Protein AF-0000000081998652 (afdb_homodimer)

Sequence (710 aa):
MAEDSSRSHPPPFAASKESPGQVLAAAGEMLLTERSGGCGKADVPHRFSQFCSDSCAACSGSCSFPAAADSAFVLSGVSPSLLPSLCRTKLEQCCNASFFLILTKENTPLGSYIVNECDGKKLLVNSELLDMLPKRLSLSYSRTRRCAVVGSGGILLNSRCGQEIDQADLIIRLNLPPMNFSEDVGTKTSLVTINPSIIELRYKGLQARRKPFVDSLRPYKDALFLIPSFTFEKLNAYGYLTLYTMEDFGLFQQTFFLNPKYLASLGNYWKQEGLEVSRLSTGFMFASIALEFCEHLTLYGFWPFPYDLSNQPLSHHYYDNKRPHLSVHDMPREFSHFLRLYAQGVLRLQLGKCQMAEDSSRSHPPPFAASKESPGQVLAAAGEMLLTERSGGCGKADVPHRFSQFCSDSCAACSGSCSFPAAADSAFVLSGVSPSLLPSLCRTKLEQCCNASFFLILTKENTPLGSYIVNECDGKKLLVNSELLDMLPKRLSLSYSRTRRCAVVGSGGILLNSRCGQEIDQADLIIRLNLPPMNFSEDVGTKTSLVTINPSIIELRYKGLQARRKPFVDSLRPYKDALFLIPSFTFEKLNAYGYLTLYTMEDFGLFQQTFFLNPKYLASLGNYWKQEGLEVSRLSTGFMFASIALEFCEHLTLYGFWPFPYDLSNQPLSHHYYDNKRPHLSVHDMPREFSHFLRLYAQGVLRLQLGKCQ

Nearest PDB structures (foldseek):
  5bo7-assembly1_A  TM=8.964E-01  e=2.806E-25  Homo sapiens
  5bo9-assembly1_A  TM=9.040E-01  e=6.933E-25  Homo sapiens
  5bo8-assembly1_B  TM=8.969E-01  e=1.346E-24  Homo sapiens
  5bo6-assembly1_A  TM=8.945E-01  e=1.430E-24  Homo sapiens
  5bo9-assembly1_B  TM=8.942E-01  e=3.327E-24  Homo sapiens

Structure (mmCIF, N/CA/C/O backbone):
data_AF-0000000081998652-model_v1
#
loop_
_entity.id
_entity.type
_entity.pdbx_description
1 polymer 'Uncharacterized protein'
#
loop_
_atom_site.group_PDB
_atom_site.id
_atom_site.type_symbol
_atom_site.label_atom_id
_atom_site.label_alt_id
_atom_site.label_comp_id
_atom_site.label_asym_id
_atom_site.label_entity_id
_atom_site.label_seq_id
_atom_site.pdbx_PDB_ins_code
_atom_site.Cartn_x
_atom_site.Cartn_y
_atom_site.Cartn_z
_atom_site.occupancy
_atom_site.B_iso_or_equiv
_atom_site.auth_seq_id
_atom_site.auth_comp_id
_atom_site.auth_asym_id
_atom_site.auth_atom_id
_atom_site.pdbx_PDB_model_num
ATOM 1 N N . MET A 1 1 ? -31.688 17.234 52.438 1 20.86 1 MET A N 1
ATOM 2 C CA . MET A 1 1 ? -30.516 18.094 52.656 1 20.86 1 MET A CA 1
ATOM 3 C C . MET A 1 1 ? -29.656 18.156 51.406 1 20.86 1 MET A C 1
ATOM 5 O O . MET A 1 1 ? -29.047 17.156 51 1 20.86 1 MET A O 1
ATOM 9 N N . ALA A 1 2 ? -30.156 18.938 50.344 1 25.03 2 ALA A N 1
ATOM 10 C CA . ALA A 1 2 ? -29.781 19.281 48.969 1 25.03 2 ALA A CA 1
ATOM 11 C C . ALA A 1 2 ? -28.375 19.891 48.938 1 25.03 2 ALA A C 1
ATOM 13 O O . ALA A 1 2 ? -28.141 20.938 49.531 1 25.03 2 ALA A O 1
ATOM 14 N N . GLU A 1 3 ? -27.328 18.969 49.031 1 25.02 3 GLU A N 1
ATOM 15 C CA . GLU A 1 3 ? -25.922 19.344 49.094 1 25.02 3 GLU A CA 1
ATOM 16 C C . GLU A 1 3 ? -25.562 20.297 47.938 1 25.02 3 GLU A C 1
ATOM 18 O O . GLU A 1 3 ? -25.891 20.047 46.781 1 25.02 3 GLU A O 1
ATOM 23 N N . ASP A 1 4 ? -25.594 21.578 48.219 1 27.59 4 ASP A N 1
ATOM 24 C CA . ASP A 1 4 ? -25.234 22.719 47.406 1 27.59 4 ASP A CA 1
ATOM 25 C C . ASP A 1 4 ? -23.859 22.531 46.781 1 27.59 4 ASP A C 1
ATOM 27 O O . ASP A 1 4 ? -22.844 22.422 47.5 1 27.59 4 ASP A O 1
ATOM 31 N N . SER A 1 5 ? -23.781 21.672 45.719 1 28.22 5 SER A N 1
ATOM 32 C CA . SER A 1 5 ? -22.578 21.406 44.938 1 28.22 5 SER A CA 1
ATOM 33 C C . SER A 1 5 ? -21.906 22.688 44.469 1 28.22 5 SER A C 1
ATOM 35 O O . SER A 1 5 ? -22.453 23.406 43.625 1 28.22 5 SER A O 1
ATOM 37 N N . SER A 1 6 ? -21.328 23.484 45.375 1 25.33 6 SER A N 1
ATOM 38 C CA . SER A 1 6 ? -20.516 24.656 45.062 1 25.33 6 SER A CA 1
ATOM 39 C C . SER A 1 6 ? -19.531 24.359 43.938 1 25.33 6 SER A C 1
ATOM 41 O O . SER A 1 6 ? -18.625 23.547 44.125 1 25.33 6 SER A O 1
ATOM 43 N N . ARG A 1 7 ? -20 24.375 42.688 1 29.53 7 ARG A N 1
ATOM 44 C CA . ARG A 1 7 ? -19.203 24.312 41.469 1 29.53 7 ARG A CA 1
ATOM 45 C C . ARG A 1 7 ? -18 25.25 41.562 1 29.53 7 ARG A C 1
ATOM 47 O O . ARG A 1 7 ? -18.156 26.453 41.719 1 29.53 7 ARG A O 1
ATOM 54 N N . SER A 1 8 ? -16.828 24.797 42.188 1 25.47 8 SER A N 1
ATOM 55 C CA . SER A 1 8 ? -15.523 25.453 42.281 1 25.47 8 SER A CA 1
ATOM 56 C C . SER A 1 8 ? -15.109 26.047 40.938 1 25.47 8 SER A C 1
ATOM 58 O O . SER A 1 8 ? -15.172 25.375 39.906 1 25.47 8 SER A O 1
ATOM 60 N N . HIS A 1 9 ? -15.266 27.344 40.688 1 29.27 9 HIS A N 1
ATOM 61 C CA . HIS A 1 9 ? -14.797 28.109 39.531 1 29.27 9 HIS A CA 1
ATOM 62 C C . HIS A 1 9 ? -13.336 27.797 39.219 1 29.27 9 HIS A C 1
ATOM 64 O O . HIS A 1 9 ? -12.516 27.672 40.156 1 29.27 9 HIS A O 1
ATOM 70 N N . PRO A 1 10 ? -13.047 27.094 38.156 1 30.91 10 PRO A N 1
ATOM 71 C CA . PRO A 1 10 ? -11.656 26.75 37.844 1 30.91 10 PRO A CA 1
ATOM 72 C C . PRO A 1 10 ? -10.719 27.953 38 1 30.91 10 PRO A C 1
ATOM 74 O O . PRO A 1 10 ? -11.164 29.094 37.875 1 30.91 10 PRO A O 1
ATOM 77 N N . PRO A 1 11 ? -9.625 27.906 38.812 1 30.25 11 PRO A N 1
ATOM 78 C CA . PRO A 1 11 ? -8.664 28.984 39.062 1 30.25 11 PRO A CA 1
ATOM 79 C C . PRO A 1 11 ? -8.297 29.766 37.812 1 30.25 11 PRO A C 1
ATOM 81 O O . PRO A 1 11 ? -8.406 29.234 36.688 1 30.25 11 PRO A O 1
ATOM 84 N N . PRO A 1 12 ? -8.312 31.125 37.781 1 27.62 12 PRO A N 1
ATOM 85 C CA . PRO A 1 12 ? -7.953 32.031 36.688 1 27.62 12 PRO A CA 1
ATOM 86 C C . PRO A 1 12 ? -6.664 31.609 35.969 1 27.62 12 PRO A C 1
ATOM 88 O O . PRO A 1 12 ? -5.832 30.906 36.562 1 27.62 12 PRO A O 1
ATOM 91 N N . PHE A 1 13 ? -6.574 31.562 34.719 1 30.39 13 PHE A N 1
ATOM 92 C CA . PHE A 1 13 ? -5.492 31.328 33.781 1 30.39 13 PHE A CA 1
ATOM 93 C C . PHE A 1 13 ? -4.215 32.031 34.219 1 30.39 13 PHE A C 1
ATOM 95 O O . PHE A 1 13 ? -4.211 33.219 34.469 1 30.39 13 PHE A O 1
ATOM 102 N N . ALA A 1 14 ? -3.328 31.359 34.938 1 30.89 14 ALA A N 1
ATOM 103 C CA . ALA A 1 14 ? -2.031 31.891 35.344 1 30.89 14 ALA A CA 1
ATOM 104 C C . ALA A 1 14 ? -1.352 32.625 34.188 1 30.89 14 ALA A C 1
ATOM 106 O O . ALA A 1 14 ? -1.19 32.094 33.094 1 30.89 14 ALA A O 1
ATOM 107 N N . ALA A 1 15 ? -1.216 33.969 34.156 1 33.25 15 ALA A N 1
ATOM 108 C CA . ALA A 1 15 ? -0.526 34.906 33.281 1 33.25 15 ALA A CA 1
ATOM 109 C C . ALA A 1 15 ? 0.903 34.438 33 1 33.25 15 ALA A C 1
ATOM 111 O O . ALA A 1 15 ? 1.618 34.031 33.906 1 33.25 15 ALA A O 1
ATOM 112 N N . SER A 1 16 ? 1.225 34.031 31.859 1 37.91 16 SER A N 1
ATOM 113 C CA . SER A 1 16 ? 2.607 33.812 31.438 1 37.91 16 SER A CA 1
ATOM 114 C C . SER A 1 16 ? 3.527 34.875 32 1 37.91 16 SER A C 1
ATOM 116 O O . SER A 1 16 ? 3.15 36.062 32.094 1 37.91 16 SER A O 1
ATOM 118 N N . LYS A 1 17 ? 4.461 34.5 32.844 1 44.47 17 LYS A N 1
ATOM 119 C CA . LYS A 1 17 ? 5.348 35.406 33.594 1 44.47 17 LYS A CA 1
ATOM 120 C C . LYS A 1 17 ? 5.984 36.438 32.688 1 44.47 17 LYS A C 1
ATOM 122 O O . LYS A 1 17 ? 6.586 37.406 33.156 1 44.47 17 LYS A O 1
ATOM 127 N N . GLU A 1 18 ? 6.332 35.969 31.562 1 43.72 18 GLU A N 1
ATOM 128 C CA . GLU A 1 18 ? 6.973 37.031 30.797 1 43.72 18 GLU A CA 1
ATOM 129 C C . GLU A 1 18 ? 5.938 38.031 30.25 1 43.72 18 GLU A C 1
ATOM 131 O O . GLU A 1 18 ? 4.941 37.594 29.641 1 43.72 18 GLU A O 1
ATOM 136 N N . SER A 1 19 ? 5.977 39.156 30.703 1 46.06 19 SER A N 1
ATOM 137 C CA . SER A 1 19 ? 5.051 40.188 30.312 1 46.06 19 SER A CA 1
ATOM 138 C C . SER A 1 19 ? 5.031 40.375 28.797 1 46.06 19 SER A C 1
ATOM 140 O O . SER A 1 19 ? 6.027 40.094 28.125 1 46.06 19 SER A O 1
ATOM 142 N N . PRO A 1 20 ? 3.83 40.375 28.172 1 51.12 20 PRO A N 1
ATOM 143 C CA . PRO A 1 20 ? 3.709 40.688 26.75 1 51.12 20 PRO A CA 1
ATOM 144 C C . PRO A 1 20 ? 4.777 41.656 26.266 1 51.12 20 PRO A C 1
ATOM 146 O O . PRO A 1 20 ? 5.289 41.5 25.156 1 51.12 20 PRO A O 1
ATOM 149 N N . GLY A 1 21 ? 5.176 42.5 27.141 1 50.25 21 GLY A N 1
ATOM 150 C CA . GLY A 1 21 ? 6.148 43.531 26.766 1 50.25 21 GLY A CA 1
ATOM 151 C C . GLY A 1 21 ? 7.539 42.969 26.547 1 50.25 21 GLY A C 1
ATOM 152 O O . GLY A 1 21 ? 8.234 43.375 25.609 1 50.25 21 GLY A O 1
ATOM 153 N N . GLN A 1 22 ? 7.902 42.031 27.312 1 54.12 22 GLN A N 1
ATOM 154 C CA . GLN A 1 22 ? 9.234 41.438 27.172 1 54.12 22 GLN A CA 1
ATOM 155 C C . GLN A 1 22 ? 9.344 40.594 25.906 1 54.12 22 GLN A C 1
ATOM 157 O O . GLN A 1 22 ? 10.367 40.656 25.219 1 54.12 22 GLN A O 1
ATOM 162 N N . VAL A 1 23 ? 8.32 39.906 25.578 1 57.12 23 VAL A N 1
ATOM 163 C CA . VAL A 1 23 ? 8.297 39.094 24.375 1 57.12 23 VAL A CA 1
ATOM 164 C C . VAL A 1 23 ? 8.383 39.969 23.141 1 57.12 23 VAL A C 1
ATOM 166 O O . VAL A 1 23 ? 9.141 39.688 22.219 1 57.12 23 VAL A O 1
ATOM 169 N N . LEU A 1 24 ? 7.652 41 23.25 1 58.25 24 LEU A N 1
ATOM 170 C CA . LEU A 1 24 ? 7.613 41.938 22.125 1 58.25 24 LEU A CA 1
ATOM 171 C C . LEU A 1 24 ? 8.969 42.594 21.922 1 58.25 24 LEU A C 1
ATOM 173 O O . LEU A 1 24 ? 9.422 42.75 20.781 1 58.25 24 LEU A O 1
ATOM 177 N N . ALA A 1 25 ? 9.562 42.844 23.094 1 55.47 25 ALA A N 1
ATOM 178 C CA . ALA A 1 25 ? 10.867 43.5 23.031 1 55.47 25 ALA A CA 1
ATOM 179 C C . ALA A 1 25 ? 11.922 42.562 22.469 1 55.47 25 ALA A C 1
ATOM 181 O O . ALA A 1 25 ? 12.711 42.969 21.594 1 55.47 25 ALA A O 1
ATOM 182 N N . ALA A 1 26 ? 11.875 41.406 22.922 1 57.34 26 ALA A N 1
ATOM 183 C CA . ALA A 1 26 ? 12.875 40.469 22.469 1 57.34 26 ALA A CA 1
ATOM 184 C C . ALA A 1 26 ? 12.68 40.125 20.984 1 57.34 26 ALA A C 1
ATOM 186 O O . ALA A 1 26 ? 13.648 40.094 20.219 1 57.34 26 ALA A O 1
ATOM 187 N N . ALA A 1 27 ? 11.461 39.875 20.688 1 61.75 27 ALA A N 1
ATOM 188 C CA . ALA A 1 27 ? 11.141 39.562 19.312 1 61.75 27 ALA A CA 1
ATOM 189 C C . ALA A 1 27 ? 11.484 40.719 18.375 1 61.75 27 ALA A C 1
ATOM 191 O O . ALA A 1 27 ? 11.992 40.531 17.281 1 61.75 27 ALA A O 1
ATOM 192 N N . GLY A 1 28 ? 11.141 41.875 18.875 1 57.25 28 GLY A N 1
ATOM 193 C CA . GLY A 1 28 ? 11.453 43.062 18.094 1 57.25 28 GLY A CA 1
ATOM 194 C C . GLY A 1 28 ? 12.93 43.188 17.781 1 57.25 28 GLY A C 1
ATOM 195 O O . GLY A 1 28 ? 13.305 43.5 16.641 1 57.25 28 GLY A O 1
ATOM 196 N N . GLU A 1 29 ? 13.711 42.969 18.828 1 57.66 29 GLU A N 1
ATOM 197 C CA . GLU A 1 29 ? 15.156 43.062 18.641 1 57.66 29 GLU A CA 1
ATOM 198 C C . GLU A 1 29 ? 15.648 42.031 17.641 1 57.66 29 GLU A C 1
ATOM 200 O O . GLU A 1 29 ? 16.516 42.312 16.812 1 57.66 29 GLU A O 1
ATOM 205 N N . MET A 1 30 ? 15.016 40.969 17.703 1 58.25 30 MET A N 1
ATOM 206 C CA . MET A 1 30 ? 15.453 39.875 16.844 1 58.25 30 MET A CA 1
ATOM 207 C C . MET A 1 30 ? 14.984 40.094 15.414 1 58.25 30 MET A C 1
ATOM 209 O O . MET A 1 30 ? 15.688 39.719 14.461 1 58.25 30 MET A O 1
ATOM 213 N N . LEU A 1 31 ? 13.867 40.562 15.297 1 58.47 31 LEU A N 1
ATOM 214 C CA . LEU A 1 31 ? 13.32 40.844 13.977 1 58.47 31 LEU A CA 1
ATOM 215 C C . LEU A 1 31 ? 14.133 41.938 13.281 1 58.47 31 LEU A C 1
ATOM 217 O O . LEU A 1 31 ? 14.328 41.875 12.07 1 58.47 31 LEU A O 1
ATOM 221 N N . LEU A 1 32 ? 14.734 42.875 14.062 1 49.38 32 LEU A N 1
ATOM 222 C CA . LEU A 1 32 ? 15.57 43.969 13.547 1 49.38 32 LEU A CA 1
ATOM 223 C C . LEU A 1 32 ? 16.938 43.438 13.125 1 49.38 32 LEU A C 1
ATOM 225 O O . LEU A 1 32 ? 17.5 43.875 12.117 1 49.38 32 LEU A O 1
ATOM 229 N N . THR A 1 33 ? 17.469 42.5 13.797 1 46.09 33 THR A N 1
ATOM 230 C CA . THR A 1 33 ? 18.797 41.969 13.5 1 46.09 33 THR A CA 1
ATOM 231 C C . THR A 1 33 ? 18.766 41.062 12.273 1 46.09 33 THR A C 1
ATOM 233 O O . THR A 1 33 ? 19.719 41.031 11.5 1 46.09 33 THR A O 1
ATOM 236 N N . GLU A 1 34 ? 17.859 40.281 12.164 1 48.81 34 GLU A N 1
ATOM 237 C CA . GLU A 1 34 ? 17.781 39.406 11.016 1 48.81 34 GLU A CA 1
ATOM 238 C C . GLU A 1 34 ? 17.625 40.188 9.711 1 48.81 34 GLU A C 1
ATOM 240 O O . GLU A 1 34 ? 18.156 39.781 8.672 1 48.81 34 GLU A O 1
ATOM 245 N N . ARG A 1 35 ? 17.016 41.312 9.688 1 41.12 35 ARG A N 1
ATOM 246 C CA . ARG A 1 35 ? 16.922 42.188 8.508 1 41.12 35 ARG A CA 1
ATOM 247 C C . ARG A 1 35 ? 18.281 42.75 8.141 1 41.12 35 ARG A C 1
ATOM 249 O O . ARG A 1 35 ? 18.562 43 6.969 1 41.12 35 ARG A O 1
ATOM 256 N N . SER A 1 36 ? 19.219 42.938 9.023 1 37.44 36 SER A N 1
ATOM 257 C CA . SER A 1 36 ? 20.484 43.562 8.695 1 37.44 36 SER A CA 1
ATOM 258 C C . SER A 1 36 ? 21.391 42.625 7.922 1 37.44 36 SER A C 1
ATOM 260 O O . SER A 1 36 ? 22.344 43.062 7.27 1 37.44 36 SER A O 1
ATOM 262 N N . GLY A 1 37 ? 21.281 41.375 7.914 1 32.53 37 GLY A N 1
ATOM 263 C CA . GLY A 1 37 ? 22.281 40.562 7.254 1 32.53 37 GLY A CA 1
ATOM 264 C C . GLY A 1 37 ? 22.094 40.469 5.75 1 32.53 37 GLY A C 1
ATOM 265 O O . GLY A 1 37 ? 23.016 40.062 5.027 1 32.53 37 GLY A O 1
ATOM 266 N N . GLY A 1 38 ? 20.984 40.281 5.164 1 30.53 38 GLY A N 1
ATOM 267 C CA . GLY A 1 38 ? 20.969 39.938 3.75 1 30.53 38 GLY A CA 1
ATOM 268 C C . GLY A 1 38 ? 21.141 41.156 2.838 1 30.53 38 GLY A C 1
ATOM 269 O O . GLY A 1 38 ? 21.25 41 1.62 1 30.53 38 GLY A O 1
ATOM 270 N N . CYS A 1 39 ? 20.406 42.281 2.877 1 28.52 39 CYS A N 1
ATOM 271 C CA . CYS A 1 39 ? 20.297 43.156 1.703 1 28.52 39 CYS A CA 1
ATOM 272 C C . CYS A 1 39 ? 21.641 43.812 1.379 1 28.52 39 CYS A C 1
ATOM 274 O O . CYS A 1 39 ? 22.297 44.344 2.264 1 28.52 39 CYS A O 1
ATOM 276 N N . GLY A 1 40 ? 22.359 43.5 0.281 1 26.06 40 GLY A N 1
ATOM 277 C CA . GLY A 1 40 ? 23.031 44.5 -0.55 1 26.06 40 GLY A CA 1
ATOM 278 C C . GLY A 1 40 ? 22.312 45.844 -0.586 1 26.06 40 GLY A C 1
ATOM 279 O O . GLY A 1 40 ? 21.156 45.938 -0.174 1 26.06 40 GLY A O 1
ATOM 280 N N . LYS A 1 41 ? 22.812 46.969 -1.38 1 28.86 41 LYS A N 1
ATOM 281 C CA . LYS A 1 41 ? 22.547 48.375 -1.49 1 28.86 41 LYS A CA 1
ATOM 282 C C . LYS A 1 41 ? 21.094 48.656 -1.897 1 28.86 41 LYS A C 1
ATOM 284 O O . LYS A 1 41 ? 20.75 49.75 -2.316 1 28.86 41 LYS A O 1
ATOM 289 N N . ALA A 1 42 ? 20.391 47.719 -2.385 1 26.44 42 ALA A N 1
ATOM 290 C CA . ALA A 1 42 ? 19.188 48.344 -2.939 1 26.44 42 ALA A CA 1
ATOM 291 C C . ALA A 1 42 ? 18.375 49.031 -1.85 1 26.44 42 ALA A C 1
ATOM 293 O O . ALA A 1 42 ? 18.5 48.719 -0.667 1 26.44 42 ALA A O 1
ATOM 294 N N . ASP A 1 43 ? 17.562 50.156 -2.236 1 25.62 43 ASP A N 1
ATOM 295 C CA . ASP A 1 43 ? 16.766 51.219 -1.625 1 25.62 43 ASP A CA 1
ATOM 296 C C . ASP A 1 43 ? 15.766 50.656 -0.624 1 25.62 43 ASP A C 1
ATOM 298 O O . ASP A 1 43 ? 14.844 49.938 -1.006 1 25.62 43 ASP A O 1
ATOM 302 N N . VAL A 1 44 ? 16.25 50.156 0.393 1 27.56 44 VAL A N 1
ATOM 303 C CA . VAL A 1 44 ? 15.305 49.906 1.474 1 27.56 44 VAL A CA 1
ATOM 304 C C . VAL A 1 44 ? 14.422 51.125 1.687 1 27.56 44 VAL A C 1
ATOM 306 O O . VAL A 1 44 ? 14.93 52.25 1.831 1 27.56 44 VAL A O 1
ATOM 309 N N . PRO A 1 45 ? 13.203 51.188 1.153 1 26.95 45 PRO A N 1
ATOM 310 C CA . PRO A 1 45 ? 12.469 52.438 1.371 1 26.95 45 PRO A CA 1
ATOM 311 C C . PRO A 1 45 ? 12.586 52.938 2.809 1 26.95 45 PRO A C 1
ATOM 313 O O . PRO A 1 45 ? 12.719 52.125 3.738 1 26.95 45 PRO A O 1
ATOM 316 N N . HIS A 1 46 ? 13.164 54.125 3.074 1 27.39 46 HIS A N 1
ATOM 317 C CA . HIS A 1 46 ? 13.383 55.094 4.152 1 27.39 46 HIS A CA 1
ATOM 318 C C . HIS A 1 46 ? 12.242 55.062 5.168 1 27.39 46 HIS A C 1
ATOM 320 O O . HIS A 1 46 ? 12.305 55.719 6.199 1 27.39 46 HIS A O 1
ATOM 326 N N . ARG A 1 47 ? 11.133 54.438 4.805 1 28.16 47 ARG A N 1
ATOM 327 C CA . ARG A 1 47 ? 9.977 54.844 5.602 1 28.16 47 ARG A CA 1
ATOM 328 C C . ARG A 1 47 ? 10.031 54.219 6.988 1 28.16 47 ARG A C 1
ATOM 330 O O . ARG A 1 47 ? 9.523 54.781 7.957 1 28.16 47 ARG A O 1
ATOM 337 N N . PHE A 1 48 ? 10.617 53 7.117 1 25.95 48 PHE A N 1
ATOM 338 C CA . PHE A 1 48 ? 10.492 52.469 8.469 1 25.95 48 PHE A CA 1
ATOM 339 C C . PHE A 1 48 ? 11.562 53.062 9.383 1 25.95 48 PHE A C 1
ATOM 341 O O . PHE A 1 48 ? 11.5 52.906 10.609 1 25.95 48 PHE A O 1
ATOM 348 N N . SER A 1 49 ? 12.719 53.594 8.875 1 27.14 49 SER A N 1
ATOM 349 C CA . SER A 1 49 ? 13.734 54.219 9.711 1 27.14 49 SER A CA 1
ATOM 350 C C . SER A 1 49 ? 13.211 55.531 10.32 1 27.14 49 SER A C 1
ATOM 352 O O . SER A 1 49 ? 13.672 55.938 11.383 1 27.14 49 SER A O 1
ATOM 354 N N . GLN A 1 50 ? 12.477 56.312 9.523 1 26.28 50 GLN A N 1
ATOM 355 C CA . GLN A 1 50 ? 12.023 57.625 9.953 1 26.28 50 GLN A CA 1
ATOM 356 C C . GLN A 1 50 ? 11.094 57.5 11.156 1 26.28 50 GLN A C 1
ATOM 358 O O . GLN A 1 50 ? 10.906 58.469 11.898 1 26.28 50 GLN A O 1
ATOM 363 N N . PHE A 1 51 ? 10.438 56.344 11.336 1 25.55 51 PHE A N 1
ATOM 364 C CA . PHE A 1 51 ? 9.539 56.312 12.484 1 25.55 51 PHE A CA 1
ATOM 365 C C . PHE A 1 51 ? 10.32 56.219 13.789 1 25.55 51 PHE A C 1
ATOM 367 O O . PHE A 1 51 ? 9.984 56.875 14.773 1 25.55 51 PHE A O 1
ATOM 374 N N . CYS A 1 52 ? 11.43 55.438 13.828 1 26.95 52 CYS A N 1
ATOM 375 C CA . CYS A 1 52 ? 12.148 55.375 15.094 1 26.95 52 CYS A CA 1
ATOM 376 C C . CYS A 1 52 ? 13.094 56.562 15.234 1 26.95 52 CYS A C 1
ATOM 378 O O . CYS A 1 52 ? 13.484 56.938 16.344 1 26.95 52 CYS A O 1
ATOM 380 N N . SER A 1 53 ? 13.711 57 14.203 1 27.98 53 SER A N 1
ATOM 381 C CA . SER A 1 53 ? 14.75 58 14.406 1 27.98 53 SER A CA 1
ATOM 382 C C . SER A 1 53 ? 14.156 59.344 14.828 1 27.98 53 SER A C 1
ATOM 384 O O . SER A 1 53 ? 14.812 60.125 15.508 1 27.98 53 SER A O 1
ATOM 386 N N . ASP A 1 54 ? 13.109 59.781 14.227 1 27.59 54 ASP A N 1
ATOM 387 C CA . ASP A 1 54 ? 12.688 61.156 14.57 1 27.59 54 ASP A CA 1
ATOM 388 C C . ASP A 1 54 ? 12.32 61.25 16.047 1 27.59 54 ASP A C 1
ATOM 390 O O . ASP A 1 54 ? 12.281 62.344 16.609 1 27.59 54 ASP A O 1
ATOM 394 N N . SER A 1 55 ? 11.859 60.156 16.703 1 24.48 55 SER A N 1
ATOM 395 C CA . SER A 1 55 ? 11.492 60.375 18.094 1 24.48 55 SER A CA 1
ATOM 396 C C . SER A 1 55 ? 12.719 60.312 19 1 24.48 55 SER A C 1
ATOM 398 O O . SER A 1 55 ? 12.609 60.5 20.203 1 24.48 55 SER A O 1
ATOM 400 N N . CYS A 1 56 ? 13.828 59.781 18.547 1 25.69 56 CYS A N 1
ATOM 401 C CA . CYS A 1 56 ? 14.898 59.625 19.531 1 25.69 56 CYS A CA 1
ATOM 402 C C . CYS A 1 56 ? 15.594 60.969 19.75 1 25.69 56 CYS A C 1
ATOM 404 O O . CYS A 1 56 ? 16.516 61.062 20.562 1 25.69 56 CYS A O 1
ATOM 406 N N . ALA A 1 57 ? 15.664 61.812 18.828 1 27.12 57 ALA A N 1
ATOM 407 C CA . ALA A 1 57 ? 16.594 62.938 19.109 1 27.12 57 ALA A CA 1
ATOM 408 C C . ALA A 1 57 ? 16.172 63.688 20.375 1 27.12 57 ALA A C 1
ATOM 410 O O . ALA A 1 57 ? 17.016 64.312 21.016 1 27.12 57 ALA A O 1
ATOM 411 N N . ALA A 1 58 ? 14.883 63.938 20.531 1 24.48 58 ALA A N 1
ATOM 412 C CA . ALA A 1 58 ? 14.609 64.875 21.609 1 24.48 58 ALA A CA 1
ATOM 413 C C . ALA A 1 58 ? 14.906 64.25 22.984 1 24.48 58 ALA A C 1
ATOM 415 O O . ALA A 1 58 ? 15.023 65 23.984 1 24.48 58 ALA A O 1
ATOM 416 N N . CYS A 1 59 ? 14.531 62.844 23.234 1 22.66 59 CYS A N 1
ATOM 417 C CA . CYS A 1 59 ? 14.422 62.5 24.641 1 22.66 59 CYS A CA 1
ATOM 418 C C . CYS A 1 59 ? 15.789 62.188 25.25 1 22.66 59 CYS A C 1
ATOM 420 O O . CYS A 1 59 ? 16.438 61.219 24.875 1 22.66 59 CYS A O 1
ATOM 422 N N . SER A 1 60 ? 16.734 63 25.406 1 25.31 60 SER A N 1
ATOM 423 C CA . SER A 1 60 ? 17.891 62.844 26.281 1 25.31 60 SER A CA 1
ATOM 424 C C . SER A 1 60 ? 17.562 62 27.5 1 25.31 60 SER A C 1
ATOM 426 O O . SER A 1 60 ? 18.453 61.562 28.219 1 25.31 60 SER A O 1
ATOM 428 N N . GLY A 1 61 ? 16.578 62.406 28.312 1 22.98 61 GLY A N 1
ATOM 429 C CA . GLY A 1 61 ? 16.328 61.906 29.672 1 22.98 61 GLY A CA 1
ATOM 430 C C . GLY A 1 61 ? 16.109 60.438 29.75 1 22.98 61 GLY A C 1
ATOM 431 O O . GLY A 1 61 ? 15.945 59.75 28.719 1 22.98 61 GLY A O 1
ATOM 432 N N . SER A 1 62 ? 15.922 59.781 31.062 1 23.72 62 SER A N 1
ATOM 433 C CA . SER A 1 62 ? 15.68 58.344 31.328 1 23.72 62 SER A CA 1
ATOM 434 C C . SER A 1 62 ? 14.742 57.75 30.297 1 23.72 62 SER A C 1
ATOM 436 O O . SER A 1 62 ? 13.711 58.344 29.969 1 23.72 62 SER A O 1
ATOM 438 N N . CYS A 1 63 ? 15.289 57.125 29.375 1 23.3 63 CYS A N 1
ATOM 439 C CA . CYS A 1 63 ? 14.609 56.531 28.219 1 23.3 63 CYS A CA 1
ATOM 440 C C . CYS A 1 63 ? 13.336 55.812 28.641 1 23.3 63 CYS A C 1
ATOM 442 O O . CYS A 1 63 ? 13.383 54.656 29.062 1 23.3 63 CYS A O 1
ATOM 444 N N . SER A 1 64 ? 12.539 56.406 29.562 1 23.06 64 SER A N 1
ATOM 445 C CA . SER A 1 64 ? 11.234 55.844 29.891 1 23.06 64 SER A CA 1
ATOM 446 C C . SER A 1 64 ? 10.484 55.438 28.625 1 23.06 64 SER A C 1
ATOM 448 O O . SER A 1 64 ? 10.477 56.156 27.641 1 23.06 64 SER A O 1
ATOM 450 N N . PHE A 1 65 ? 10.617 54.156 28.422 1 23.62 65 PHE A N 1
ATOM 451 C CA . PHE A 1 65 ? 9.789 53.531 27.375 1 23.62 65 PHE A CA 1
ATOM 452 C C . PHE A 1 65 ? 8.547 54.375 27.109 1 23.62 65 PHE A C 1
ATOM 454 O O . PHE A 1 65 ? 7.84 54.75 28.047 1 23.62 65 PHE A O 1
ATOM 461 N N . PRO A 1 66 ? 8.75 55.281 26.203 1 24.23 66 PRO A N 1
ATOM 462 C CA . PRO A 1 66 ? 7.504 56.031 26.125 1 24.23 66 PRO A CA 1
ATOM 463 C C . PRO A 1 66 ? 6.266 55.156 26.297 1 24.23 66 PRO A C 1
ATOM 465 O O . PRO A 1 66 ? 6.293 53.969 25.953 1 24.23 66 PRO A O 1
ATOM 468 N N . ALA A 1 67 ? 5.531 55.312 27.359 1 24.16 67 ALA A N 1
ATOM 469 C CA . ALA A 1 67 ? 4.164 54.812 27.516 1 24.16 67 ALA A CA 1
ATOM 470 C C . ALA A 1 67 ? 3.496 54.594 26.172 1 24.16 67 ALA A C 1
ATOM 472 O O . ALA A 1 67 ? 3.965 55.125 25.141 1 24.16 67 ALA A O 1
ATOM 473 N N . ALA A 1 68 ? 2.389 53.969 26.266 1 25.38 68 ALA A N 1
ATOM 474 C CA . ALA A 1 68 ? 1.25 53.781 25.375 1 25.38 68 ALA A CA 1
ATOM 475 C C . ALA A 1 68 ? 1.098 54.938 24.422 1 25.38 68 ALA A C 1
ATOM 477 O O . ALA A 1 68 ? 0.545 56 24.781 1 25.38 68 ALA A O 1
ATOM 478 N N . ALA A 1 69 ? 2.172 55.219 23.859 1 26.39 69 ALA A N 1
ATOM 479 C CA . ALA A 1 69 ? 1.738 56.312 22.984 1 26.39 69 ALA A CA 1
ATOM 480 C C . ALA A 1 69 ? 0.428 55.969 22.281 1 26.39 69 ALA A C 1
ATOM 482 O O . ALA A 1 69 ? 0.178 54.812 21.953 1 26.39 69 ALA A O 1
ATOM 483 N N . ASP A 1 70 ? -0.495 56.781 22.344 1 24.06 70 ASP A N 1
ATOM 484 C CA . ASP A 1 70 ? -1.896 56.938 21.953 1 24.06 70 ASP A CA 1
ATOM 485 C C . ASP A 1 70 ? -2.09 56.688 20.469 1 24.06 70 ASP A C 1
ATOM 487 O O . ASP A 1 70 ? -3.121 57.031 19.891 1 24.06 70 ASP A O 1
ATOM 491 N N . SER A 1 71 ? -1.015 56.594 19.781 1 23.42 71 SER A N 1
ATOM 492 C CA . SER A 1 71 ? -1.62 56.469 18.469 1 23.42 71 SER A CA 1
ATOM 493 C C . SER A 1 71 ? -2.424 55.188 18.328 1 23.42 71 SER A C 1
ATOM 495 O O . SER A 1 71 ? -1.854 54.094 18.141 1 23.42 71 SER A O 1
ATOM 497 N N . ALA A 1 72 ? -3.387 54.969 19.141 1 26.25 72 ALA A N 1
ATOM 498 C CA . ALA A 1 72 ? -4.652 54.25 19.094 1 26.25 72 ALA A CA 1
ATOM 499 C C . ALA A 1 72 ? -5.148 54.094 17.656 1 26.25 72 ALA A C 1
ATOM 501 O O . ALA A 1 72 ? -5.703 55.031 17.094 1 26.25 72 ALA A O 1
ATOM 502 N N . PHE A 1 73 ? -4.398 53.625 16.797 1 26.06 73 PHE A N 1
ATOM 503 C CA . PHE A 1 73 ? -5.406 53.156 15.859 1 26.06 73 PHE A CA 1
ATOM 504 C C . PHE A 1 73 ? -6.578 52.531 16.609 1 26.06 73 PHE A C 1
ATOM 506 O O . PHE A 1 73 ? -6.523 51.344 17 1 26.06 73 PHE A O 1
ATOM 513 N N . VAL A 1 74 ? -6.984 53.062 17.672 1 26.81 74 VAL A N 1
ATOM 514 C CA . VAL A 1 74 ? -8.32 52.969 18.25 1 26.81 74 VAL A CA 1
ATOM 515 C C . VAL A 1 74 ? -9.352 52.75 17.141 1 26.81 74 VAL A C 1
ATOM 517 O O . VAL A 1 74 ? -9.594 53.656 16.344 1 26.81 74 VAL A O 1
ATOM 520 N N . LEU A 1 75 ? -9.336 51.688 16.391 1 31.12 75 LEU A N 1
ATOM 521 C CA . LEU A 1 75 ? -10.758 51.625 16.078 1 31.12 75 LEU A CA 1
ATOM 522 C C . LEU A 1 75 ? -11.586 52.219 17.219 1 31.12 75 LEU A C 1
ATOM 524 O O . LEU A 1 75 ? -11.594 51.656 18.328 1 31.12 75 LEU A O 1
ATOM 528 N N . SER A 1 76 ? -11.453 53.5 17.453 1 34.5 76 SER A N 1
ATOM 529 C CA . SER A 1 76 ? -11.992 54.406 18.469 1 34.5 76 SER A CA 1
ATOM 530 C C . SER A 1 76 ? -13.133 53.75 19.234 1 34.5 76 SER A C 1
ATOM 532 O O . SER A 1 76 ? -13.289 53.938 20.438 1 34.5 76 SER A O 1
ATOM 534 N N . GLY A 1 77 ? -14.023 53.031 18.578 1 35.94 77 GLY A N 1
ATOM 535 C CA . GLY A 1 77 ? -15.266 52.625 19.219 1 35.94 77 GLY A CA 1
ATOM 536 C C . GLY A 1 77 ? -15.227 51.25 19.812 1 35.94 77 GLY A C 1
ATOM 537 O O . GLY A 1 77 ? -16.203 50.781 20.406 1 35.94 77 GLY A O 1
ATOM 538 N N . VAL A 1 78 ? -14.328 50.25 19.25 1 42.91 78 VAL A N 1
ATOM 539 C CA . VAL A 1 78 ? -14.609 48.906 19.797 1 42.91 78 VAL A CA 1
ATOM 540 C C . VAL A 1 78 ? -13.703 48.625 21 1 42.91 78 VAL A C 1
ATOM 542 O O . VAL A 1 78 ? -12.5 48.906 20.953 1 42.91 78 VAL A O 1
ATOM 545 N N . SER A 1 79 ? -14.109 48.5 22.156 1 49.09 79 SER A N 1
ATOM 546 C CA . SER A 1 79 ? -13.477 48.094 23.406 1 49.09 79 SER A CA 1
ATOM 547 C C . SER A 1 79 ? -12.562 46.906 23.203 1 49.09 79 SER A C 1
ATOM 549 O O . SER A 1 79 ? -12.875 46 22.422 1 49.09 79 SER A O 1
ATOM 551 N N . PRO A 1 80 ? -11.195 46.969 23.531 1 52.31 80 PRO A N 1
ATOM 552 C CA . PRO A 1 80 ? -10.227 45.875 23.469 1 52.31 80 PRO A CA 1
ATOM 553 C C . PRO A 1 80 ? -10.852 44.5 23.781 1 52.31 80 PRO A C 1
ATOM 555 O O . PRO A 1 80 ? -10.406 43.5 23.25 1 52.31 80 PRO A O 1
ATOM 558 N N . SER A 1 81 ? -11.898 44.531 24.531 1 56.16 81 SER A N 1
ATOM 559 C CA . SER A 1 81 ? -12.539 43.281 24.922 1 56.16 81 SER A CA 1
ATOM 560 C C . SER A 1 81 ? -13.266 42.656 23.75 1 56.16 81 SER A C 1
ATOM 562 O O . SER A 1 81 ? -13.578 41.469 23.781 1 56.16 81 SER A O 1
ATOM 564 N N . LEU A 1 82 ? -13.336 43.438 22.609 1 62.81 82 LEU A N 1
ATOM 565 C CA . LEU A 1 82 ? -14.164 42.938 21.516 1 62.81 82 LEU A CA 1
ATOM 566 C C . LEU A 1 82 ? -13.305 42.469 20.344 1 62.81 82 LEU A C 1
ATOM 568 O O . LEU A 1 82 ? -13.805 41.844 19.406 1 62.81 82 LEU A O 1
ATOM 572 N N . LEU A 1 83 ? -11.969 42.531 20.422 1 72.06 83 LEU A N 1
ATOM 573 C CA . LEU A 1 83 ? -11.086 42.281 19.297 1 72.06 83 LEU A CA 1
ATOM 574 C C . LEU A 1 83 ? -11.031 40.781 18.969 1 72.06 83 LEU A C 1
ATOM 576 O O . LEU A 1 83 ? -11.094 40.406 17.797 1 72.06 83 LEU A O 1
ATOM 580 N N . PRO A 1 84 ? -10.984 40.031 20 1 75 84 PRO A N 1
ATOM 581 C CA . PRO A 1 84 ? -10.977 38.594 19.672 1 75 84 PRO A CA 1
ATOM 582 C C . PRO A 1 84 ? -12.234 38.156 18.938 1 75 84 PRO A C 1
ATOM 584 O O . PRO A 1 84 ? -12.148 37.375 17.984 1 75 84 PRO A O 1
ATOM 587 N N . SER A 1 85 ? -13.219 38.75 19.328 1 77.88 85 SER A N 1
ATOM 588 C CA . SER A 1 85 ? -14.484 38.375 18.703 1 77.88 85 SER A CA 1
ATOM 589 C C . SER A 1 85 ? -14.562 38.906 17.266 1 77.88 85 SER A C 1
ATOM 591 O O . SER A 1 85 ? -15.102 38.219 16.391 1 77.88 85 SER A O 1
ATOM 593 N N . LEU A 1 86 ? -13.945 40 17.062 1 82.81 86 LEU A N 1
ATOM 594 C CA . LEU A 1 86 ? -13.984 40.594 15.727 1 82.81 86 LEU A CA 1
ATOM 595 C C . LEU A 1 86 ? -13.141 39.75 14.75 1 82.81 86 LEU A C 1
ATOM 597 O O . LEU A 1 86 ? -13.562 39.531 13.609 1 82.81 86 LEU A O 1
ATOM 601 N N . CYS A 1 87 ? -12.016 39.406 15.18 1 87.88 87 CYS A N 1
ATOM 602 C CA . CYS A 1 87 ? -11.156 38.594 14.328 1 87.88 87 CYS A CA 1
ATOM 603 C C . CYS A 1 87 ? -11.828 37.281 13.953 1 87.88 87 CYS A C 1
ATOM 605 O O . CYS A 1 87 ? -11.805 36.875 12.789 1 87.88 87 CYS A O 1
ATOM 607 N N . ARG A 1 88 ? -12.445 36.75 14.883 1 87 88 ARG A N 1
ATOM 608 C CA . ARG A 1 88 ? -13.156 35.5 14.656 1 87 88 ARG A CA 1
ATOM 609 C C . ARG A 1 88 ? -14.266 35.656 13.633 1 87 88 ARG A C 1
ATOM 611 O O . ARG A 1 88 ? -14.43 34.844 12.727 1 87 88 ARG A O 1
ATOM 618 N N . THR A 1 89 ? -14.961 36.656 13.844 1 89.88 89 THR A N 1
ATOM 619 C CA . THR A 1 89 ? -16.094 36.938 12.961 1 89.88 89 THR A CA 1
ATOM 620 C C . THR A 1 89 ? -15.602 37.188 11.531 1 89.88 89 THR A C 1
ATOM 622 O O . THR A 1 89 ? -16.203 36.688 10.578 1 89.88 89 THR A O 1
ATOM 625 N N . LYS A 1 90 ? -14.547 37.875 11.391 1 93.38 90 LYS A N 1
ATOM 626 C CA . LYS A 1 90 ? -14 38.156 10.07 1 93.38 90 LYS A CA 1
ATOM 627 C C . LYS A 1 90 ? -13.523 36.875 9.383 1 93.38 90 LYS A C 1
ATOM 629 O O . LYS A 1 90 ? -13.734 36.688 8.188 1 93.38 90 LYS A O 1
ATOM 634 N N . LEU A 1 91 ? -12.922 36.031 10.133 1 93.75 91 LEU A N 1
ATOM 635 C CA . LEU A 1 91 ? -12.438 34.781 9.594 1 93.75 91 LEU A CA 1
ATOM 636 C C . LEU A 1 91 ? -13.609 33.875 9.203 1 93.75 91 LEU A C 1
ATOM 638 O O . LEU A 1 91 ? -13.57 33.219 8.156 1 93.75 91 LEU A O 1
ATOM 642 N N . GLU A 1 92 ? -14.578 33.812 10.047 1 90.06 92 GLU A N 1
ATOM 643 C CA . GLU A 1 92 ? -15.766 33.031 9.758 1 90.06 92 GLU A CA 1
ATOM 644 C C . GLU A 1 92 ? -16.453 33.5 8.484 1 90.06 92 GLU A C 1
ATOM 646 O O . GLU A 1 92 ? -16.953 32.688 7.695 1 90.06 92 GLU A O 1
ATOM 651 N N . GLN A 1 93 ? -16.484 34.781 8.344 1 92.31 93 GLN A N 1
ATOM 652 C CA . GLN A 1 93 ? -17.141 35.344 7.184 1 92.31 93 GLN A CA 1
ATOM 653 C C . GLN A 1 93 ? -16.312 35.125 5.918 1 92.31 93 GLN A C 1
ATOM 655 O O . GLN A 1 93 ? -16.875 34.844 4.852 1 92.31 93 GLN A O 1
ATOM 660 N N . CYS A 1 94 ? -15.109 35.188 6.059 1 93.56 94 CYS A N 1
ATOM 661 C CA . CYS A 1 94 ? -14.227 35.094 4.902 1 93.56 94 CYS A CA 1
ATOM 662 C C . CYS A 1 94 ? -14.109 33.656 4.426 1 93.56 94 CYS A C 1
ATOM 664 O O . CYS A 1 94 ? -14.133 33.406 3.223 1 93.56 94 CYS A O 1
ATOM 666 N N . CYS A 1 95 ? -13.93 32.812 5.336 1 93.81 95 CYS A N 1
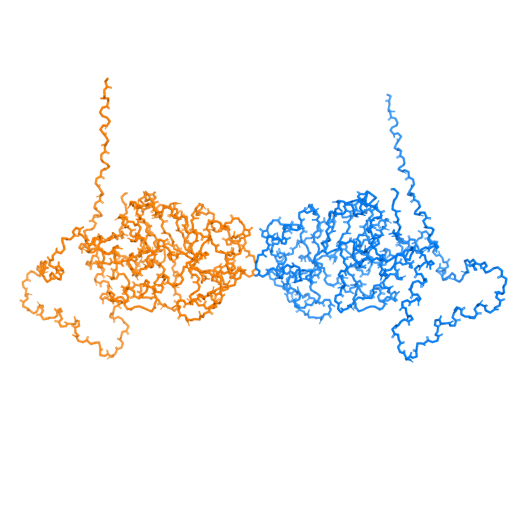ATOM 667 C CA . CYS A 1 95 ? -13.43 31.484 4.93 1 93.81 95 CYS A CA 1
ATOM 668 C C . CYS A 1 95 ? -14.398 30.391 5.34 1 93.81 95 CYS A C 1
ATOM 670 O O . CYS A 1 95 ? -14.516 29.375 4.652 1 93.81 95 CYS A O 1
ATOM 672 N N . ASN A 1 96 ? -15.117 30.531 6.469 1 90.81 96 ASN A N 1
ATOM 673 C CA . ASN A 1 96 ? -16.141 29.594 6.918 1 90.81 96 ASN A CA 1
ATOM 674 C C . ASN A 1 96 ? -15.586 28.188 7.055 1 90.81 96 ASN A C 1
ATOM 676 O O . ASN A 1 96 ? -16.031 27.266 6.367 1 90.81 96 ASN A O 1
ATOM 680 N N . ALA A 1 97 ? -14.789 27.984 8.016 1 91.88 97 ALA A N 1
ATOM 681 C CA . ALA A 1 97 ? -14.148 26.688 8.25 1 91.88 97 ALA A CA 1
ATOM 682 C C . ALA A 1 97 ? -15.188 25.594 8.508 1 91.88 97 ALA A C 1
ATOM 684 O O . ALA A 1 97 ? -14.992 24.438 8.141 1 91.88 97 ALA A O 1
ATOM 685 N N . SER A 1 98 ? -16.297 25.891 9.094 1 87.88 98 SER A N 1
ATOM 686 C CA . SER A 1 98 ? -17.328 24.922 9.453 1 87.88 98 SER A CA 1
ATOM 687 C C . SER A 1 98 ? -17.828 24.172 8.219 1 87.88 98 SER A C 1
ATOM 689 O O . SER A 1 98 ? -18.141 22.984 8.305 1 87.88 98 SER A O 1
ATOM 691 N N . PHE A 1 99 ? -17.766 24.828 7.098 1 89.88 99 PHE A N 1
ATOM 692 C CA . PHE A 1 99 ? -18.297 24.203 5.891 1 89.88 99 PHE A CA 1
ATOM 693 C C . PHE A 1 99 ? -17.172 23.875 4.914 1 89.88 99 PHE A C 1
ATOM 695 O O . PHE A 1 99 ? -17.219 22.875 4.199 1 89.88 99 PHE A O 1
ATOM 702 N N . PHE A 1 100 ? -16.141 24.688 4.918 1 93.75 100 PHE A N 1
ATOM 703 C CA . PHE A 1 100 ? -15.203 24.641 3.799 1 93.75 100 PHE A CA 1
ATOM 704 C C . PHE A 1 100 ? -13.852 24.109 4.25 1 93.75 100 PHE A C 1
ATOM 706 O O . PHE A 1 100 ? -12.93 23.984 3.445 1 93.75 100 PHE A O 1
ATOM 713 N N . LEU A 1 101 ? -13.695 23.75 5.465 1 95.19 101 LEU A N 1
ATOM 714 C CA . LEU A 1 101 ? -12.375 23.359 5.941 1 95.19 101 LEU A CA 1
ATOM 715 C C . LEU A 1 101 ? -11.859 22.141 5.184 1 95.19 101 LEU A C 1
ATOM 717 O O . LEU A 1 101 ? -10.719 22.125 4.727 1 95.19 101 LEU A O 1
ATOM 721 N N . ILE A 1 102 ? -12.758 21.141 5.055 1 96.44 102 ILE A N 1
ATOM 722 C CA . ILE A 1 102 ? -12.352 19.906 4.395 1 96.44 102 ILE A CA 1
ATOM 723 C C . ILE A 1 102 ? -13.188 19.688 3.133 1 96.44 102 ILE A C 1
ATOM 725 O O . ILE A 1 102 ? -14.289 20.234 3.014 1 96.44 102 ILE A O 1
ATOM 729 N N . LEU A 1 103 ? -12.633 18.953 2.221 1 97.25 103 LEU A N 1
ATOM 730 C CA . LEU A 1 103 ? -13.414 18.531 1.061 1 97.25 103 LEU A CA 1
ATOM 731 C C . LEU A 1 103 ? -14.461 17.484 1.452 1 97.25 103 LEU A C 1
ATOM 733 O O . LEU A 1 103 ? -14.141 16.516 2.143 1 97.25 103 LEU A O 1
ATOM 737 N N . THR A 1 104 ? -15.68 17.688 1.108 1 96.44 104 THR A N 1
ATOM 738 C CA . THR A 1 104 ? -16.797 16.766 1.324 1 96.44 104 THR A CA 1
ATOM 739 C C . THR A 1 104 ? -17.594 16.578 0.04 1 96.44 104 THR A C 1
ATOM 741 O O . THR A 1 104 ? -17.422 17.328 -0.923 1 96.44 104 THR A O 1
ATOM 744 N N . LYS A 1 105 ? -18.438 15.609 0.022 1 96.25 105 LYS A N 1
ATOM 745 C CA . LYS A 1 105 ? -19.312 15.406 -1.127 1 96.25 105 LYS A CA 1
ATOM 746 C C . LYS A 1 105 ? -20.281 16.562 -1.291 1 96.25 105 LYS A C 1
ATOM 748 O O . LYS A 1 105 ? -20.719 16.875 -2.404 1 96.25 105 LYS A O 1
ATOM 753 N N . GLU A 1 106 ? -20.547 17.234 -0.227 1 94.31 106 GLU A N 1
ATOM 754 C CA . GLU A 1 106 ? -21.484 18.359 -0.248 1 94.31 106 GLU A CA 1
ATOM 755 C C . GLU A 1 106 ? -20.859 19.594 -0.904 1 94.31 106 GLU A C 1
ATOM 757 O O . GLU A 1 106 ? -21.531 20.281 -1.682 1 94.31 106 GLU A O 1
ATOM 762 N N . ASN A 1 107 ? -19.625 19.828 -0.619 1 95.25 107 ASN A N 1
ATOM 763 C CA . ASN A 1 107 ? -19.047 21.062 -1.123 1 95.25 107 ASN A CA 1
ATOM 764 C C . ASN A 1 107 ? -18.219 20.828 -2.381 1 95.25 107 ASN A C 1
ATOM 766 O O . ASN A 1 107 ? -17.625 21.75 -2.924 1 95.25 107 ASN A O 1
ATOM 770 N N . THR A 1 108 ? -18.109 19.609 -2.82 1 95.88 108 THR A N 1
ATOM 771 C CA . THR A 1 108 ? -17.422 19.234 -4.043 1 95.88 108 THR A CA 1
ATOM 772 C C . THR A 1 108 ? -18.25 18.234 -4.855 1 95.88 108 THR A C 1
ATOM 774 O O . THR A 1 108 ? -17.859 17.078 -5.02 1 95.88 108 THR A O 1
ATOM 777 N N . PRO A 1 109 ? -19.344 18.672 -5.395 1 95.5 109 PRO A N 1
ATOM 778 C CA . PRO A 1 109 ? -20.234 17.734 -6.078 1 95.5 109 PRO A CA 1
ATOM 779 C C . PRO A 1 109 ? -19.625 17.156 -7.355 1 95.5 109 PRO A C 1
ATOM 781 O O . PRO A 1 109 ? -18.719 17.766 -7.941 1 95.5 109 PRO A O 1
ATOM 784 N N . LEU A 1 110 ? -20.25 16.062 -7.805 1 96.88 110 LEU A N 1
ATOM 785 C CA . LEU A 1 110 ? -19.812 15.383 -9.016 1 96.88 110 LEU A CA 1
ATOM 786 C C . LEU A 1 110 ? -19.859 16.312 -10.219 1 96.88 110 LEU A C 1
ATOM 788 O O . LEU A 1 110 ? -20.828 17.062 -10.391 1 96.88 110 LEU A O 1
ATOM 792 N N . GLY A 1 111 ? -18.766 16.344 -11.055 1 97.38 111 GLY A N 1
ATOM 793 C CA . GLY A 1 111 ? -18.703 17.172 -12.258 1 97.38 111 GLY A CA 1
ATOM 794 C C . GLY A 1 111 ? -18.156 18.562 -12.008 1 97.38 111 GLY A C 1
ATOM 795 O O . GLY A 1 111 ? -17.859 19.297 -12.953 1 97.38 111 GLY A O 1
ATOM 796 N N . SER A 1 112 ? -18.031 18.906 -10.727 1 97.06 112 SER A N 1
ATOM 797 C CA . SER A 1 112 ? -17.422 20.188 -10.414 1 97.06 112 SER A CA 1
ATOM 798 C C . SER A 1 112 ? -15.898 20.125 -10.531 1 97.06 112 SER A C 1
ATOM 800 O O . SER A 1 112 ? -15.352 19.109 -10.984 1 97.06 112 SER A O 1
ATOM 802 N N . TYR A 1 113 ? -15.242 21.219 -10.195 1 97.5 113 TYR A N 1
ATOM 803 C CA . TYR A 1 113 ? -13.789 21.281 -10.289 1 97.5 113 TYR A CA 1
ATOM 804 C C . TYR A 1 113 ? -13.172 21.688 -8.961 1 97.5 113 TYR A C 1
ATOM 806 O O . TYR A 1 113 ? -13.703 22.547 -8.258 1 97.5 113 TYR A O 1
ATOM 814 N N . ILE A 1 114 ? -12.141 21.031 -8.633 1 97.19 114 ILE A N 1
ATOM 815 C CA . ILE A 1 114 ? -11.242 21.484 -7.578 1 97.19 114 ILE A CA 1
ATOM 816 C C . ILE A 1 114 ? -10.078 22.266 -8.188 1 97.19 114 ILE A C 1
ATOM 818 O O . ILE A 1 114 ? -9.445 21.797 -9.141 1 97.19 114 ILE A O 1
ATOM 822 N N . VAL A 1 115 ? -9.867 23.438 -7.695 1 96.62 115 VAL A N 1
ATOM 823 C CA . VAL A 1 115 ? -8.766 24.266 -8.188 1 96.62 115 VAL A CA 1
ATOM 824 C C . VAL A 1 115 ? -7.602 24.234 -7.199 1 96.62 115 VAL A C 1
ATOM 826 O O . VAL A 1 115 ? -7.77 24.562 -6.023 1 96.62 115 VAL A O 1
ATOM 829 N N . ASN A 1 116 ? -6.418 23.812 -7.711 1 95.44 116 ASN A N 1
ATOM 830 C CA . ASN A 1 116 ? -5.23 23.797 -6.867 1 95.44 116 ASN A CA 1
ATOM 831 C C . ASN A 1 116 ? -4.926 25.188 -6.309 1 95.44 116 ASN A C 1
ATOM 833 O O . ASN A 1 116 ? -5.02 26.188 -7.023 1 95.44 116 ASN A O 1
ATOM 837 N N . GLU A 1 117 ? -4.539 25.188 -5.055 1 92.38 117 GLU A N 1
ATOM 838 C CA . GLU A 1 117 ? -4.34 26.438 -4.324 1 92.38 117 GLU A CA 1
ATOM 839 C C . GLU A 1 117 ? -3.205 27.266 -4.934 1 92.38 117 GLU A C 1
ATOM 841 O O . GLU A 1 117 ? -3.316 28.484 -5.066 1 92.38 117 GLU A O 1
ATOM 846 N N . CYS A 1 118 ? -2.131 26.609 -5.383 1 88.44 118 CYS A N 1
ATOM 847 C CA . CYS A 1 118 ? -0.917 27.344 -5.707 1 88.44 118 CYS A CA 1
ATOM 848 C C . CYS A 1 118 ? -0.715 27.422 -7.215 1 88.44 118 CYS A C 1
ATOM 850 O O . CYS A 1 118 ? -0.293 28.469 -7.734 1 88.44 118 CYS A O 1
ATOM 852 N N . ASP A 1 119 ? -1.084 26.391 -7.969 1 91.06 119 ASP A N 1
ATOM 853 C CA . ASP A 1 119 ? -0.777 26.422 -9.391 1 91.06 119 ASP A CA 1
ATOM 854 C C . ASP A 1 119 ? -2.037 26.656 -10.219 1 91.06 119 ASP A C 1
ATOM 856 O O . ASP A 1 119 ? -1.963 26.812 -11.445 1 91.06 119 ASP A O 1
ATOM 860 N N . GLY A 1 120 ? -3.184 26.656 -9.617 1 92.5 120 GLY A N 1
ATOM 861 C CA . GLY A 1 120 ? -4.434 27.031 -10.258 1 92.5 120 GLY A CA 1
ATOM 862 C C . GLY A 1 120 ? -4.973 25.969 -11.188 1 92.5 120 GLY A C 1
ATOM 863 O O . GLY A 1 120 ? -5.992 26.172 -11.852 1 92.5 120 GLY A O 1
ATOM 864 N N . LYS A 1 121 ? -4.348 24.891 -11.203 1 95.19 121 LYS A N 1
ATOM 865 C CA . LYS A 1 121 ? -4.805 23.812 -12.07 1 95.19 121 LYS A CA 1
ATOM 866 C C . LYS A 1 121 ? -6.137 23.25 -11.586 1 95.19 121 LYS A C 1
ATOM 868 O O . LYS A 1 121 ? -6.344 23.078 -10.383 1 95.19 121 LYS A O 1
ATOM 873 N N . LYS A 1 122 ? -6.965 22.953 -12.555 1 96.44 122 LYS A N 1
ATOM 874 C CA . LYS A 1 122 ? -8.297 22.438 -12.242 1 96.44 122 LYS A CA 1
ATOM 875 C C . LYS A 1 122 ? -8.328 20.922 -12.32 1 96.44 122 LYS A C 1
ATOM 877 O O . LYS A 1 122 ? -7.762 20.328 -13.242 1 96.44 122 LYS A O 1
ATOM 882 N N . LEU A 1 123 ? -8.969 20.359 -11.391 1 96.5 123 LEU A N 1
ATOM 883 C CA . LEU A 1 123 ? -9.18 18.906 -11.344 1 96.5 123 LEU A CA 1
ATOM 884 C C . LEU A 1 123 ? -10.672 18.578 -11.367 1 96.5 123 LEU A C 1
ATOM 886 O O . LEU A 1 123 ? -11.43 19.062 -10.531 1 96.5 123 LEU A O 1
ATOM 890 N N . LEU A 1 124 ? -11.047 17.812 -12.352 1 96.88 124 LEU A N 1
ATOM 891 C CA . LEU A 1 124 ? -12.438 17.391 -12.453 1 96.88 124 LEU A CA 1
ATOM 892 C C . LEU A 1 124 ? -12.789 16.406 -11.336 1 96.88 124 LEU A C 1
ATOM 894 O O . LEU A 1 124 ? -12.039 15.461 -11.078 1 96.88 124 LEU A O 1
ATOM 898 N N . VAL A 1 125 ? -13.914 16.703 -10.672 1 97.5 125 VAL A N 1
ATOM 899 C CA . VAL A 1 125 ? -14.391 15.797 -9.633 1 97.5 125 VAL A CA 1
ATOM 900 C C . VAL A 1 125 ? -15.18 14.648 -10.258 1 97.5 125 VAL A C 1
ATOM 902 O O . VAL A 1 125 ? -16.344 14.82 -10.625 1 97.5 125 VAL A O 1
ATOM 905 N N . ASN A 1 126 ? -14.523 13.516 -10.328 1 96.5 126 ASN A N 1
ATOM 906 C CA . ASN A 1 126 ? -15.18 12.305 -10.82 1 96.5 126 ASN A CA 1
ATOM 907 C C . ASN A 1 126 ? -15.609 11.398 -9.672 1 96.5 126 ASN A C 1
ATOM 909 O O . ASN A 1 126 ? -15.438 11.75 -8.5 1 96.5 126 ASN A O 1
ATOM 913 N N . SER A 1 127 ? -16.188 10.289 -10.031 1 95.94 127 SER A N 1
ATOM 914 C CA . SER A 1 127 ? -16.719 9.383 -9.031 1 95.94 127 SER A CA 1
ATOM 915 C C . SER A 1 127 ? -15.609 8.836 -8.133 1 95.94 127 SER A C 1
ATOM 917 O O . SER A 1 127 ? -15.82 8.641 -6.934 1 95.94 127 SER A O 1
ATOM 919 N N . GLU A 1 128 ? -14.461 8.633 -8.664 1 92.12 128 GLU A N 1
ATOM 920 C CA . GLU A 1 128 ? -13.336 8.094 -7.902 1 92.12 128 GLU A CA 1
ATOM 921 C C . GLU A 1 128 ? -12.891 9.062 -6.816 1 92.12 128 GLU A C 1
ATOM 923 O O . GLU A 1 128 ? -12.656 8.664 -5.676 1 92.12 128 GLU A O 1
ATOM 928 N N . LEU A 1 129 ? -12.773 10.305 -7.215 1 94.12 129 LEU A N 1
ATOM 929 C CA . LEU A 1 129 ? -12.383 11.32 -6.246 1 94.12 129 LEU A CA 1
ATOM 930 C C . LEU A 1 129 ? -13.469 11.508 -5.188 1 94.12 129 LEU A C 1
ATOM 932 O O . LEU A 1 129 ? -13.172 11.625 -3.998 1 94.12 129 LEU A O 1
ATOM 936 N N . LEU A 1 130 ? -14.703 11.539 -5.602 1 95.38 130 LEU A N 1
ATOM 937 C CA . LEU A 1 130 ? -15.82 11.734 -4.691 1 95.38 130 LEU A CA 1
ATOM 938 C C . LEU A 1 130 ? -15.883 10.617 -3.656 1 95.38 130 LEU A C 1
ATOM 940 O O . LEU A 1 130 ? -16.25 10.844 -2.504 1 95.38 130 LEU A O 1
ATOM 944 N N . ASP A 1 131 ? -15.516 9.422 -4.035 1 93 131 ASP A N 1
ATOM 945 C CA . ASP A 1 131 ? -15.555 8.266 -3.146 1 93 131 ASP A CA 1
ATOM 946 C C . ASP A 1 131 ? -14.539 8.398 -2.018 1 93 131 ASP A C 1
ATOM 948 O O . ASP A 1 131 ? -14.664 7.742 -0.982 1 93 131 ASP A O 1
ATOM 952 N N . MET A 1 132 ? -13.578 9.242 -2.205 1 93.38 132 MET A N 1
ATOM 953 C CA . MET A 1 132 ? -12.539 9.453 -1.202 1 93.38 132 MET A CA 1
ATOM 954 C C . MET A 1 132 ? -12.977 10.484 -0.168 1 93.38 132 MET A C 1
ATOM 956 O O . MET A 1 132 ? -12.312 10.672 0.852 1 93.38 132 MET A O 1
ATOM 960 N N . LEU A 1 133 ? -14.078 11.117 -0.361 1 95.94 133 LEU A N 1
ATOM 961 C CA . LEU A 1 133 ? -14.477 12.25 0.47 1 95.94 133 LEU A CA 1
ATOM 962 C C . LEU A 1 133 ? -15.602 11.852 1.421 1 95.94 133 LEU A C 1
ATOM 964 O O . LEU A 1 133 ? -16.484 11.07 1.058 1 95.94 133 LEU A O 1
ATOM 968 N N . PRO A 1 134 ? -15.516 12.414 2.652 1 93.94 134 PRO A N 1
ATOM 969 C CA . PRO A 1 134 ? -16.656 12.211 3.543 1 93.94 134 PRO A CA 1
ATOM 970 C C . PRO A 1 134 ? -17.922 12.93 3.057 1 93.94 134 PRO A C 1
ATOM 972 O O . PRO A 1 134 ? -17.828 13.844 2.232 1 93.94 134 PRO A O 1
ATOM 975 N N . LYS A 1 135 ? -19.047 12.461 3.514 1 90.5 135 LYS A N 1
ATOM 976 C CA . LYS A 1 135 ? -20.297 13.094 3.115 1 90.5 135 LYS A CA 1
ATOM 977 C C . LYS A 1 135 ? -20.375 14.531 3.631 1 90.5 135 LYS A C 1
ATOM 979 O O . LYS A 1 135 ? -20.703 15.453 2.877 1 90.5 135 LYS A O 1
ATOM 984 N N . ARG A 1 136 ? -20.094 14.625 4.98 1 84.81 136 ARG A N 1
ATOM 985 C CA . ARG A 1 136 ? -20.125 15.93 5.633 1 84.81 136 ARG A CA 1
ATOM 986 C C . ARG A 1 136 ? -19.094 16 6.758 1 84.81 136 ARG A C 1
ATOM 988 O O . ARG A 1 136 ? -18.547 14.977 7.172 1 84.81 136 ARG A O 1
ATOM 995 N N . LEU A 1 137 ? -18.75 17.297 6.953 1 74.62 137 LEU A N 1
ATOM 996 C CA . LEU A 1 137 ? -17.906 17.484 8.125 1 74.62 137 LEU A CA 1
ATOM 997 C C . LEU A 1 137 ? -18.703 17.312 9.406 1 74.62 137 LEU A C 1
ATOM 999 O O . LEU A 1 137 ? -19.734 17.953 9.594 1 74.62 137 LEU A O 1
ATOM 1003 N N . SER A 1 138 ? -18.609 16.172 10.07 1 66.25 138 SER A N 1
ATOM 1004 C CA . SER A 1 138 ? -19.359 15.992 11.305 1 66.25 138 SER A CA 1
ATOM 1005 C C . SER A 1 138 ? -18.625 16.625 12.484 1 66.25 138 SER A C 1
ATOM 1007 O O . SER A 1 138 ? -18.453 15.992 13.531 1 66.25 138 SER A O 1
ATOM 1009 N N . LEU A 1 139 ? -17.859 17.531 12.219 1 58.81 139 LEU A N 1
ATOM 1010 C CA . LEU A 1 139 ? -17.188 18.078 13.391 1 58.81 139 LEU A CA 1
ATOM 1011 C C . LEU A 1 139 ? -18.125 18.922 14.227 1 58.81 139 LEU A C 1
ATOM 1013 O O . LEU A 1 139 ? -18.75 19.859 13.711 1 58.81 139 LEU A O 1
ATOM 1017 N N . SER A 1 140 ? -18.984 18.266 15.125 1 53.25 140 SER A N 1
ATOM 1018 C CA . SER A 1 140 ? -19.734 19.094 16.062 1 53.25 140 SER A CA 1
ATOM 1019 C C . SER A 1 140 ? -18.781 20.016 16.859 1 53.25 140 SER A C 1
ATOM 1021 O O . SER A 1 140 ? -18.312 19.641 17.938 1 53.25 140 SER A O 1
ATOM 1023 N N . TYR A 1 141 ? -17.984 20.75 16.172 1 51.69 141 TYR A N 1
ATOM 1024 C CA . TYR A 1 141 ? -17.094 21.562 17 1 51.69 141 TYR A CA 1
ATOM 1025 C C . TYR A 1 141 ? -17.906 22.594 17.781 1 51.69 141 TYR A C 1
ATOM 1027 O O . TYR A 1 141 ? -18.391 23.578 17.219 1 51.69 141 TYR A O 1
ATOM 1035 N N . SER A 1 142 ? -18.75 22.109 18.625 1 55.28 142 SER A N 1
ATOM 1036 C CA . SER A 1 142 ? -19.125 23.109 19.609 1 55.28 142 SER A CA 1
ATOM 1037 C C . SER A 1 142 ? -17.906 23.875 20.109 1 55.28 142 SER A C 1
ATOM 1039 O O . SER A 1 142 ? -16.797 23.359 20.078 1 55.28 142 SER A O 1
ATOM 1041 N N . ARG A 1 143 ? -18.078 25.203 20.312 1 63.97 143 ARG A N 1
ATOM 1042 C CA . ARG A 1 143 ? -17.062 26.125 20.797 1 63.97 143 ARG A CA 1
ATOM 1043 C C . ARG A 1 143 ? -16.172 25.469 21.844 1 63.97 143 ARG A C 1
ATOM 1045 O O . ARG A 1 143 ? -16.656 25 22.875 1 63.97 143 ARG A O 1
ATOM 1052 N N . THR A 1 144 ? -14.922 25.062 21.234 1 72.94 144 THR A N 1
ATOM 1053 C CA . THR A 1 144 ? -13.898 24.516 22.109 1 72.94 144 THR A CA 1
ATOM 1054 C C . THR A 1 144 ? -13.273 25.609 22.969 1 72.94 144 THR A C 1
ATOM 1056 O O . THR A 1 144 ? -12.977 26.703 22.453 1 72.94 144 THR A O 1
ATOM 1059 N N . ARG A 1 145 ? -13.234 25.484 24.172 1 82.12 145 ARG A N 1
ATOM 1060 C CA . ARG A 1 145 ? -12.812 26.562 25.078 1 82.12 145 ARG A CA 1
ATOM 1061 C C . ARG A 1 145 ? -11.32 26.828 24.953 1 82.12 145 ARG A C 1
ATOM 1063 O O . ARG A 1 145 ? -10.906 27.875 24.453 1 82.12 145 ARG A O 1
ATOM 1070 N N . ARG A 1 146 ? -10.516 25.844 25.219 1 93.88 146 ARG A N 1
ATOM 1071 C CA . ARG A 1 146 ? -9.062 26.031 25.219 1 93.88 146 ARG A CA 1
ATOM 1072 C C . ARG A 1 146 ? -8.414 25.188 24.109 1 93.88 146 ARG A C 1
ATOM 1074 O O . ARG A 1 146 ? -8.531 23.969 24.109 1 93.88 146 ARG A O 1
ATOM 1081 N N . CYS A 1 147 ? -7.762 25.953 23.25 1 96.19 147 CYS A N 1
ATOM 1082 C CA . CYS A 1 147 ? -7.094 25.281 22.141 1 96.19 147 CYS A CA 1
ATOM 1083 C C . CYS A 1 147 ? -5.59 25.531 22.188 1 96.19 147 CYS A C 1
ATOM 1085 O O . CYS A 1 147 ? -5.137 26.562 22.688 1 96.19 147 CYS A O 1
ATOM 1087 N N . ALA A 1 148 ? -4.883 24.516 21.719 1 98.5 148 ALA A N 1
ATOM 1088 C CA . ALA A 1 148 ? -3.436 24.625 21.547 1 98.5 148 ALA A CA 1
ATOM 1089 C C . ALA A 1 148 ? -3.02 24.266 20.125 1 98.5 148 ALA A C 1
ATOM 1091 O O . ALA A 1 148 ? -3.445 23.234 19.594 1 98.5 148 ALA A O 1
ATOM 1092 N N . VAL A 1 149 ? -2.314 25.141 19.469 1 98.75 149 VAL A N 1
ATOM 1093 C CA . VAL A 1 149 ? -1.575 24.797 18.266 1 98.75 149 VAL A CA 1
ATOM 1094 C C . VAL A 1 149 ? -0.092 24.641 18.594 1 98.75 149 VAL A C 1
ATOM 1096 O O . VAL A 1 149 ? 0.534 25.562 19.109 1 98.75 149 VAL A O 1
ATOM 1099 N N . VAL A 1 150 ? 0.408 23.469 18.344 1 98.81 150 VAL A N 1
ATOM 1100 C CA . VAL A 1 150 ? 1.771 23.141 18.734 1 98.81 150 VAL A CA 1
ATOM 1101 C C . VAL A 1 150 ? 2.664 23.047 17.5 1 98.81 150 VAL A C 1
ATOM 1103 O O . VAL A 1 150 ? 2.572 22.078 16.75 1 98.81 150 VAL A O 1
ATOM 1106 N N . GLY A 1 151 ? 3.533 24.047 17.328 1 98.06 151 GLY A N 1
ATOM 1107 C CA . GLY A 1 151 ? 4.543 24 16.281 1 98.06 151 GLY A CA 1
ATOM 1108 C C . GLY A 1 151 ? 5.727 23.125 16.641 1 98.06 151 GLY A C 1
ATOM 1109 O O . GLY A 1 151 ? 5.707 22.422 17.641 1 98.06 151 GLY A O 1
ATOM 1110 N N . SER A 1 152 ? 6.738 23.203 15.781 1 96.56 152 SER A N 1
ATOM 1111 C CA . SER A 1 152 ? 7.867 22.297 15.961 1 96.56 152 SER A CA 1
ATOM 1112 C C . SER A 1 152 ? 9.133 23.047 16.344 1 96.56 152 SER A C 1
ATOM 1114 O O . SER A 1 152 ? 10.227 22.484 16.359 1 96.56 152 SER A O 1
ATOM 1116 N N . GLY A 1 153 ? 9.016 24.25 16.672 1 96.25 153 GLY A N 1
ATOM 1117 C CA . GLY A 1 153 ? 10.188 25.078 16.922 1 96.25 153 GLY A CA 1
ATOM 1118 C C . GLY A 1 153 ? 11.062 24.562 18.047 1 96.25 153 GLY A C 1
ATOM 1119 O O . GLY A 1 153 ? 10.562 23.984 19.016 1 96.25 153 GLY A O 1
ATOM 1120 N N . GLY A 1 154 ? 12.305 24.844 17.875 1 96.75 154 GLY A N 1
ATOM 1121 C CA . GLY A 1 154 ? 13.273 24.406 18.875 1 96.75 154 GLY A CA 1
ATOM 1122 C C . GLY A 1 154 ? 13.055 25.031 20.234 1 96.75 154 GLY A C 1
ATOM 1123 O O . GLY A 1 154 ? 13.531 24.516 21.25 1 96.75 154 GLY A O 1
ATOM 1124 N N . ILE A 1 155 ? 12.312 26.078 20.297 1 95.88 155 ILE A N 1
ATOM 1125 C CA . ILE A 1 155 ? 12.055 26.812 21.531 1 95.88 155 ILE A CA 1
ATOM 1126 C C . ILE A 1 155 ? 11.273 25.922 22.516 1 95.88 155 ILE A C 1
ATOM 1128 O O . ILE A 1 155 ? 11.203 26.219 23.703 1 95.88 155 ILE A O 1
ATOM 1132 N N . LEU A 1 156 ? 10.703 24.781 22.016 1 97.56 156 LEU A N 1
ATOM 1133 C CA . LEU A 1 156 ? 9.922 23.875 22.844 1 97.56 156 LEU A CA 1
ATOM 1134 C C . LEU A 1 156 ? 10.836 22.953 23.641 1 97.56 156 LEU A C 1
ATOM 1136 O O . LEU A 1 156 ? 10.406 22.359 24.641 1 97.56 156 LEU A O 1
ATOM 1140 N N . LEU A 1 157 ? 12.047 22.781 23.109 1 96.56 157 LEU A N 1
ATOM 1141 C CA . LEU A 1 157 ? 12.945 21.859 23.797 1 96.56 157 LEU A CA 1
ATOM 1142 C C . LEU A 1 157 ? 13.242 22.359 25.219 1 96.56 157 LEU A C 1
ATOM 1144 O O . LEU A 1 157 ? 13.68 23.5 25.406 1 96.56 157 LEU A O 1
ATOM 1148 N N . ASN A 1 158 ? 12.992 21.547 26.219 1 95.19 158 ASN A N 1
ATOM 1149 C CA . ASN A 1 158 ? 13.172 21.828 27.641 1 95.19 158 ASN A CA 1
ATOM 1150 C C . ASN A 1 158 ? 12.211 22.906 28.141 1 95.19 158 ASN A C 1
ATOM 1152 O O . ASN A 1 158 ? 12.469 23.578 29.141 1 95.19 158 ASN A O 1
ATOM 1156 N N . SER A 1 159 ? 11.141 23.125 27.469 1 96.19 159 SER A N 1
ATOM 1157 C CA . SER A 1 159 ? 10.156 24.141 27.859 1 96.19 159 SER A CA 1
ATOM 1158 C C . SER A 1 159 ? 9.258 23.625 28.984 1 96.19 159 SER A C 1
ATOM 1160 O O . SER A 1 159 ? 8.617 24.422 29.672 1 96.19 159 SER A O 1
ATOM 1162 N N . ARG A 1 160 ? 9.133 22.281 29.094 1 98.06 160 ARG A N 1
ATOM 1163 C CA . ARG A 1 160 ? 8.297 21.609 30.094 1 98.06 160 ARG A CA 1
ATOM 1164 C C . ARG A 1 160 ? 6.832 22.016 29.953 1 98.06 160 ARG A C 1
ATOM 1166 O O . ARG A 1 160 ? 6.117 22.156 30.938 1 98.06 160 ARG A O 1
ATOM 1173 N N . CYS A 1 161 ? 6.391 22.234 28.703 1 98.38 161 CYS A N 1
ATOM 1174 C CA . CYS A 1 161 ? 5.031 22.703 28.453 1 98.38 161 CYS A CA 1
ATOM 1175 C C . CYS A 1 161 ? 4.086 21.531 28.219 1 98.38 161 CYS A C 1
ATOM 1177 O O . CYS A 1 161 ? 2.902 21.734 27.953 1 98.38 161 CYS A O 1
ATOM 1179 N N . GLY A 1 162 ? 4.57 20.344 28.312 1 98.56 162 GLY A N 1
ATOM 1180 C CA . GLY A 1 162 ? 3.803 19.156 27.953 1 98.56 162 GLY A CA 1
ATOM 1181 C C . GLY A 1 162 ? 2.492 19.047 28.719 1 98.56 162 GLY A C 1
ATOM 1182 O O . GLY A 1 162 ? 1.433 18.875 28.109 1 98.56 162 GLY A O 1
ATOM 1183 N N . GLN A 1 163 ? 2.535 19.172 29.969 1 98.12 163 GLN A N 1
ATOM 1184 C CA . GLN A 1 163 ? 1.341 19.047 30.797 1 98.12 163 GLN A CA 1
ATOM 1185 C C . GLN A 1 163 ? 0.333 20.141 30.484 1 98.12 163 GLN A C 1
ATOM 1187 O O . GLN A 1 163 ? -0.874 19.891 30.438 1 98.12 163 GLN A O 1
ATOM 1192 N N . GLU A 1 164 ? 0.817 21.328 30.359 1 97.94 164 GLU A N 1
ATOM 1193 C CA . GLU A 1 164 ? -0.058 22.453 30.016 1 97.94 164 GLU A CA 1
ATOM 1194 C C . GLU A 1 164 ? -0.754 22.219 28.672 1 97.94 164 GLU A C 1
ATOM 1196 O O . GLU A 1 164 ? -1.958 22.438 28.547 1 97.94 164 GLU A O 1
ATOM 1201 N N . ILE A 1 165 ? -0.044 21.766 27.703 1 98.5 165 ILE A N 1
ATOM 1202 C CA . ILE A 1 165 ? -0.592 21.469 26.375 1 98.5 165 ILE A CA 1
ATOM 1203 C C . ILE A 1 165 ? -1.678 20.406 26.5 1 98.5 165 ILE A C 1
ATOM 1205 O O . ILE A 1 165 ? -2.764 20.547 25.938 1 98.5 165 ILE A O 1
ATOM 1209 N N . ASP A 1 166 ? -1.446 19.422 27.281 1 98.25 166 ASP A N 1
ATOM 1210 C CA . ASP A 1 166 ? -2.365 18.281 27.422 1 98.25 166 ASP A CA 1
ATOM 1211 C C . ASP A 1 166 ? -3.662 18.719 28.109 1 98.25 166 ASP A C 1
ATOM 1213 O O . ASP A 1 166 ? -4.645 17.969 28.109 1 98.25 166 ASP A O 1
ATOM 1217 N N . GLN A 1 167 ? -3.713 19.906 28.609 1 97.12 167 GLN A N 1
ATOM 1218 C CA . GLN A 1 167 ? -4.914 20.391 29.281 1 97.12 167 GLN A CA 1
ATOM 1219 C C . GLN A 1 167 ? -5.859 21.062 28.281 1 97.12 167 GLN A C 1
ATOM 1221 O O . GLN A 1 167 ? -7.023 21.328 28.609 1 97.12 167 GLN A O 1
ATOM 1226 N N . ALA A 1 168 ? -5.406 21.312 27.094 1 96.81 168 ALA A N 1
ATOM 1227 C CA . ALA A 1 168 ? -6.254 21.938 26.094 1 96.81 168 ALA A CA 1
ATOM 1228 C C . ALA A 1 168 ? -7.359 21 25.641 1 96.81 168 ALA A C 1
ATOM 1230 O O . ALA A 1 168 ? -7.203 19.766 25.703 1 96.81 168 ALA A O 1
ATOM 1231 N N . ASP A 1 169 ? -8.492 21.562 25.188 1 94.56 169 ASP A N 1
ATOM 1232 C CA . ASP A 1 169 ? -9.625 20.797 24.672 1 94.56 169 ASP A CA 1
ATOM 1233 C C . ASP A 1 169 ? -9.375 20.328 23.25 1 94.56 169 ASP A C 1
ATOM 1235 O O . ASP A 1 169 ? -9.906 19.297 22.812 1 94.56 169 ASP A O 1
ATOM 1239 N N . LEU A 1 170 ? -8.672 21.078 22.547 1 95.5 170 LEU A N 1
ATOM 1240 C CA . LEU A 1 170 ? -8.289 20.797 21.172 1 95.5 170 LEU A CA 1
ATOM 1241 C C . LEU A 1 170 ? -6.805 21.062 20.953 1 95.5 170 LEU A C 1
ATOM 1243 O O . LEU A 1 170 ? -6.324 22.172 21.219 1 95.5 170 LEU A O 1
ATOM 1247 N N . ILE A 1 171 ? -6.141 20.031 20.578 1 98.06 171 ILE A N 1
ATOM 1248 C CA . ILE A 1 171 ? -4.703 20.141 20.359 1 98.06 171 ILE A CA 1
ATOM 1249 C C . ILE A 1 171 ? -4.379 19.844 18.891 1 98.06 171 ILE A C 1
ATOM 1251 O O . ILE A 1 171 ? -4.617 18.734 18.406 1 98.06 171 ILE A O 1
ATOM 1255 N N . ILE A 1 172 ? -3.773 20.828 18.188 1 98.25 172 ILE A N 1
ATOM 1256 C CA . ILE A 1 172 ? -3.439 20.703 16.766 1 98.25 172 ILE A CA 1
ATOM 1257 C C . ILE A 1 172 ? -1.923 20.625 16.594 1 98.25 172 ILE A C 1
ATOM 1259 O O . ILE A 1 172 ? -1.186 21.453 17.125 1 98.25 172 ILE A O 1
ATOM 1263 N N . ARG A 1 173 ? -1.465 19.641 15.922 1 98.69 173 ARG A N 1
ATOM 1264 C CA . ARG A 1 173 ? -0.046 19.484 15.617 1 98.69 173 ARG A CA 1
ATOM 1265 C C . ARG A 1 173 ? 0.192 19.469 14.109 1 98.69 173 ARG A C 1
ATOM 1267 O O . ARG A 1 173 ? -0.744 19.266 13.328 1 98.69 173 ARG A O 1
ATOM 1274 N N . LEU A 1 174 ? 1.475 19.656 13.727 1 98 174 LEU A N 1
ATOM 1275 C CA . LEU A 1 174 ? 1.737 19.922 12.32 1 98 174 LEU A CA 1
ATOM 1276 C C . LEU A 1 174 ? 2.748 18.922 11.766 1 98 174 LEU A C 1
ATOM 1278 O O . LEU A 1 174 ? 3.861 18.797 12.281 1 98 174 LEU A O 1
ATOM 1282 N N . ASN A 1 175 ? 2.41 18.234 10.766 1 96.75 175 ASN A N 1
ATOM 1283 C CA . ASN A 1 175 ? 3.258 17.438 9.875 1 96.75 175 ASN A CA 1
ATOM 1284 C C . ASN A 1 175 ? 3.916 16.281 10.617 1 96.75 175 ASN A C 1
ATOM 1286 O O . ASN A 1 175 ? 5.098 16 10.406 1 96.75 175 ASN A O 1
ATOM 1290 N N . LEU A 1 176 ? 3.24 15.742 11.484 1 97.94 176 LEU A N 1
ATOM 1291 C CA . LEU A 1 176 ? 3.609 14.492 12.148 1 97.94 176 LEU A CA 1
ATOM 1292 C C . LEU A 1 176 ? 4.91 14.656 12.922 1 97.94 176 LEU A C 1
ATOM 1294 O O . LEU A 1 176 ? 5.852 13.875 12.742 1 97.94 176 LEU A O 1
ATOM 1298 N N . PRO A 1 177 ? 4.902 15.555 13.859 1 97.94 177 PRO A N 1
ATOM 1299 C CA . PRO A 1 177 ? 6.105 15.633 14.688 1 97.94 177 PRO A CA 1
ATOM 1300 C C . PRO A 1 177 ? 6.27 14.43 15.609 1 97.94 177 PRO A C 1
ATOM 1302 O O . PRO A 1 177 ? 5.285 13.758 15.938 1 97.94 177 PRO A O 1
ATOM 1305 N N . PRO A 1 178 ? 7.586 14.133 15.969 1 97.56 178 PRO A N 1
ATOM 1306 C CA . PRO A 1 178 ? 7.758 13.086 16.969 1 97.56 178 PRO A CA 1
ATOM 1307 C C . PRO A 1 178 ? 7.078 13.422 18.297 1 97.56 178 PRO A C 1
ATOM 1309 O O . PRO A 1 178 ? 7.066 14.586 18.719 1 97.56 178 PRO A O 1
ATOM 1312 N N . MET A 1 179 ? 6.578 12.375 18.938 1 98.19 179 MET A N 1
ATOM 1313 C CA . MET A 1 179 ? 5.777 12.586 20.141 1 98.19 179 MET A CA 1
ATOM 1314 C C . MET A 1 179 ? 6.512 12.094 21.391 1 98.19 179 MET A C 1
ATOM 1316 O O . MET A 1 179 ? 5.953 12.078 22.484 1 98.19 179 MET A O 1
ATOM 1320 N N . ASN A 1 180 ? 7.797 11.711 21.25 1 97.56 180 ASN A N 1
ATOM 1321 C CA . ASN A 1 180 ? 8.547 11.164 22.375 1 97.56 180 ASN A CA 1
ATOM 1322 C C . ASN A 1 180 ? 9.242 12.258 23.172 1 97.56 180 ASN A C 1
ATOM 1324 O O . ASN A 1 180 ? 10.203 12 23.891 1 97.56 180 ASN A O 1
ATOM 1328 N N . PHE A 1 181 ? 8.867 13.438 23.125 1 98.31 181 PHE A N 1
ATOM 1329 C CA . PHE A 1 181 ? 9.281 14.586 23.922 1 98.31 181 PHE A CA 1
ATOM 1330 C C . PHE A 1 181 ? 8.148 15.055 24.828 1 98.31 181 PHE A C 1
ATOM 1332 O O . PHE A 1 181 ? 7.867 16.25 24.906 1 98.31 181 PHE A O 1
ATOM 1339 N N . SER A 1 182 ? 7.547 14.172 25.516 1 98.06 182 SER A N 1
ATOM 1340 C CA . SER A 1 182 ? 6.27 14.383 26.188 1 98.06 182 SER A CA 1
ATOM 1341 C C . SER A 1 182 ? 6.379 15.469 27.25 1 98.06 182 SER A C 1
ATOM 1343 O O . SER A 1 182 ? 5.418 16.203 27.5 1 98.06 182 SER A O 1
ATOM 1345 N N . GLU A 1 183 ? 7.484 15.625 27.938 1 98.25 183 GLU A N 1
ATOM 1346 C CA . GLU A 1 183 ? 7.648 16.656 28.953 1 98.25 183 GLU A CA 1
ATOM 1347 C C . GLU A 1 183 ? 7.52 18.047 28.359 1 98.25 183 GLU A C 1
ATOM 1349 O O . GLU A 1 183 ? 7.039 18.984 29.016 1 98.25 183 GLU A O 1
ATOM 1354 N N . ASP A 1 184 ? 7.914 18.172 27.109 1 98.56 184 ASP A N 1
ATOM 1355 C CA . ASP A 1 184 ? 7.961 19.484 26.469 1 98.56 184 ASP A CA 1
ATOM 1356 C C . ASP A 1 184 ? 6.73 19.703 25.578 1 98.56 184 ASP A C 1
ATOM 1358 O O . ASP A 1 184 ? 6.227 20.828 25.484 1 98.56 184 ASP A O 1
ATOM 1362 N N . VAL A 1 185 ? 6.215 18.641 24.984 1 98.69 185 VAL A N 1
ATOM 1363 C CA . VAL A 1 185 ? 5.234 18.891 23.938 1 98.69 185 VAL A CA 1
ATOM 1364 C C . VAL A 1 185 ? 3.926 18.172 24.266 1 98.69 185 VAL A C 1
ATOM 1366 O O . VAL A 1 185 ? 2.938 18.312 23.531 1 98.69 185 VAL A O 1
ATOM 1369 N N . GLY A 1 186 ? 3.857 17.422 25.312 1 98.62 186 GLY A N 1
ATOM 1370 C CA . GLY A 1 186 ? 2.646 16.719 25.688 1 98.62 186 GLY A CA 1
ATOM 1371 C C . GLY A 1 186 ? 2.49 15.383 25 1 98.62 186 GLY A C 1
ATOM 1372 O O . GLY A 1 186 ? 3.418 14.906 24.328 1 98.62 186 GLY A O 1
ATOM 1373 N N . THR A 1 187 ? 1.242 14.734 25.156 1 98.5 187 THR A N 1
ATOM 1374 C CA . THR A 1 187 ? 1.02 13.375 24.672 1 98.5 187 THR A CA 1
ATOM 1375 C C . THR A 1 187 ? -0.27 13.297 23.859 1 98.5 187 THR A C 1
ATOM 1377 O O . THR A 1 187 ? -0.522 12.297 23.172 1 98.5 187 THR A O 1
ATOM 1380 N N . LYS A 1 188 ? -1.024 14.297 23.922 1 98.31 188 LYS A N 1
ATOM 1381 C CA . LYS A 1 188 ? -2.346 14.258 23.312 1 98.31 188 LYS A CA 1
ATOM 1382 C C . LYS A 1 188 ? -2.352 15.016 21.984 1 98.31 188 LYS A C 1
ATOM 1384 O O . LYS A 1 188 ? -1.599 15.977 21.797 1 98.31 188 LYS A O 1
ATOM 1389 N N . THR A 1 189 ? -3.119 14.555 21.062 1 98.44 189 THR A N 1
ATOM 1390 C CA . THR A 1 189 ? -3.328 15.211 19.781 1 98.44 189 THR A CA 1
ATOM 1391 C C . THR A 1 189 ? -4.781 15.062 19.328 1 98.44 189 THR A C 1
ATOM 1393 O O . THR A 1 189 ? -5.355 13.977 19.406 1 98.44 189 THR A O 1
ATOM 1396 N N . SER A 1 190 ? -5.391 16.156 18.938 1 96.38 190 SER A N 1
ATOM 1397 C CA . SER A 1 190 ? -6.742 16.125 18.375 1 96.38 190 SER A CA 1
ATOM 1398 C C . SER A 1 190 ? -6.707 16.109 16.859 1 96.38 190 SER A C 1
ATOM 1400 O O . SER A 1 190 ? -7.457 15.367 16.219 1 96.38 190 SER A O 1
ATOM 1402 N N . LEU A 1 191 ? -5.902 16.953 16.312 1 97 191 LEU A N 1
ATOM 1403 C CA . LEU A 1 191 ? -5.711 17.094 14.867 1 97 191 LEU A CA 1
ATOM 1404 C C . LEU A 1 191 ? -4.227 17.125 14.516 1 97 191 LEU A C 1
ATOM 1406 O O . LEU A 1 191 ? -3.434 17.75 15.234 1 97 191 LEU A O 1
ATOM 1410 N N . VAL A 1 192 ? -3.879 16.484 13.453 1 98.62 192 VAL A N 1
ATOM 1411 C CA . VAL A 1 192 ? -2.502 16.562 12.984 1 98.62 192 VAL A CA 1
ATOM 1412 C C . VAL A 1 192 ? -2.479 16.578 11.453 1 98.62 192 VAL A C 1
ATOM 1414 O O . VAL A 1 192 ? -3.262 15.875 10.812 1 98.62 192 VAL A O 1
ATOM 1417 N N . THR A 1 193 ? -1.581 17.391 10.898 1 98.5 193 THR A N 1
ATOM 1418 C CA . THR A 1 193 ? -1.517 17.5 9.445 1 98.5 193 THR A CA 1
ATOM 1419 C C . THR A 1 193 ? -0.49 16.531 8.867 1 98.5 193 THR A C 1
ATOM 1421 O O . THR A 1 193 ? 0.481 16.172 9.539 1 98.5 193 THR A O 1
ATOM 1424 N N . ILE A 1 194 ? -0.783 16.156 7.699 1 98.44 194 ILE A N 1
ATOM 1425 C CA . ILE A 1 194 ? 0.149 15.398 6.875 1 98.44 194 ILE A CA 1
ATOM 1426 C C . ILE A 1 194 ? 0.344 16.094 5.535 1 98.44 194 ILE A C 1
ATOM 1428 O O . ILE A 1 194 ? -0.375 15.812 4.57 1 98.44 194 ILE A O 1
ATOM 1432 N N . ASN A 1 195 ? 1.314 16.938 5.492 1 96.25 195 ASN A N 1
ATOM 1433 C CA . ASN A 1 195 ? 1.613 17.547 4.207 1 96.25 195 ASN A CA 1
ATOM 1434 C C . ASN A 1 195 ? 2.156 16.531 3.209 1 96.25 195 ASN A C 1
ATOM 1436 O O . ASN A 1 195 ? 3.059 15.758 3.533 1 96.25 195 ASN A O 1
ATOM 1440 N N . PRO A 1 196 ? 1.707 16.594 1.978 1 96.56 196 PRO A N 1
ATOM 1441 C CA . PRO A 1 196 ? 2.182 15.633 0.976 1 96.56 196 PRO A CA 1
ATOM 1442 C C . PRO A 1 196 ? 3.697 15.672 0.793 1 96.56 196 PRO A C 1
ATOM 1444 O O . PRO A 1 196 ? 4.312 14.648 0.483 1 96.56 196 PRO A O 1
ATOM 1447 N N . SER A 1 197 ? 4.277 16.828 1.021 1 92.19 197 SER A N 1
ATOM 1448 C CA . SER A 1 197 ? 5.727 16.922 0.894 1 92.19 197 SER A CA 1
ATOM 1449 C C . SER A 1 197 ? 6.43 16.031 1.913 1 92.19 197 SER A C 1
ATOM 1451 O O . SER A 1 197 ? 7.52 15.523 1.649 1 92.19 197 SER A O 1
ATOM 1453 N N . ILE A 1 198 ? 5.84 15.844 3.057 1 93.94 198 ILE A N 1
ATOM 1454 C CA . ILE A 1 198 ? 6.414 14.984 4.09 1 93.94 198 ILE A CA 1
ATOM 1455 C C . ILE A 1 198 ? 6.367 13.531 3.637 1 93.94 198 ILE A C 1
ATOM 1457 O O . ILE A 1 198 ? 7.277 12.75 3.928 1 93.94 198 ILE A O 1
ATOM 1461 N N . ILE A 1 199 ? 5.328 13.148 2.922 1 96.88 199 ILE A N 1
ATOM 1462 C CA . ILE A 1 199 ? 5.176 11.805 2.383 1 96.88 199 ILE A CA 1
ATOM 1463 C C . ILE A 1 199 ? 6.277 11.531 1.36 1 96.88 199 ILE A C 1
ATOM 1465 O O . ILE A 1 199 ? 6.891 10.461 1.37 1 96.88 199 ILE A O 1
ATOM 1469 N N . GLU A 1 200 ? 6.484 12.5 0.543 1 93.62 200 GLU A N 1
ATOM 1470 C CA . GLU A 1 200 ? 7.539 12.398 -0.459 1 93.62 200 GLU A CA 1
ATOM 1471 C C . GLU A 1 200 ? 8.914 12.297 0.196 1 93.62 200 GLU A C 1
ATOM 1473 O O . GLU A 1 200 ? 9.719 11.43 -0.159 1 93.62 200 GLU A O 1
ATOM 1478 N N . LEU A 1 201 ? 9.164 13.117 1.232 1 91.44 201 LEU A N 1
ATOM 1479 C CA . LEU A 1 201 ? 10.5 13.289 1.796 1 91.44 201 LEU A CA 1
ATOM 1480 C C . LEU A 1 201 ? 10.812 12.18 2.797 1 91.44 201 LEU A C 1
ATOM 1482 O O . LEU A 1 201 ? 11.938 11.688 2.854 1 91.44 201 LEU A O 1
ATOM 1486 N N . ARG A 1 202 ? 9.812 11.805 3.586 1 94.31 202 ARG A N 1
ATOM 1487 C CA . ARG A 1 202 ? 10.094 10.953 4.738 1 94.31 202 ARG A CA 1
ATOM 1488 C C . ARG A 1 202 ? 9.656 9.523 4.477 1 94.31 202 ARG A C 1
ATOM 1490 O O . ARG A 1 202 ? 10.125 8.594 5.137 1 94.31 202 ARG A O 1
ATOM 1497 N N . TYR A 1 203 ? 8.844 9.289 3.531 1 96.88 203 TYR A N 1
ATOM 1498 C CA . TYR A 1 203 ? 8.258 7.957 3.391 1 96.88 203 TYR A CA 1
ATOM 1499 C C . TYR A 1 203 ? 8.328 7.48 1.943 1 96.88 203 TYR A C 1
ATOM 1501 O O . TYR A 1 203 ? 7.48 6.699 1.5 1 96.88 203 TYR A O 1
ATOM 1509 N N . LYS A 1 204 ? 9.273 8.109 1.189 1 93.5 204 LYS A N 1
ATOM 1510 C CA . LYS A 1 204 ? 9.57 7.711 -0.183 1 93.5 204 LYS A CA 1
ATOM 1511 C C . LYS A 1 204 ? 8.328 7.789 -1.063 1 93.5 204 LYS A C 1
ATOM 1513 O O . LYS A 1 204 ? 8.117 6.938 -1.933 1 93.5 204 LYS A O 1
ATOM 1518 N N . GLY A 1 205 ? 7.406 8.648 -0.712 1 96.31 205 GLY A N 1
ATOM 1519 C CA . GLY A 1 205 ? 6.227 8.891 -1.522 1 96.31 205 GLY A CA 1
ATOM 1520 C C . GLY A 1 205 ? 5.211 7.766 -1.452 1 96.31 205 GLY A C 1
ATOM 1521 O O . GLY A 1 205 ? 4.289 7.703 -2.268 1 96.31 205 GLY A O 1
ATOM 1522 N N . LEU A 1 206 ? 5.422 6.766 -0.608 1 97.56 206 LEU A N 1
ATOM 1523 C CA . LEU A 1 206 ? 4.547 5.617 -0.416 1 97.56 206 LEU A CA 1
ATOM 1524 C C . LEU A 1 206 ? 4.465 4.773 -1.685 1 97.56 206 LEU A C 1
ATOM 1526 O O . LEU A 1 206 ? 3.41 4.223 -2.004 1 97.56 206 LEU A O 1
ATOM 1530 N N . GLN A 1 207 ? 5.594 4.723 -2.396 1 94.94 207 GLN A N 1
ATOM 1531 C CA . GLN A 1 207 ? 5.645 4.004 -3.664 1 94.94 207 GLN A CA 1
ATOM 1532 C C . GLN A 1 207 ? 6.117 2.566 -3.463 1 94.94 207 GLN A C 1
ATOM 1534 O O . GLN A 1 207 ? 6.098 1.764 -4.398 1 94.94 207 GLN A O 1
ATOM 1539 N N . ALA A 1 208 ? 6.605 2.229 -2.295 1 95.06 208 ALA A N 1
ATOM 1540 C CA . ALA A 1 208 ? 7.059 0.888 -1.939 1 95.06 208 ALA A CA 1
ATOM 1541 C C . ALA A 1 208 ? 6.336 0.375 -0.698 1 95.06 208 ALA A C 1
ATOM 1543 O O . ALA A 1 208 ? 5.113 0.207 -0.708 1 95.06 208 ALA A O 1
ATOM 1544 N N . ARG A 1 209 ? 7.09 0.125 0.433 1 96.5 209 ARG A N 1
ATOM 1545 C CA . ARG A 1 209 ? 6.441 -0.217 1.695 1 96.5 209 ARG A CA 1
ATOM 1546 C C . ARG A 1 209 ? 5.66 0.969 2.248 1 96.5 209 ARG A C 1
ATOM 1548 O O . ARG A 1 209 ? 6.121 2.109 2.184 1 96.5 209 ARG A O 1
ATOM 1555 N N . ARG A 1 210 ? 4.523 0.646 2.848 1 98.5 210 ARG A N 1
ATOM 1556 C CA . ARG A 1 210 ? 3.674 1.731 3.328 1 98.5 210 ARG A CA 1
ATOM 1557 C C . ARG A 1 210 ? 3.441 1.622 4.832 1 98.5 210 ARG A C 1
ATOM 1559 O O . ARG A 1 210 ? 3.031 2.59 5.473 1 98.5 210 ARG A O 1
ATOM 1566 N N . LYS A 1 211 ? 3.748 0.498 5.422 1 97.94 211 LYS A N 1
ATOM 1567 C CA . LYS A 1 211 ? 3.441 0.226 6.824 1 97.94 211 LYS A CA 1
ATOM 1568 C C . LYS A 1 211 ? 4.266 1.115 7.75 1 97.94 211 LYS A C 1
ATOM 1570 O O . LYS A 1 211 ? 3.775 1.562 8.789 1 97.94 211 LYS A O 1
ATOM 1575 N N . PRO A 1 212 ? 5.57 1.373 7.348 1 97.56 212 PRO A N 1
ATOM 1576 C CA . PRO A 1 212 ? 6.328 2.271 8.219 1 97.56 212 PRO A CA 1
ATOM 1577 C C . PRO A 1 212 ? 5.645 3.625 8.406 1 97.56 212 PRO A C 1
ATOM 1579 O O . PRO A 1 212 ? 5.664 4.184 9.508 1 97.56 212 PRO A O 1
ATOM 1582 N N . PHE A 1 213 ? 5.062 4.195 7.41 1 98.69 213 PHE A N 1
ATOM 1583 C CA . PHE A 1 213 ? 4.277 5.418 7.52 1 98.69 213 PHE A CA 1
ATOM 1584 C C . PHE A 1 213 ? 3.104 5.219 8.477 1 98.69 213 PHE A C 1
ATOM 1586 O O . PHE A 1 213 ? 2.896 6.023 9.391 1 98.69 213 PHE A O 1
ATOM 1593 N N . VAL A 1 214 ? 2.365 4.156 8.312 1 98.5 214 VAL A N 1
ATOM 1594 C CA . VAL A 1 214 ? 1.191 3.891 9.133 1 98.5 214 VAL A CA 1
ATOM 1595 C C . VAL A 1 214 ? 1.611 3.723 10.594 1 98.5 214 VAL A C 1
ATOM 1597 O O . VAL A 1 214 ? 0.954 4.238 11.5 1 98.5 214 VAL A O 1
ATOM 1600 N N . ASP A 1 215 ? 2.701 3.016 10.797 1 98.06 215 ASP A N 1
ATOM 1601 C CA . ASP A 1 215 ? 3.209 2.811 12.148 1 98.06 215 ASP A CA 1
ATOM 1602 C C . ASP A 1 215 ? 3.553 4.141 12.812 1 98.06 215 ASP A C 1
ATOM 1604 O O . ASP A 1 215 ? 3.41 4.289 14.031 1 98.06 215 ASP A O 1
ATOM 1608 N N . SER A 1 216 ? 3.967 5.066 12.031 1 97.94 216 SER A N 1
ATOM 1609 C CA . SER A 1 216 ? 4.355 6.367 12.562 1 97.94 216 SER A CA 1
ATOM 1610 C C . SER A 1 216 ? 3.141 7.152 13.047 1 97.94 216 SER A C 1
ATOM 1612 O O . SER A 1 216 ? 3.283 8.156 13.758 1 97.94 216 SER A O 1
ATOM 1614 N N . LEU A 1 217 ? 1.94 6.727 12.75 1 98.44 217 LEU A N 1
ATOM 1615 C CA . LEU A 1 217 ? 0.72 7.422 13.141 1 98.44 217 LEU A CA 1
ATOM 1616 C C . LEU A 1 217 ? 0.251 6.965 14.516 1 98.44 217 LEU A C 1
ATOM 1618 O O . LEU A 1 217 ? -0.605 7.609 15.125 1 98.44 217 LEU A O 1
ATOM 1622 N N . ARG A 1 218 ? 0.79 5.922 15.07 1 97.88 218 ARG A N 1
ATOM 1623 C CA . ARG A 1 218 ? 0.3 5.262 16.266 1 97.88 218 ARG A CA 1
ATOM 1624 C C . ARG A 1 218 ? 0.301 6.215 17.469 1 97.88 218 ARG A C 1
ATOM 1626 O O . ARG A 1 218 ? -0.65 6.242 18.25 1 97.88 218 ARG A O 1
ATOM 1633 N N . PRO A 1 219 ? 1.298 7.07 17.547 1 98.12 219 PRO A N 1
ATOM 1634 C CA . PRO A 1 219 ? 1.332 7.945 18.719 1 98.12 219 PRO A CA 1
ATOM 1635 C C . PRO A 1 219 ? 0.18 8.945 18.734 1 98.12 219 PRO A C 1
ATOM 1637 O O . PRO A 1 219 ? -0.107 9.547 19.781 1 98.12 219 PRO A O 1
ATOM 1640 N N . TYR A 1 220 ? -0.486 9.117 17.641 1 98.25 220 TYR A N 1
ATOM 1641 C CA . TYR A 1 220 ? -1.526 10.141 17.562 1 98.25 220 TYR A CA 1
ATOM 1642 C C . TYR A 1 220 ? -2.893 9.547 17.891 1 98.25 220 TYR A C 1
ATOM 1644 O O . TYR A 1 220 ? -3.893 10.273 17.938 1 98.25 220 TYR A O 1
ATOM 1652 N N . LYS A 1 221 ? -2.977 8.25 18.078 1 95.31 221 LYS A N 1
ATOM 1653 C CA . LYS A 1 221 ? -4.145 7.547 18.594 1 95.31 221 LYS A CA 1
ATOM 1654 C C . LYS A 1 221 ? -5.395 7.883 17.781 1 95.31 221 LYS A C 1
ATOM 1656 O O . LYS A 1 221 ? -5.43 7.664 16.578 1 95.31 221 LYS A O 1
ATOM 1661 N N . ASP A 1 222 ? -6.375 8.641 18.391 1 94.81 222 ASP A N 1
ATOM 1662 C CA . ASP A 1 222 ? -7.664 8.867 17.734 1 94.81 222 ASP A CA 1
ATOM 1663 C C . ASP A 1 222 ? -7.711 10.242 17.062 1 94.81 222 ASP A C 1
ATOM 1665 O O . ASP A 1 222 ? -8.789 10.766 16.797 1 94.81 222 ASP A O 1
ATOM 1669 N N . ALA A 1 223 ? -6.586 10.805 16.844 1 97.31 223 ALA A N 1
ATOM 1670 C CA . ALA A 1 223 ? -6.535 12.117 16.203 1 97.31 223 ALA A CA 1
ATOM 1671 C C . ALA A 1 223 ? -7.121 12.062 14.797 1 97.31 223 ALA A C 1
ATOM 1673 O O . ALA A 1 223 ? -7.199 10.992 14.195 1 97.31 223 ALA A O 1
ATOM 1674 N N . LEU A 1 224 ? -7.598 13.211 14.375 1 96.5 224 LEU A N 1
ATOM 1675 C CA . LEU A 1 224 ? -7.953 13.391 12.969 1 96.5 224 LEU A CA 1
ATOM 1676 C C . LEU A 1 224 ? -6.746 13.844 12.156 1 96.5 224 LEU A C 1
ATOM 1678 O O . LEU A 1 224 ? -5.945 14.656 12.617 1 96.5 224 LEU A O 1
ATOM 1682 N N . PHE A 1 225 ? -6.641 13.266 10.969 1 97.88 225 PHE A N 1
ATOM 1683 C CA . PHE A 1 225 ? -5.531 13.578 10.078 1 97.88 225 PHE A CA 1
ATOM 1684 C C . PHE A 1 225 ? -5.996 14.461 8.922 1 97.88 225 PHE A C 1
ATOM 1686 O O . PHE A 1 225 ? -6.898 14.086 8.172 1 97.88 225 PHE A O 1
ATOM 1693 N N . LEU A 1 226 ? -5.391 15.625 8.789 1 97.88 226 LEU A N 1
ATOM 1694 C CA . LEU A 1 226 ? -5.758 16.594 7.758 1 97.88 226 LEU A CA 1
ATOM 1695 C C . LEU A 1 226 ? -4.645 16.734 6.727 1 97.88 226 LEU A C 1
ATOM 1697 O O . LEU A 1 226 ? -3.502 17.031 7.082 1 97.88 226 LEU A O 1
ATOM 1701 N N . ILE A 1 227 ? -5 16.516 5.465 1 98.12 227 ILE A N 1
ATOM 1702 C CA . ILE A 1 227 ? -4.016 16.516 4.387 1 98.12 227 ILE A CA 1
ATOM 1703 C C . ILE A 1 227 ? -4.223 17.734 3.492 1 98.12 227 ILE A C 1
ATOM 1705 O O . ILE A 1 227 ? -5.191 17.797 2.732 1 98.12 227 ILE A O 1
ATOM 1709 N N . PRO A 1 228 ? -3.312 18.703 3.57 1 96.75 228 PRO A N 1
ATOM 1710 C CA . PRO A 1 228 ? -3.402 19.828 2.645 1 96.75 228 PRO A CA 1
ATOM 1711 C C . PRO A 1 228 ? -2.908 19.484 1.241 1 96.75 228 PRO A C 1
ATOM 1713 O O . PRO A 1 228 ? -1.898 20.031 0.788 1 96.75 228 PRO A O 1
ATOM 1716 N N . SER A 1 229 ? -3.703 18.703 0.611 1 96 229 SER A N 1
ATOM 1717 C CA . SER A 1 229 ? -3.447 18.375 -0.789 1 96 229 SER A CA 1
ATOM 1718 C C . SER A 1 229 ? -3.992 19.453 -1.715 1 96 229 SER A C 1
ATOM 1720 O O . SER A 1 229 ? -4.402 20.516 -1.255 1 96 229 SER A O 1
ATOM 1722 N N . PHE A 1 230 ? -3.828 19.312 -3.016 1 96.38 230 PHE A N 1
ATOM 1723 C CA . PHE A 1 230 ? -4.355 20.188 -4.059 1 96.38 230 PHE A CA 1
ATOM 1724 C C . PHE A 1 230 ? -3.693 21.562 -4 1 96.38 230 PHE A C 1
ATOM 1726 O O . PHE A 1 230 ? -4.367 22.578 -4.121 1 96.38 230 PHE A O 1
ATOM 1733 N N . THR A 1 231 ? -2.451 21.562 -3.596 1 92.31 231 THR A N 1
ATOM 1734 C CA . THR A 1 231 ? -1.629 22.75 -3.699 1 92.31 231 THR A CA 1
ATOM 1735 C C . THR A 1 231 ? -0.956 22.828 -5.066 1 92.31 231 THR A C 1
ATOM 1737 O O . THR A 1 231 ? -1.125 23.812 -5.793 1 92.31 231 THR A O 1
ATOM 1740 N N . PHE A 1 232 ? -0.265 21.75 -5.355 1 90.88 232 PHE A N 1
ATOM 1741 C CA . PHE A 1 232 ? 0.382 21.547 -6.645 1 90.88 232 PHE A CA 1
ATOM 1742 C C . PHE A 1 232 ? 0.006 20.188 -7.23 1 90.88 232 PHE A C 1
ATOM 1744 O O . PHE A 1 232 ? -0.168 19.219 -6.492 1 90.88 232 PHE A O 1
ATOM 1751 N N . GLU A 1 233 ? 0.003 20.125 -8.477 1 90.06 233 GLU A N 1
ATOM 1752 C CA . GLU A 1 233 ? -0.394 18.891 -9.164 1 90.06 233 GLU A CA 1
ATOM 1753 C C . GLU A 1 233 ? 0.495 17.719 -8.766 1 90.06 233 GLU A C 1
ATOM 1755 O O . GLU A 1 233 ? -0 16.625 -8.484 1 90.06 233 GLU A O 1
ATOM 1760 N N . LYS A 1 234 ? 1.751 17.953 -8.734 1 86.88 234 LYS A N 1
ATOM 1761 C CA . LYS A 1 234 ? 2.711 16.891 -8.414 1 86.88 234 LYS A CA 1
ATOM 1762 C C . LYS A 1 234 ? 2.455 16.312 -7.027 1 86.88 234 LYS A C 1
ATOM 1764 O O . LYS A 1 234 ? 2.67 15.125 -6.797 1 86.88 234 LYS A O 1
ATOM 1769 N N . LEU A 1 235 ? 1.944 17.156 -6.125 1 92.31 235 LEU A N 1
ATOM 1770 C CA . LEU A 1 235 ? 1.775 16.75 -4.734 1 92.31 235 LEU A CA 1
ATOM 1771 C C . LEU A 1 235 ? 0.449 16.016 -4.539 1 92.31 235 LEU A C 1
ATOM 1773 O O . LEU A 1 235 ? 0.271 15.297 -3.551 1 92.31 235 LEU A O 1
ATOM 1777 N N . ASN A 1 236 ? -0.456 16.188 -5.488 1 94.62 236 ASN A N 1
ATOM 1778 C CA . ASN A 1 236 ? -1.759 15.547 -5.371 1 94.62 236 ASN A CA 1
ATOM 1779 C C . ASN A 1 236 ? -1.63 14.023 -5.34 1 94.62 236 ASN A C 1
ATOM 1781 O O . ASN A 1 236 ? -2.361 13.352 -4.609 1 94.62 236 ASN A O 1
ATOM 1785 N N . ALA A 1 237 ? -0.704 13.539 -6.09 1 94.38 237 ALA A N 1
ATOM 1786 C CA . ALA A 1 237 ? -0.502 12.086 -6.125 1 94.38 237 ALA A CA 1
ATOM 1787 C C . ALA A 1 237 ? -0.143 11.555 -4.742 1 94.38 237 ALA A C 1
ATOM 1789 O O . ALA A 1 237 ? -0.651 10.516 -4.32 1 94.38 237 ALA A O 1
ATOM 1790 N N . TYR A 1 238 ? 0.706 12.281 -4.051 1 97 238 TYR A N 1
ATOM 1791 C CA . TYR A 1 238 ? 1.1 11.867 -2.711 1 97 238 TYR A CA 1
ATOM 1792 C C . TYR A 1 238 ? -0.074 11.969 -1.743 1 97 238 TYR A C 1
ATOM 1794 O O . TYR A 1 238 ? -0.202 11.148 -0.827 1 97 238 TYR A O 1
ATOM 1802 N N . GLY A 1 239 ? -0.921 12.969 -1.941 1 97.19 239 GLY A N 1
ATOM 1803 C CA . GLY A 1 239 ? -2.127 13.062 -1.136 1 97.19 239 GLY A CA 1
ATOM 1804 C C . GLY A 1 239 ? -3.061 11.883 -1.31 1 97.19 239 GLY A C 1
ATOM 1805 O O . GLY A 1 239 ? -3.543 11.312 -0.326 1 97.19 239 GLY A O 1
ATOM 1806 N N . TYR A 1 240 ? -3.248 11.5 -2.541 1 96.62 240 TYR A N 1
ATOM 1807 C CA . TYR A 1 240 ? -4.105 10.352 -2.832 1 96.62 240 TYR A CA 1
ATOM 1808 C C . TYR A 1 240 ? -3.535 9.078 -2.229 1 96.62 240 TYR A C 1
ATOM 1810 O O . TYR A 1 240 ? -4.258 8.305 -1.598 1 96.62 240 TYR A O 1
ATOM 1818 N N . LEU A 1 241 ? -2.266 8.914 -2.453 1 97.31 241 LEU A N 1
ATOM 1819 C CA . LEU A 1 241 ? -1.616 7.715 -1.944 1 97.31 241 LEU A CA 1
ATOM 1820 C C . LEU A 1 241 ? -1.688 7.66 -0.422 1 97.31 241 LEU A C 1
ATOM 1822 O O . LEU A 1 241 ? -1.819 6.582 0.161 1 97.31 241 LEU A O 1
ATOM 1826 N N . THR A 1 242 ? -1.586 8.82 0.188 1 98.44 242 THR A N 1
ATOM 1827 C CA . THR A 1 242 ? -1.722 8.891 1.639 1 98.44 242 THR A CA 1
ATOM 1828 C C . THR A 1 242 ? -3.102 8.414 2.076 1 98.44 242 THR A C 1
ATOM 1830 O O . THR A 1 242 ? -3.217 7.57 2.967 1 98.44 242 THR A O 1
ATOM 1833 N N . LEU A 1 243 ? -4.102 8.898 1.436 1 97.94 243 LEU A N 1
ATOM 1834 C CA . LEU A 1 243 ? -5.465 8.531 1.799 1 97.94 243 LEU A CA 1
ATOM 1835 C C . LEU A 1 243 ? -5.719 7.051 1.525 1 97.94 243 LEU A C 1
ATOM 1837 O O . LEU A 1 243 ? -6.305 6.352 2.357 1 97.94 243 LEU A O 1
ATOM 1841 N N . TYR A 1 244 ? -5.27 6.539 0.348 1 97.5 244 TYR A N 1
ATOM 1842 C CA . TYR A 1 244 ? -5.43 5.125 0.029 1 97.5 244 TYR A CA 1
ATOM 1843 C C . TYR A 1 244 ? -4.758 4.25 1.082 1 97.5 244 TYR A C 1
ATOM 1845 O O . TYR A 1 244 ? -5.328 3.244 1.513 1 97.5 244 TYR A O 1
ATOM 1853 N N . THR A 1 245 ? -3.539 4.621 1.429 1 98.56 245 THR A N 1
ATOM 1854 C CA . THR A 1 245 ? -2.783 3.861 2.418 1 98.56 245 THR A CA 1
ATOM 1855 C C . THR A 1 245 ? -3.51 3.85 3.76 1 98.56 245 THR A C 1
ATOM 1857 O O . THR A 1 245 ? -3.676 2.793 4.371 1 98.56 245 THR A O 1
ATOM 1860 N N . MET A 1 246 ? -3.922 5.016 4.176 1 98.31 246 MET A N 1
ATOM 1861 C CA . MET A 1 246 ? -4.613 5.102 5.457 1 98.31 246 MET A CA 1
ATOM 1862 C C . MET A 1 246 ? -5.922 4.312 5.426 1 98.31 246 MET A C 1
ATOM 1864 O O . MET A 1 246 ? -6.273 3.648 6.398 1 98.31 246 MET A O 1
ATOM 1868 N N . GLU A 1 247 ? -6.664 4.371 4.359 1 97.38 247 GLU A N 1
ATOM 1869 C CA . GLU A 1 247 ? -7.867 3.568 4.184 1 97.38 247 GLU A CA 1
ATOM 1870 C C . GLU A 1 247 ? -7.555 2.078 4.285 1 97.38 247 GLU A C 1
ATOM 1872 O O . GLU A 1 247 ? -8.258 1.336 4.977 1 97.38 247 GLU A O 1
ATOM 1877 N N . ASP A 1 248 ? -6.504 1.647 3.574 1 98.06 248 ASP A N 1
ATOM 1878 C CA . ASP A 1 248 ? -6.098 0.245 3.572 1 98.06 248 ASP A CA 1
ATOM 1879 C C . ASP A 1 248 ? -5.863 -0.26 4.996 1 98.06 248 ASP A C 1
ATOM 1881 O O . ASP A 1 248 ? -6.066 -1.442 5.281 1 98.06 248 ASP A O 1
ATOM 1885 N N . PHE A 1 249 ? -5.465 0.628 5.891 1 97.94 249 PHE A N 1
ATOM 1886 C CA . PHE A 1 249 ? -5.113 0.216 7.242 1 97.94 249 PHE A CA 1
ATOM 1887 C C . PHE A 1 249 ? -6.184 0.646 8.234 1 97.94 249 PHE A C 1
ATOM 1889 O O . PHE A 1 249 ? -5.93 0.72 9.438 1 97.94 249 PHE A O 1
ATOM 1896 N N . GLY A 1 250 ? -7.344 1.064 7.762 1 96.62 250 GLY A N 1
ATOM 1897 C CA . GLY A 1 250 ? -8.516 1.24 8.602 1 96.62 250 GLY A CA 1
ATOM 1898 C C . GLY A 1 250 ? -8.625 2.633 9.195 1 96.62 250 GLY A C 1
ATOM 1899 O O . GLY A 1 250 ? -9.305 2.834 10.203 1 96.62 250 GLY A O 1
ATOM 1900 N N . LEU A 1 251 ? -7.961 3.631 8.625 1 97.06 251 LEU A N 1
ATOM 1901 C CA . LEU A 1 251 ? -7.941 4.977 9.188 1 97.06 251 LEU A CA 1
ATOM 1902 C C . LEU A 1 251 ? -8.711 5.949 8.305 1 97.06 251 LEU A C 1
ATOM 1904 O O . LEU A 1 251 ? -8.477 7.16 8.352 1 97.06 251 LEU A O 1
ATOM 1908 N N . PHE A 1 252 ? -9.617 5.414 7.492 1 95 252 PHE A N 1
ATOM 1909 C CA . PHE A 1 252 ? -10.336 6.223 6.516 1 95 252 PHE A CA 1
ATOM 1910 C C . PHE A 1 252 ? -11.172 7.289 7.207 1 95 252 PHE A C 1
ATOM 1912 O O . PHE A 1 252 ? -11.195 8.445 6.777 1 95 252 PHE A O 1
ATOM 1919 N N . GLN A 1 253 ? -11.812 6.945 8.312 1 93 253 GLN A N 1
ATOM 1920 C CA . GLN A 1 253 ? -12.758 7.84 8.984 1 93 253 GLN A CA 1
ATOM 1921 C C . GLN A 1 253 ? -12.023 8.984 9.68 1 93 253 GLN A C 1
ATOM 1923 O O . GLN A 1 253 ? -12.641 9.984 10.047 1 93 253 GLN A O 1
ATOM 1928 N N . GLN A 1 254 ? -10.703 8.812 9.812 1 94.44 254 GLN A N 1
ATOM 1929 C CA . GLN A 1 254 ? -9.914 9.82 10.516 1 94.44 254 GLN A CA 1
ATOM 1930 C C . GLN A 1 254 ? -9.156 10.711 9.531 1 94.44 254 GLN A C 1
ATOM 1932 O O . GLN A 1 254 ? -8.469 11.641 9.938 1 94.44 254 GLN A O 1
ATOM 1937 N N . THR A 1 255 ? -9.297 10.461 8.242 1 96.69 255 THR A N 1
ATOM 1938 C CA . THR A 1 255 ? -8.422 11.109 7.27 1 96.69 255 THR A CA 1
ATOM 1939 C C . THR A 1 255 ? -9.219 12.016 6.344 1 96.69 255 THR A C 1
ATOM 1941 O O . THR A 1 255 ? -10.18 11.578 5.707 1 96.69 255 THR A O 1
ATOM 1944 N N . PHE A 1 256 ? -8.75 13.32 6.199 1 96.81 256 PHE A N 1
ATOM 1945 C CA . PHE A 1 256 ? -9.5 14.289 5.414 1 96.81 256 PHE A CA 1
ATOM 1946 C C . PHE A 1 256 ? -8.57 15.148 4.566 1 96.81 256 PHE A C 1
ATOM 1948 O O . PHE A 1 256 ? -7.488 15.531 5.02 1 96.81 256 PHE A O 1
ATOM 1955 N N . PHE A 1 257 ? -9.031 15.43 3.346 1 97.81 257 PHE A N 1
ATOM 1956 C CA . PHE A 1 257 ? -8.375 16.453 2.549 1 97.81 257 PHE A CA 1
ATOM 1957 C C . PHE A 1 257 ? -8.844 17.844 2.965 1 97.81 257 PHE A C 1
ATOM 1959 O O . PHE A 1 257 ? -10.047 18.078 3.117 1 97.81 257 PHE A O 1
ATOM 1966 N N . LEU A 1 258 ? -7.875 18.703 3.16 1 97.5 258 LEU A N 1
ATOM 1967 C CA . LEU A 1 258 ? -8.266 20.109 3.291 1 97.5 258 LEU A CA 1
ATOM 1968 C C . LEU A 1 258 ? -8.828 20.641 1.975 1 97.5 258 LEU A C 1
ATOM 1970 O O . LEU A 1 258 ? -8.43 20.188 0.899 1 97.5 258 LEU A O 1
ATOM 1974 N N . ASN A 1 259 ? -9.703 21.531 2.086 1 97.12 259 ASN A N 1
ATOM 1975 C CA . ASN A 1 259 ? -10.289 22.188 0.921 1 97.12 259 ASN A CA 1
ATOM 1976 C C . ASN A 1 259 ? -9.398 23.312 0.406 1 97.12 259 ASN A C 1
ATOM 1978 O O . ASN A 1 259 ? -9.18 24.312 1.104 1 97.12 259 ASN A O 1
ATOM 1982 N N . PRO A 1 260 ? -8.914 23.188 -0.844 1 97.19 260 PRO A N 1
ATOM 1983 C CA . PRO A 1 260 ? -8.047 24.25 -1.357 1 97.19 260 PRO A CA 1
ATOM 1984 C C . PRO A 1 260 ? -8.766 25.578 -1.497 1 97.19 260 PRO A C 1
ATOM 1986 O O . PRO A 1 260 ? -8.133 26.641 -1.408 1 97.19 260 PRO A O 1
ATOM 1989 N N . LYS A 1 261 ? -10.031 25.578 -1.663 1 96.19 261 LYS A N 1
ATOM 1990 C CA . LYS A 1 261 ? -10.789 26.828 -1.712 1 96.19 261 LYS A CA 1
ATOM 1991 C C . LYS A 1 261 ? -10.719 27.562 -0.38 1 96.19 261 LYS A C 1
ATOM 1993 O O . LYS A 1 261 ? -10.578 28.797 -0.352 1 96.19 261 LYS A O 1
ATOM 1998 N N . TYR A 1 262 ? -10.922 26.828 0.655 1 96.81 262 TYR A N 1
ATOM 1999 C CA . TYR A 1 262 ? -10.789 27.422 1.98 1 96.81 262 TYR A CA 1
ATOM 2000 C C . TYR A 1 262 ? -9.398 28.016 2.166 1 96.81 262 TYR A C 1
ATOM 2002 O O . TYR A 1 262 ? -9.258 29.156 2.639 1 96.81 262 TYR A O 1
ATOM 2010 N N . LEU A 1 263 ? -8.383 27.297 1.807 1 97 263 LEU A N 1
ATOM 2011 C CA . LEU A 1 263 ? -7.004 27.734 1.991 1 97 263 LEU A CA 1
ATOM 2012 C C . LEU A 1 263 ? -6.711 28.969 1.141 1 97 263 LEU A C 1
ATOM 2014 O O . LEU A 1 263 ? -5.988 29.875 1.574 1 97 263 LEU A O 1
ATOM 2018 N N . ALA A 1 264 ? -7.223 28.969 0 1 95.44 264 ALA A N 1
ATOM 2019 C CA . ALA A 1 264 ? -7.062 30.141 -0.863 1 95.44 264 ALA A CA 1
ATOM 2020 C C . ALA A 1 264 ? -7.719 31.375 -0.249 1 95.44 264 ALA A C 1
ATOM 2022 O O . ALA A 1 264 ? -7.141 32.469 -0.262 1 95.44 264 ALA A O 1
ATOM 2023 N N . SER A 1 265 ? -8.922 31.203 0.259 1 96.19 265 SER A N 1
ATOM 2024 C CA . SER A 1 265 ? -9.633 32.312 0.915 1 96.19 265 SER A CA 1
ATOM 2025 C C . SER A 1 265 ? -8.859 32.812 2.129 1 96.19 265 SER A C 1
ATOM 2027 O O . SER A 1 265 ? -8.781 34.031 2.357 1 96.19 265 SER A O 1
ATOM 2029 N N . LEU A 1 266 ? -8.375 31.891 2.828 1 97.06 266 LEU A N 1
ATOM 2030 C CA . LEU A 1 266 ? -7.59 32.25 4.008 1 97.06 266 LEU A CA 1
ATOM 2031 C C . LEU A 1 266 ? -6.352 33.031 3.617 1 97.06 266 LEU A C 1
ATOM 2033 O O . LEU A 1 266 ? -6.027 34.031 4.258 1 97.06 266 LEU A O 1
ATOM 2037 N N . GLY A 1 267 ? -5.633 32.562 2.592 1 95.56 267 GLY A N 1
ATOM 2038 C CA . GLY A 1 267 ? -4.48 33.281 2.082 1 95.56 267 GLY A CA 1
ATOM 2039 C C . GLY A 1 267 ? -4.812 34.688 1.651 1 95.56 267 GLY A C 1
ATOM 2040 O O . GLY A 1 267 ? -4.086 35.625 1.979 1 95.56 267 GLY A O 1
ATOM 2041 N N . ASN A 1 268 ? -5.887 34.844 0.986 1 95 268 ASN A N 1
ATOM 2042 C CA . ASN A 1 268 ? -6.32 36.156 0.523 1 95 268 ASN A CA 1
ATOM 2043 C C . ASN A 1 268 ? -6.672 37.062 1.69 1 95 268 ASN A C 1
ATOM 2045 O O . ASN A 1 268 ? -6.355 38.25 1.664 1 95 268 ASN A O 1
ATOM 2049 N N . TYR A 1 269 ? -7.395 36.562 2.619 1 96.69 269 TYR A N 1
ATOM 2050 C CA . TYR A 1 269 ? -7.762 37.344 3.799 1 96.69 269 TYR A CA 1
ATOM 2051 C C . TYR A 1 269 ? -6.527 37.938 4.465 1 96.69 269 TYR A C 1
ATOM 2053 O O . TYR A 1 269 ? -6.477 39.125 4.734 1 96.69 269 TYR A O 1
ATOM 2061 N N . TRP A 1 270 ? -5.531 37.125 4.723 1 96.62 270 TRP A N 1
ATOM 2062 C CA . TRP A 1 270 ? -4.359 37.594 5.457 1 96.62 270 TRP A CA 1
ATOM 2063 C C . TRP A 1 270 ? -3.512 38.5 4.586 1 96.62 270 TRP A C 1
ATOM 2065 O O . TRP A 1 270 ? -2.867 39.438 5.09 1 96.62 270 TRP A O 1
ATOM 2075 N N . LYS A 1 271 ? -3.52 38.281 3.293 1 95.19 271 LYS A N 1
ATOM 2076 C CA . LYS A 1 271 ? -2.883 39.25 2.391 1 95.19 271 LYS A CA 1
ATOM 2077 C C . LYS A 1 271 ? -3.51 40.625 2.525 1 95.19 271 LYS A C 1
ATOM 2079 O O . LYS A 1 271 ? -2.801 41.625 2.57 1 95.19 271 LYS A O 1
ATOM 2084 N N . GLN A 1 272 ? -4.781 40.688 2.654 1 94.69 272 GLN A N 1
ATOM 2085 C CA . GLN A 1 272 ? -5.5 41.938 2.82 1 94.69 272 GLN A CA 1
ATOM 2086 C C . GLN A 1 272 ? -5.215 42.562 4.184 1 94.69 272 GLN A C 1
ATOM 2088 O O . GLN A 1 272 ? -5.223 43.781 4.328 1 94.69 272 GLN A O 1
ATOM 2093 N N . GLU A 1 273 ? -4.957 41.688 5.141 1 93.75 273 GLU A N 1
ATOM 2094 C CA . GLU A 1 273 ? -4.621 42.188 6.48 1 93.75 273 GLU A CA 1
ATOM 2095 C C . GLU A 1 273 ? -3.148 42.562 6.578 1 93.75 273 GLU A C 1
ATOM 2097 O O . GLU A 1 273 ? -2.643 42.844 7.672 1 93.75 273 GLU A O 1
ATOM 2102 N N . GLY A 1 274 ? -2.398 42.438 5.441 1 93.31 274 GLY A N 1
ATOM 2103 C CA . GLY A 1 274 ? -1.049 43 5.395 1 93.31 274 GLY A CA 1
ATOM 2104 C C . GLY A 1 274 ? 0.023 41.906 5.461 1 93.31 274 GLY A C 1
ATOM 2105 O O . GLY A 1 274 ? 1.217 42.219 5.465 1 93.31 274 GLY A O 1
ATOM 2106 N N . LEU A 1 275 ? -0.406 40.688 5.547 1 94.31 275 LEU A N 1
ATOM 2107 C CA . LEU A 1 275 ? 0.572 39.594 5.527 1 94.31 275 LEU A CA 1
ATOM 2108 C C . LEU A 1 275 ? 0.907 39.188 4.098 1 94.31 275 LEU A C 1
ATOM 2110 O O . LEU A 1 275 ? 0.275 38.312 3.537 1 94.31 275 LEU A O 1
ATOM 2114 N N . GLU A 1 276 ? 1.997 39.781 3.578 1 90 276 GLU A N 1
ATOM 2115 C CA . GLU A 1 276 ? 2.385 39.562 2.191 1 90 276 GLU A CA 1
ATOM 2116 C C . GLU A 1 276 ? 3.371 38.375 2.092 1 90 276 GLU A C 1
ATOM 2118 O O . GLU A 1 276 ? 4.586 38.594 2.107 1 90 276 GLU A O 1
ATOM 2123 N N . VAL A 1 277 ? 2.838 37.25 1.975 1 89.31 277 VAL A N 1
ATOM 2124 C CA . VAL A 1 277 ? 3.631 36.062 1.78 1 89.31 277 VAL A CA 1
ATOM 2125 C C . VAL A 1 277 ? 3.082 35.25 0.597 1 89.31 277 VAL A C 1
ATOM 2127 O O . VAL A 1 277 ? 1.92 35.406 0.219 1 89.31 277 VAL A O 1
ATOM 2130 N N . SER A 1 278 ? 3.949 34.5 -0.041 1 87.06 278 SER A N 1
ATOM 2131 C CA . SER A 1 278 ? 3.514 33.688 -1.183 1 87.06 278 SER A CA 1
ATOM 2132 C C . SER A 1 278 ? 2.496 32.625 -0.765 1 87.06 278 SER A C 1
ATOM 2134 O O . SER A 1 278 ? 1.494 32.438 -1.452 1 87.06 278 SER A O 1
ATOM 2136 N N . ARG A 1 279 ? 2.703 31.938 0.268 1 92.06 279 ARG A N 1
ATOM 2137 C CA . ARG A 1 279 ? 1.796 30.953 0.852 1 92.06 279 ARG A CA 1
ATOM 2138 C C . ARG A 1 279 ? 1.958 30.891 2.367 1 92.06 279 ARG A C 1
ATOM 2140 O O . ARG A 1 279 ? 3.078 30.938 2.879 1 92.06 279 ARG A O 1
ATOM 2147 N N . LEU A 1 280 ? 0.852 30.797 2.965 1 94.88 280 LEU A N 1
ATOM 2148 C CA . LEU A 1 280 ? 0.901 30.672 4.418 1 94.88 280 LEU A CA 1
ATOM 2149 C C . LEU A 1 280 ? 1.545 29.344 4.816 1 94.88 280 LEU A C 1
ATOM 2151 O O . LEU A 1 280 ? 1.326 28.328 4.164 1 94.88 280 LEU A O 1
ATOM 2155 N N . SER A 1 281 ? 2.393 29.406 5.848 1 94.12 281 SER A N 1
ATOM 2156 C CA . SER A 1 281 ? 2.869 28.156 6.43 1 94.12 281 SER A CA 1
ATOM 2157 C C . SER A 1 281 ? 1.718 27.344 7.008 1 94.12 281 SER A C 1
ATOM 2159 O O . SER A 1 281 ? 0.663 27.891 7.332 1 94.12 281 SER A O 1
ATOM 2161 N N . THR A 1 282 ? 1.951 26.031 7.094 1 95.62 282 THR A N 1
ATOM 2162 C CA . THR A 1 282 ? 0.935 25.172 7.688 1 95.62 282 THR A CA 1
ATOM 2163 C C . THR A 1 282 ? 0.594 25.641 9.102 1 95.62 282 THR A C 1
ATOM 2165 O O . THR A 1 282 ? -0.57 25.609 9.508 1 95.62 282 THR A O 1
ATOM 2168 N N . GLY A 1 283 ? 1.576 26.109 9.852 1 97.12 283 GLY A N 1
ATOM 2169 C CA . GLY A 1 283 ? 1.343 26.609 11.195 1 97.12 283 GLY A CA 1
ATOM 2170 C C . GLY A 1 283 ? 0.415 27.812 11.227 1 97.12 283 GLY A C 1
ATOM 2171 O O . GLY A 1 283 ? -0.497 27.859 12.055 1 97.12 283 GLY A O 1
ATOM 2172 N N . PHE A 1 284 ? 0.652 28.703 10.336 1 97.25 284 PHE A N 1
ATOM 2173 C CA . PHE A 1 284 ? -0.181 29.906 10.305 1 97.25 284 PHE A CA 1
ATOM 2174 C C . PHE A 1 284 ? -1.601 29.562 9.867 1 97.25 284 PHE A C 1
ATOM 2176 O O . PHE A 1 284 ? -2.566 30.125 10.391 1 97.25 284 PHE A O 1
ATOM 2183 N N . MET A 1 285 ? -1.701 28.656 8.969 1 97.44 285 MET A N 1
ATOM 2184 C CA . MET A 1 285 ? -3.016 28.219 8.516 1 97.44 285 MET A CA 1
ATOM 2185 C C . MET A 1 285 ? -3.82 27.625 9.672 1 97.44 285 MET A C 1
ATOM 2187 O O . MET A 1 285 ? -4.969 28.016 9.891 1 97.44 285 MET A O 1
ATOM 2191 N N . PHE A 1 286 ? -3.213 26.844 10.414 1 97.88 286 PHE A N 1
ATOM 2192 C CA . PHE A 1 286 ? -3.969 26.109 11.422 1 97.88 286 PHE A CA 1
ATOM 2193 C C . PHE A 1 286 ? -4.172 26.969 12.672 1 97.88 286 PHE A C 1
ATOM 2195 O O . PHE A 1 286 ? -5.156 26.797 13.391 1 97.88 286 PHE A O 1
ATOM 2202 N N . ALA A 1 287 ? -3.283 27.906 12.906 1 97.56 287 ALA A N 1
ATOM 2203 C CA . ALA A 1 287 ? -3.598 28.922 13.914 1 97.56 287 ALA A CA 1
ATOM 2204 C C . ALA A 1 287 ? -4.844 29.703 13.531 1 97.56 287 ALA A C 1
ATOM 2206 O O . ALA A 1 287 ? -5.707 29.969 14.375 1 97.56 287 ALA A O 1
ATOM 2207 N N . SER A 1 288 ? -4.945 30.047 12.242 1 96.81 288 SER A N 1
ATOM 2208 C CA . SER A 1 288 ? -6.098 30.781 11.734 1 96.81 288 SER A CA 1
ATOM 2209 C C . SER A 1 288 ? -7.375 29.953 11.844 1 96.81 288 SER A C 1
ATOM 2211 O O . SER A 1 288 ? -8.422 30.469 12.234 1 96.81 288 SER A O 1
ATOM 2213 N N . ILE A 1 289 ? -7.254 28.703 11.516 1 95.38 289 ILE A N 1
ATOM 2214 C CA . ILE A 1 289 ? -8.391 27.797 11.609 1 95.38 289 ILE A CA 1
ATOM 2215 C C . ILE A 1 289 ? -8.852 27.688 13.062 1 95.38 289 ILE A C 1
ATOM 2217 O O . ILE A 1 289 ? -10.047 27.766 13.352 1 95.38 289 ILE A O 1
ATOM 2221 N N . ALA A 1 290 ? -7.914 27.547 13.945 1 95.19 290 ALA A N 1
ATOM 2222 C CA . ALA A 1 290 ? -8.242 27.422 15.367 1 95.19 290 ALA A CA 1
ATOM 2223 C C . ALA A 1 290 ? -8.953 28.672 15.867 1 95.19 290 ALA A C 1
ATOM 2225 O O . ALA A 1 290 ? -9.836 28.594 16.719 1 95.19 290 ALA A O 1
ATOM 2226 N N . LEU A 1 291 ? -8.594 29.828 15.352 1 94.06 291 LEU A N 1
ATOM 2227 C CA . LEU A 1 291 ? -9.211 31.078 15.773 1 94.06 291 LEU A CA 1
ATOM 2228 C C . LEU A 1 291 ? -10.695 31.094 15.438 1 94.06 291 LEU A C 1
ATOM 2230 O O . LEU A 1 291 ? -11.484 31.781 16.094 1 94.06 291 LEU A O 1
ATOM 2234 N N . GLU A 1 292 ? -11.047 30.328 14.477 1 90.44 292 GLU A N 1
ATOM 2235 C CA . GLU A 1 292 ? -12.461 30.281 14.109 1 90.44 292 GLU A CA 1
ATOM 2236 C C . GLU A 1 292 ? -13.258 29.438 15.094 1 90.44 292 GLU A C 1
ATOM 2238 O O . GLU A 1 292 ? -14.461 29.641 15.266 1 90.44 292 GLU A O 1
ATOM 2243 N N . PHE A 1 293 ? -12.586 28.531 15.781 1 87.38 293 PHE A N 1
ATOM 2244 C CA . PHE A 1 293 ? -13.344 27.547 16.531 1 87.38 293 PHE A CA 1
ATOM 2245 C C . PHE A 1 293 ? -13.078 27.688 18.031 1 87.38 293 PHE A C 1
ATOM 2247 O O . PHE A 1 293 ? -13.836 27.172 18.859 1 87.38 293 PHE A O 1
ATOM 2254 N N . CYS A 1 294 ? -12.008 28.391 18.359 1 89.44 294 CYS A N 1
ATOM 2255 C CA . CYS A 1 294 ? -11.57 28.344 19.75 1 89.44 294 CYS A CA 1
ATOM 2256 C C . CYS A 1 294 ? -11.773 29.688 20.438 1 89.44 294 CYS A C 1
ATOM 2258 O O . CYS A 1 294 ? -11.547 30.75 19.828 1 89.44 294 CYS A O 1
ATOM 2260 N N . GLU A 1 295 ? -12.211 29.656 21.703 1 89.44 295 GLU A N 1
ATOM 2261 C CA . GLU A 1 295 ? -12.344 30.875 22.5 1 89.44 295 GLU A CA 1
ATOM 2262 C C . GLU A 1 295 ? -10.977 31.391 22.953 1 89.44 295 GLU A C 1
ATOM 2264 O O . GLU A 1 295 ? -10.719 32.594 22.906 1 89.44 295 GLU A O 1
ATOM 2269 N N . HIS A 1 296 ? -10.203 30.484 23.422 1 93.12 296 HIS A N 1
ATOM 2270 C CA . HIS A 1 296 ? -8.852 30.797 23.859 1 93.12 296 HIS A CA 1
ATOM 2271 C C . HIS A 1 296 ? -7.82 29.953 23.109 1 93.12 296 HIS A C 1
ATOM 2273 O O . HIS A 1 296 ? -7.809 28.734 23.234 1 93.12 296 HIS A O 1
ATOM 2279 N N . LEU A 1 297 ? -6.996 30.672 22.391 1 96.56 297 LEU A N 1
ATOM 2280 C CA . LEU A 1 297 ? -5.988 29.969 21.609 1 96.56 297 LEU A CA 1
ATOM 2281 C C . LEU A 1 297 ? -4.586 30.281 22.125 1 96.56 297 LEU A C 1
ATOM 2283 O O . LEU A 1 297 ? -4.227 31.438 22.297 1 96.56 297 LEU A O 1
ATOM 2287 N N . THR A 1 298 ? -3.832 29.219 22.406 1 97.94 298 THR A N 1
ATOM 2288 C CA . THR A 1 298 ? -2.418 29.375 22.734 1 97.94 298 THR A CA 1
ATOM 2289 C C . THR A 1 298 ? -1.546 28.688 21.688 1 97.94 298 THR A C 1
ATOM 2291 O O . THR A 1 298 ? -1.805 27.547 21.297 1 97.94 298 THR A O 1
ATOM 2294 N N . LEU A 1 299 ? -0.549 29.438 21.234 1 98.44 299 LEU A N 1
ATOM 2295 C CA . LEU A 1 299 ? 0.438 28.891 20.297 1 98.44 299 LEU A CA 1
ATOM 2296 C C . LEU A 1 299 ? 1.707 28.484 21.047 1 98.44 299 LEU A C 1
ATOM 2298 O O . LEU A 1 299 ? 2.234 29.25 21.844 1 98.44 299 LEU A O 1
ATOM 2302 N N . TYR A 1 300 ? 2.105 27.266 20.828 1 98.31 300 TYR A N 1
ATOM 2303 C CA . TYR A 1 300 ? 3.35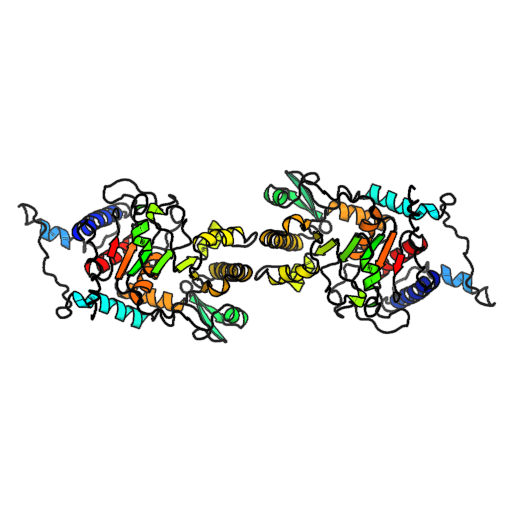5 26.734 21.359 1 98.31 300 TYR A CA 1
ATOM 2304 C C . TYR A 1 300 ? 4.34 26.422 20.234 1 98.31 300 TYR A C 1
ATOM 2306 O O . TYR A 1 300 ? 3.947 25.906 19.188 1 98.31 300 TYR A O 1
ATOM 2314 N N . GLY A 1 301 ? 5.57 26.734 20.453 1 97.31 301 GLY A N 1
ATOM 2315 C CA . GLY A 1 301 ? 6.602 26.25 19.547 1 97.31 301 GLY A CA 1
ATOM 2316 C C . GLY A 1 301 ? 6.734 27.094 18.281 1 97.31 301 GLY A C 1
ATOM 2317 O O . GLY A 1 301 ? 7.289 26.641 17.281 1 97.31 301 GLY A O 1
ATOM 2318 N N . PHE A 1 302 ? 6.215 28.219 18.266 1 96.88 302 PHE A N 1
ATOM 2319 C CA . PHE A 1 302 ? 6.367 29.141 17.141 1 96.88 302 PHE A CA 1
ATOM 2320 C C . PHE A 1 302 ? 7.438 30.188 17.438 1 96.88 302 PHE A C 1
ATOM 2322 O O . PHE A 1 302 ? 7.211 31.109 18.203 1 96.88 302 PHE A O 1
ATOM 2329 N N . TRP A 1 303 ? 8.594 29.953 16.844 1 93.38 303 TRP A N 1
ATOM 2330 C CA . TRP A 1 303 ? 9.758 30.812 17.016 1 93.38 303 TRP A CA 1
ATOM 2331 C C . TRP A 1 303 ? 10.719 30.672 15.836 1 93.38 303 TRP A C 1
ATOM 2333 O O . TRP A 1 303 ? 11.461 29.688 15.75 1 93.38 303 TRP A O 1
ATOM 2343 N N . PRO A 1 304 ? 10.656 31.688 14.93 1 91.44 304 PRO A N 1
ATOM 2344 C CA . PRO A 1 304 ? 11.398 31.516 13.68 1 91.44 304 PRO A CA 1
ATOM 2345 C C . PRO A 1 304 ? 12.867 31.922 13.797 1 91.44 304 PRO A C 1
ATOM 2347 O O . PRO A 1 304 ? 13.562 32.031 12.789 1 91.44 304 PRO A O 1
ATOM 2350 N N . PHE A 1 305 ? 13.391 32.125 15.023 1 88.5 305 PHE A N 1
ATOM 2351 C CA . PHE A 1 305 ? 14.734 32.656 15.203 1 88.5 305 PHE A CA 1
ATOM 2352 C C . PHE A 1 305 ? 15.688 31.562 15.695 1 88.5 305 PHE A C 1
ATOM 2354 O O . PHE A 1 305 ? 15.266 30.641 16.391 1 88.5 305 PHE A O 1
ATOM 2361 N N . PRO A 1 306 ? 16.984 31.672 15.391 1 89.88 306 PRO A N 1
ATOM 2362 C CA . PRO A 1 306 ? 17.938 30.625 15.75 1 89.88 306 PRO A CA 1
ATOM 2363 C C . PRO A 1 306 ? 18.406 30.734 17.203 1 89.88 306 PRO A C 1
ATOM 2365 O O . PRO A 1 306 ? 19.156 29.859 17.672 1 89.88 306 PRO A O 1
ATOM 2368 N N . TYR A 1 307 ? 18.062 31.781 17.922 1 90.75 307 TYR A N 1
ATOM 2369 C CA . TYR A 1 307 ? 18.438 31.969 19.328 1 90.75 307 TYR A CA 1
ATOM 2370 C C . TYR A 1 307 ? 17.203 32.156 20.188 1 90.75 307 TYR A C 1
ATOM 2372 O O . TYR A 1 307 ? 16.203 32.75 19.75 1 90.75 307 TYR A O 1
ATOM 2380 N N . ASP A 1 308 ? 17.281 31.625 21.359 1 89.06 308 ASP A N 1
ATOM 2381 C CA . ASP A 1 308 ? 16.125 31.766 22.25 1 89.06 308 ASP A CA 1
ATOM 2382 C C . ASP A 1 308 ? 16.109 33.156 22.906 1 89.06 308 ASP A C 1
ATOM 2384 O O . ASP A 1 308 ? 16.875 34.031 22.5 1 89.06 308 ASP A O 1
ATOM 2388 N N . LEU A 1 309 ? 15.188 33.344 23.875 1 84.19 309 LEU A N 1
ATOM 2389 C CA . LEU A 1 309 ? 14.984 34.625 24.531 1 84.19 309 LEU A CA 1
ATOM 2390 C C . LEU A 1 309 ? 16.203 35.031 25.359 1 84.19 309 LEU A C 1
ATOM 2392 O O . LEU A 1 309 ? 16.422 36.219 25.641 1 84.19 309 LEU A O 1
ATOM 2396 N N . SER A 1 310 ? 17.078 34.062 25.719 1 84 310 SER A N 1
ATOM 2397 C CA . SER A 1 310 ? 18.312 34.281 26.453 1 84 310 SER A CA 1
ATOM 2398 C C . SER A 1 310 ? 19.516 34.312 25.531 1 84 310 SER A C 1
ATOM 2400 O O . SER A 1 310 ? 20.656 34.156 25.984 1 84 310 SER A O 1
ATOM 2402 N N . ASN A 1 311 ? 19.312 34.344 24.344 1 86.06 311 ASN A N 1
ATOM 2403 C CA . ASN A 1 311 ? 20.344 34.406 23.328 1 86.06 311 ASN A CA 1
ATOM 2404 C C . ASN A 1 311 ? 21.156 33.125 23.266 1 86.06 311 ASN A C 1
ATOM 2406 O O . ASN A 1 311 ? 22.359 33.156 22.984 1 86.06 311 ASN A O 1
ATOM 2410 N N . GLN A 1 312 ? 20.625 32.094 23.641 1 91 312 GLN A N 1
ATOM 2411 C CA . GLN A 1 312 ? 21.234 30.781 23.469 1 91 312 GLN A CA 1
ATOM 2412 C C . GLN A 1 312 ? 20.797 30.141 22.141 1 91 312 GLN A C 1
ATOM 2414 O O . GLN A 1 312 ? 19.641 30.281 21.734 1 91 312 GLN A O 1
ATOM 2419 N N . PRO A 1 313 ? 21.75 29.469 21.531 1 93.38 313 PRO A N 1
ATOM 2420 C CA . PRO A 1 313 ? 21.406 28.844 20.25 1 93.38 313 PRO A CA 1
ATOM 2421 C C . PRO A 1 313 ? 20.312 27.797 20.375 1 93.38 313 PRO A C 1
ATOM 2423 O O . PRO A 1 313 ? 20.25 27.062 21.375 1 93.38 313 PRO A O 1
ATOM 2426 N N . LEU A 1 314 ? 19.469 27.719 19.312 1 93.56 314 LEU A N 1
ATOM 2427 C CA . LEU A 1 314 ? 18.344 26.797 19.25 1 93.56 314 LEU A CA 1
ATOM 2428 C C . LEU A 1 314 ? 18.453 25.891 18.031 1 93.56 314 LEU A C 1
ATOM 2430 O O . LEU A 1 314 ? 18.953 26.312 16.984 1 93.56 314 LEU A O 1
ATOM 2434 N N . SER A 1 315 ? 18.047 24.641 18.234 1 95 315 SER A N 1
ATOM 2435 C CA . SER A 1 315 ? 17.781 23.812 17.062 1 95 315 SER A CA 1
ATOM 2436 C C . SER A 1 315 ? 16.578 24.328 16.281 1 95 315 SER A C 1
ATOM 2438 O O . SER A 1 315 ? 15.719 25.016 16.844 1 95 315 SER A O 1
ATOM 2440 N N . HIS A 1 316 ? 16.547 24 14.992 1 93.75 316 HIS A N 1
ATOM 2441 C CA . HIS A 1 316 ? 15.422 24.438 14.188 1 93.75 316 HIS A CA 1
ATOM 2442 C C . HIS A 1 316 ? 14.117 23.828 14.688 1 93.75 316 HIS A C 1
ATOM 2444 O O . HIS A 1 316 ? 13.133 24.547 14.898 1 93.75 316 HIS A O 1
ATOM 2450 N N . HIS A 1 317 ? 14.156 22.516 14.859 1 96.62 317 HIS A N 1
ATOM 2451 C CA . HIS A 1 317 ? 13.055 21.812 15.508 1 96.62 317 HIS A CA 1
ATOM 2452 C C . HIS A 1 317 ? 13.453 21.328 16.891 1 96.62 317 HIS A C 1
ATOM 2454 O O . HIS A 1 317 ? 14.641 21.203 17.203 1 96.62 317 HIS A O 1
ATOM 2460 N N . TYR A 1 318 ? 12.422 21.047 17.656 1 97.25 318 TYR A N 1
ATOM 2461 C CA . TYR A 1 318 ? 12.734 20.547 19 1 97.25 318 TYR A CA 1
ATOM 2462 C C . TYR A 1 318 ? 13.305 19.125 18.922 1 97.25 318 TYR A C 1
ATOM 2464 O O . TYR A 1 318 ? 13.906 18.641 19.891 1 97.25 318 TYR A O 1
ATOM 2472 N N . TYR A 1 319 ? 13.258 18.453 17.734 1 96.56 319 TYR A N 1
ATOM 2473 C CA . TYR A 1 319 ? 13.711 17.078 17.625 1 96.56 319 TYR A CA 1
ATOM 2474 C C . TYR A 1 319 ? 14.875 16.953 16.641 1 96.56 319 TYR A C 1
ATOM 2476 O O . TYR A 1 319 ? 15.516 15.914 16.547 1 96.56 319 TYR A O 1
ATOM 2484 N N . ASP A 1 320 ? 15.109 18.016 15.852 1 93.5 320 ASP A N 1
ATOM 2485 C CA . ASP A 1 320 ? 16.281 18.016 14.977 1 93.5 320 ASP A CA 1
ATOM 2486 C C . ASP A 1 320 ? 16.641 19.438 14.531 1 93.5 320 ASP A C 1
ATOM 2488 O O . ASP A 1 320 ? 15.938 20.391 14.875 1 93.5 320 ASP A O 1
ATOM 2492 N N . ASN A 1 321 ? 17.75 19.547 13.812 1 93.31 321 ASN A N 1
ATOM 2493 C CA . ASN A 1 321 ? 18.188 20.859 13.312 1 93.31 321 ASN A CA 1
ATOM 2494 C C . ASN A 1 321 ? 18.125 20.922 11.789 1 93.31 321 ASN A C 1
ATOM 2496 O O . ASN A 1 321 ? 18.938 21.594 11.156 1 93.31 321 ASN A O 1
ATOM 2500 N N . LYS A 1 322 ? 17.219 20.156 11.258 1 86.69 322 LYS A N 1
ATOM 2501 C CA . LYS A 1 322 ? 17.062 20.172 9.805 1 86.69 322 LYS A CA 1
ATOM 2502 C C . LYS A 1 322 ? 16.281 21.406 9.352 1 86.69 322 LYS A C 1
ATOM 2504 O O . LYS A 1 322 ? 15.156 21.625 9.789 1 86.69 322 LYS A O 1
ATOM 2509 N N . ARG A 1 323 ? 16.891 22.109 8.484 1 80.19 323 ARG A N 1
ATOM 2510 C CA . ARG A 1 323 ? 16.266 23.328 7.969 1 80.19 323 ARG A CA 1
ATOM 2511 C C . ARG A 1 323 ? 15.422 23.031 6.738 1 80.19 323 ARG A C 1
ATOM 2513 O O . ARG A 1 323 ? 15.711 22.109 5.988 1 80.19 323 ARG A O 1
ATOM 2520 N N . PRO A 1 324 ? 14.328 23.766 6.766 1 69.94 324 PRO A N 1
ATOM 2521 C CA . PRO A 1 324 ? 13.547 23.562 5.543 1 69.94 324 PRO A CA 1
ATOM 2522 C C . PRO A 1 324 ? 14.328 23.922 4.277 1 69.94 324 PRO A C 1
ATOM 2524 O O . PRO A 1 324 ? 15.242 24.75 4.328 1 69.94 324 PRO A O 1
ATOM 2527 N N . HIS A 1 325 ? 14.195 23.047 3.232 1 60.88 325 HIS A N 1
ATOM 2528 C CA . HIS A 1 325 ? 14.812 23.453 1.975 1 60.88 325 HIS A CA 1
ATOM 2529 C C . HIS A 1 325 ? 14.383 24.875 1.58 1 60.88 325 HIS A C 1
ATOM 2531 O O . HIS A 1 325 ? 13.523 25.469 2.234 1 60.88 325 HIS A O 1
ATOM 2537 N N . LEU A 1 326 ? 14.383 25.406 0.146 1 54.62 326 LEU A N 1
ATOM 2538 C CA . LEU A 1 326 ? 14.125 26.719 -0.437 1 54.62 326 LEU A CA 1
ATOM 2539 C C . LEU A 1 326 ? 12.789 27.266 0.053 1 54.62 326 LEU A C 1
ATOM 2541 O O . LEU A 1 326 ? 11.758 26.594 -0.045 1 54.62 326 LEU A O 1
ATOM 2545 N N . SER A 1 327 ? 12.844 28.172 1.08 1 59.59 327 SER A N 1
ATOM 2546 C CA . SER A 1 327 ? 11.734 28.5 1.967 1 59.59 327 SER A CA 1
ATOM 2547 C C . SER A 1 327 ? 10.641 29.266 1.229 1 59.59 327 SER A C 1
ATOM 2549 O O . SER A 1 327 ? 10.883 30.375 0.74 1 59.59 327 SER A O 1
ATOM 2551 N N . VAL A 1 328 ? 9.555 28.641 0.75 1 67.88 328 VAL A N 1
ATOM 2552 C CA . VAL A 1 328 ? 8.344 29.266 0.242 1 67.88 328 VAL A CA 1
ATOM 2553 C C . VAL A 1 328 ? 7.66 30.047 1.362 1 67.88 328 VAL A C 1
ATOM 2555 O O . VAL A 1 328 ? 6.883 30.969 1.1 1 67.88 328 VAL A O 1
ATOM 2558 N N . HIS A 1 329 ? 8.133 29.922 2.553 1 80.19 329 HIS A N 1
ATOM 2559 C CA . HIS A 1 329 ? 7.449 30.562 3.67 1 80.19 329 HIS A CA 1
ATOM 2560 C C . HIS A 1 329 ? 8.312 31.656 4.297 1 80.19 329 HIS A C 1
ATOM 2562 O O . HIS A 1 329 ? 9.547 31.594 4.234 1 80.19 329 HIS A O 1
ATOM 2568 N N . ASP A 1 330 ? 7.684 32.688 4.711 1 87.25 330 ASP A N 1
ATOM 2569 C CA . ASP A 1 330 ? 8.32 33.75 5.465 1 87.25 330 ASP A CA 1
ATOM 2570 C C . ASP A 1 330 ? 7.926 33.688 6.938 1 87.25 330 ASP A C 1
ATOM 2572 O O . ASP A 1 330 ? 7.031 34.438 7.375 1 87.25 330 ASP A O 1
ATOM 2576 N N . MET A 1 331 ? 8.703 32.969 7.699 1 89.06 331 MET A N 1
ATOM 2577 C CA . MET A 1 331 ? 8.32 32.656 9.07 1 89.06 331 MET A CA 1
ATOM 2578 C C . MET A 1 331 ? 8.438 33.875 9.961 1 89.06 331 MET A C 1
ATOM 2580 O O . MET A 1 331 ? 7.57 34.156 10.789 1 89.06 331 MET A O 1
ATOM 2584 N N . PRO A 1 332 ? 9.484 34.719 9.734 1 88.12 332 PRO A N 1
ATOM 2585 C CA . PRO A 1 332 ? 9.562 35.938 10.555 1 88.12 332 PRO A CA 1
ATOM 2586 C C . PRO A 1 332 ? 8.391 36.875 10.312 1 88.12 332 PRO A C 1
ATOM 2588 O O . PRO A 1 332 ? 7.875 37.5 11.258 1 88.12 332 PRO A O 1
ATOM 2591 N N . ARG A 1 333 ? 8.023 36.969 9.102 1 90.56 333 ARG A N 1
ATOM 2592 C CA . ARG A 1 333 ? 6.883 37.844 8.789 1 90.56 333 ARG A CA 1
ATOM 2593 C C . ARG A 1 333 ? 5.598 37.281 9.406 1 90.56 333 ARG A C 1
ATOM 2595 O O . ARG A 1 333 ? 4.797 38.062 9.961 1 90.56 333 ARG A O 1
ATOM 2602 N N . GLU A 1 334 ? 5.395 36.031 9.328 1 94.56 334 GLU A N 1
ATOM 2603 C CA . GLU A 1 334 ? 4.23 35.406 9.953 1 94.56 334 GLU A CA 1
ATOM 2604 C C . GLU A 1 334 ? 4.262 35.562 11.469 1 94.56 334 GLU A C 1
ATOM 2606 O O . GLU A 1 334 ? 3.225 35.812 12.094 1 94.56 334 GLU A O 1
ATOM 2611 N N . PHE A 1 335 ? 5.426 35.469 11.945 1 94.06 335 PHE A N 1
ATOM 2612 C CA . PHE A 1 335 ? 5.555 35.625 13.391 1 94.06 335 PHE A CA 1
ATOM 2613 C C . PHE A 1 335 ? 5.203 37.031 13.82 1 94.06 335 PHE A C 1
ATOM 2615 O O . PHE A 1 335 ? 4.574 37.25 14.859 1 94.06 335 PHE A O 1
ATOM 2622 N N . SER A 1 336 ? 5.59 38.062 13.078 1 91.06 336 SER A N 1
ATOM 2623 C CA . SER A 1 336 ? 5.23 39.438 13.359 1 91.06 336 SER A CA 1
ATOM 2624 C C . SER A 1 336 ? 3.717 39.625 13.422 1 91.06 336 SER A C 1
ATOM 2626 O O . SER A 1 336 ? 3.211 40.375 14.234 1 91.06 336 SER A O 1
ATOM 2628 N N . HIS A 1 337 ? 3.121 38.906 12.625 1 93 337 HIS A N 1
ATOM 2629 C CA . HIS A 1 337 ? 1.663 38.938 12.641 1 93 337 HIS A CA 1
ATOM 2630 C C . HIS A 1 337 ? 1.099 38.25 13.867 1 93 337 HIS A C 1
ATOM 2632 O O . HIS A 1 337 ? 0.103 38.688 14.445 1 93 337 HIS A O 1
ATOM 2638 N N . PHE A 1 338 ? 1.702 37.156 14.273 1 95.19 338 PHE A N 1
ATOM 2639 C CA . PHE A 1 338 ? 1.304 36.531 15.523 1 95.19 338 PHE A CA 1
ATOM 2640 C C . PHE A 1 338 ? 1.462 37.469 16.703 1 95.19 338 PHE A C 1
ATOM 2642 O O . PHE A 1 338 ? 0.608 37.531 17.594 1 95.19 338 PHE A O 1
ATOM 2649 N N . LEU A 1 339 ? 2.496 38.25 16.672 1 91.62 339 LEU A N 1
ATOM 2650 C CA . LEU A 1 339 ? 2.748 39.219 17.734 1 91.62 339 LEU A CA 1
ATOM 2651 C C . LEU A 1 339 ? 1.669 40.281 17.766 1 91.62 339 LEU A C 1
ATOM 2653 O O . LEU A 1 339 ? 1.237 40.719 18.844 1 91.62 339 LEU A O 1
ATOM 2657 N N . ARG A 1 340 ? 1.324 40.688 16.609 1 89.56 340 ARG A N 1
ATOM 2658 C CA . ARG A 1 340 ? 0.253 41.688 16.516 1 89.56 340 ARG A CA 1
ATOM 2659 C C . ARG A 1 340 ? -1.048 41.125 17.094 1 89.56 340 ARG A C 1
ATOM 2661 O O . ARG A 1 340 ? -1.748 41.812 17.828 1 89.56 340 ARG A O 1
ATOM 2668 N N . LEU A 1 341 ? -1.365 39.906 16.766 1 92.94 341 LEU A N 1
ATOM 2669 C CA . LEU A 1 341 ? -2.574 39.25 17.266 1 92.94 341 LEU A CA 1
ATOM 2670 C C . LEU A 1 341 ? -2.494 39.062 18.781 1 92.94 341 LEU A C 1
ATOM 2672 O O . LEU A 1 341 ? -3.498 39.188 19.484 1 92.94 341 LEU A O 1
ATOM 2676 N N . TYR A 1 342 ? -1.368 38.75 19.203 1 92 342 TYR A N 1
ATOM 2677 C CA . TYR A 1 342 ? -1.129 38.625 20.641 1 92 342 TYR A CA 1
ATOM 2678 C C . TYR A 1 342 ? -1.371 39.969 21.344 1 92 342 TYR A C 1
ATOM 2680 O O . TYR A 1 342 ? -2.053 40 22.375 1 92 342 TYR A O 1
ATOM 2688 N N . ALA A 1 343 ? -0.837 41.031 20.812 1 87.38 343 ALA A N 1
ATOM 2689 C CA . ALA A 1 343 ? -0.976 42.344 21.375 1 87.38 343 ALA A CA 1
ATOM 2690 C C . ALA A 1 343 ? -2.439 42.781 21.438 1 87.38 343 ALA A C 1
ATOM 2692 O O . ALA A 1 343 ? -2.85 43.5 22.344 1 87.38 343 ALA A O 1
ATOM 2693 N N . GLN A 1 344 ? -3.174 42.219 20.531 1 87.5 344 GLN A N 1
ATOM 2694 C CA . GLN A 1 344 ? -4.594 42.562 20.453 1 87.5 344 GLN A CA 1
ATOM 2695 C C . GLN A 1 344 ? -5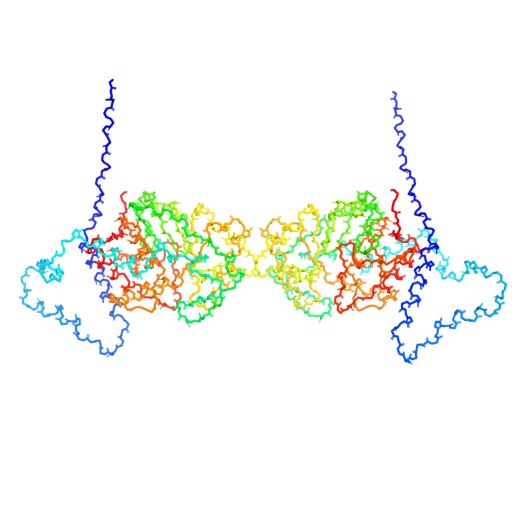.426 41.625 21.344 1 87.5 344 GLN A C 1
ATOM 2697 O O . GLN A 1 344 ? -6.648 41.781 21.422 1 87.5 344 GLN A O 1
ATOM 2702 N N . GLY A 1 345 ? -4.797 40.656 21.938 1 89.56 345 GLY A N 1
ATOM 2703 C CA . GLY A 1 345 ? -5.488 39.75 22.828 1 89.56 345 GLY A CA 1
ATOM 2704 C C . GLY A 1 345 ? -6.227 38.656 22.109 1 89.56 345 GLY A C 1
ATOM 2705 O O . GLY A 1 345 ? -7.059 37.938 22.688 1 89.56 345 GLY A O 1
ATOM 2706 N N . VAL A 1 346 ? -5.965 38.5 20.844 1 93.06 346 VAL A N 1
ATOM 2707 C CA . VAL A 1 346 ? -6.676 37.531 20 1 93.06 346 VAL A CA 1
ATOM 2708 C C . VAL A 1 346 ? -6.184 36.125 20.297 1 93.06 346 VAL A C 1
ATOM 2710 O O . VAL A 1 346 ? -6.961 35.156 20.266 1 93.06 346 VAL A O 1
ATOM 2713 N N . LEU A 1 347 ? -4.895 36.062 20.562 1 95.38 347 LEU A N 1
ATOM 2714 C CA . LEU A 1 347 ? -4.289 34.781 20.906 1 95.38 347 LEU A CA 1
ATOM 2715 C C . LEU A 1 347 ? -3.133 34.969 21.875 1 95.38 347 LEU A C 1
ATOM 2717 O O . LEU A 1 347 ? -2.732 36.094 22.172 1 95.38 347 LEU A O 1
ATOM 2721 N N . ARG A 1 348 ? -2.734 33.812 22.453 1 95.25 348 ARG A N 1
ATOM 2722 C CA . ARG A 1 348 ? -1.577 33.812 23.344 1 95.25 348 ARG A CA 1
ATOM 2723 C C . ARG A 1 348 ? -0.389 33.094 22.672 1 95.25 348 ARG A C 1
ATOM 2725 O O . ARG A 1 348 ? -0.563 32.156 21.922 1 95.25 348 ARG A O 1
ATOM 2732 N N . LEU A 1 349 ? 0.775 33.625 22.953 1 95.69 349 LEU A N 1
ATOM 2733 C CA . LEU A 1 349 ? 2.033 33.031 22.516 1 95.69 349 LEU A CA 1
ATOM 2734 C C . LEU A 1 349 ? 2.84 32.531 23.703 1 95.69 349 LEU A C 1
ATOM 2736 O O . LEU A 1 349 ? 3.244 33.344 24.562 1 95.69 349 LEU A O 1
ATOM 2740 N N . GLN A 1 350 ? 3.008 31.234 23.766 1 95.06 350 GLN A N 1
ATOM 2741 C CA . GLN A 1 350 ? 3.832 30.672 24.828 1 95.06 350 GLN A CA 1
ATOM 2742 C C . GLN A 1 350 ? 5.27 30.469 24.359 1 95.06 350 GLN A C 1
ATOM 2744 O O . GLN A 1 350 ? 5.547 29.578 23.547 1 95.06 350 GLN A O 1
ATOM 2749 N N . LEU A 1 351 ? 6.273 31.188 24.875 1 90.06 351 LEU A N 1
ATOM 2750 C CA . LEU A 1 351 ? 7.645 31.172 24.375 1 90.06 351 LEU A CA 1
ATOM 2751 C C . LEU A 1 351 ? 8.617 30.75 25.469 1 90.06 351 LEU A C 1
ATOM 2753 O O . LEU A 1 351 ? 9.734 30.312 25.172 1 90.06 351 LEU A O 1
ATOM 2757 N N . GLY A 1 352 ? 8.242 30.812 26.688 1 84.75 352 GLY A N 1
ATOM 2758 C CA . GLY A 1 352 ? 9.117 30.438 27.781 1 84.75 352 GLY A CA 1
ATOM 2759 C C . GLY A 1 352 ? 8.758 29.109 28.406 1 84.75 352 GLY A C 1
ATOM 2760 O O . GLY A 1 352 ? 8.008 28.328 27.812 1 84.75 352 GLY A O 1
ATOM 2761 N N . LYS A 1 353 ? 9.438 28.844 29.484 1 91 353 LYS A N 1
ATOM 2762 C CA . LYS A 1 353 ? 9.18 27.609 30.219 1 91 353 LYS A CA 1
ATOM 2763 C C . LYS A 1 353 ? 7.801 27.625 30.859 1 91 353 LYS A C 1
ATOM 2765 O O . LYS A 1 353 ? 7.355 28.672 31.359 1 91 353 LYS A O 1
ATOM 2770 N N . CYS A 1 354 ? 7.188 26.516 30.766 1 92.94 354 CYS A N 1
ATOM 2771 C CA . CYS A 1 354 ? 5.895 26.375 31.422 1 92.94 354 CYS A CA 1
ATOM 2772 C C . CYS A 1 354 ? 6.059 25.938 32.875 1 92.94 354 CYS A C 1
ATOM 2774 O O . CYS A 1 354 ? 7.117 25.438 33.25 1 92.94 354 CYS A O 1
ATOM 2776 N N . GLN A 1 355 ? 5.09 26.297 33.781 1 80.69 355 GLN A N 1
ATOM 2777 C CA . GLN A 1 355 ? 5.148 26.016 35.219 1 80.69 355 GLN A CA 1
ATOM 2778 C C . GLN A 1 355 ? 4.57 24.641 35.531 1 80.69 355 GLN A C 1
ATOM 2780 O O . GLN A 1 355 ? 3.674 24.156 34.812 1 80.69 355 GLN A O 1
ATOM 2785 N N . MET B 1 1 ? -0.833 -59.125 26.031 1 25.69 1 MET B N 1
ATOM 2786 C CA . MET B 1 1 ? -1.652 -59.344 24.844 1 25.69 1 MET B CA 1
ATOM 2787 C C . MET B 1 1 ? -1.378 -58.281 23.797 1 25.69 1 MET B C 1
ATOM 2789 O O . MET B 1 1 ? -1.569 -57.094 24.047 1 25.69 1 MET B O 1
ATOM 2793 N N . ALA B 1 2 ? -0.342 -58.594 22.906 1 30.58 2 ALA B N 1
ATOM 2794 C CA . ALA B 1 2 ? 0.32 -57.938 21.781 1 30.58 2 ALA B CA 1
ATOM 2795 C C . ALA B 1 2 ? -0.68 -57.594 20.688 1 30.58 2 ALA B C 1
ATOM 2797 O O . ALA B 1 2 ? -1.247 -58.469 20.047 1 30.58 2 ALA B O 1
ATOM 2798 N N . GLU B 1 3 ? -1.601 -56.625 21 1 28.67 3 GLU B N 1
ATOM 2799 C CA . GLU B 1 3 ? -2.607 -56.25 20 1 28.67 3 GLU B CA 1
ATOM 2800 C C . GLU B 1 3 ? -1.964 -55.906 18.672 1 28.67 3 GLU B C 1
ATOM 2802 O O . GLU B 1 3 ? -1.023 -55.125 18.594 1 28.67 3 GLU B O 1
ATOM 2807 N N . ASP B 1 4 ? -1.962 -56.906 17.781 1 26.39 4 ASP B N 1
ATOM 2808 C CA . ASP B 1 4 ? -1.529 -56.938 16.391 1 26.39 4 ASP B CA 1
ATOM 2809 C C . ASP B 1 4 ? -2.168 -55.812 15.586 1 26.39 4 ASP B C 1
ATOM 2811 O O . ASP B 1 4 ? -3.387 -55.781 15.414 1 26.39 4 ASP B O 1
ATOM 2815 N N . SER B 1 5 ? -1.769 -54.562 15.867 1 27.61 5 SER B N 1
ATOM 2816 C CA . SER B 1 5 ? -2.264 -53.406 15.141 1 27.61 5 SER B CA 1
ATOM 2817 C C . SER B 1 5 ? -2.16 -53.594 13.633 1 27.61 5 SER B C 1
ATOM 2819 O O . SER B 1 5 ? -1.058 -53.625 13.078 1 27.61 5 SER B O 1
ATOM 2821 N N . SER B 1 6 ? -2.98 -54.531 13.055 1 24.7 6 SER B N 1
ATOM 2822 C CA . SER B 1 6 ? -3.1 -54.719 11.609 1 24.7 6 SER B CA 1
ATOM 2823 C C . SER B 1 6 ? -3.248 -53.375 10.891 1 24.7 6 SER B C 1
ATOM 2825 O O . SER B 1 6 ? -4.27 -52.688 11.023 1 24.7 6 SER B O 1
ATOM 2827 N N . ARG B 1 7 ? -2.166 -52.625 10.805 1 30.27 7 ARG B N 1
ATOM 2828 C CA . ARG B 1 7 ? -2.096 -51.406 9.992 1 30.27 7 ARG B CA 1
ATOM 2829 C C . ARG B 1 7 ? -2.75 -51.625 8.633 1 30.27 7 ARG B C 1
ATOM 2831 O O . ARG B 1 7 ? -2.34 -52.5 7.867 1 30.27 7 ARG B O 1
ATOM 2838 N N . SER B 1 8 ? -4.137 -51.438 8.5 1 25.28 8 SER B N 1
ATOM 2839 C CA . SER B 1 8 ? -4.953 -51.469 7.293 1 25.28 8 SER B CA 1
ATOM 2840 C C . SER B 1 8 ? -4.27 -50.75 6.145 1 25.28 8 SER B C 1
ATOM 2842 O O . SER B 1 8 ? -3.814 -49.594 6.316 1 25.28 8 SER B O 1
ATOM 2844 N N . HIS B 1 9 ? -3.59 -51.375 5.234 1 29.78 9 HIS B N 1
ATOM 2845 C CA . HIS B 1 9 ? -3.029 -50.844 3.998 1 29.78 9 HIS B CA 1
ATOM 2846 C C . HIS B 1 9 ? -4.047 -50 3.256 1 29.78 9 HIS B C 1
ATOM 2848 O O . HIS B 1 9 ? -5.23 -50.312 3.207 1 29.78 9 HIS B O 1
ATOM 2854 N N . PRO B 1 10 ? -3.885 -48.688 3.248 1 30.92 10 PRO B N 1
ATOM 2855 C CA . PRO B 1 10 ? -4.855 -47.844 2.557 1 30.92 10 PRO B CA 1
ATOM 2856 C C . PRO B 1 10 ? -5.262 -48.406 1.193 1 30.92 10 PRO B C 1
ATOM 2858 O O . PRO B 1 10 ? -4.504 -49.156 0.581 1 30.92 10 PRO B O 1
ATOM 2861 N N . PRO B 1 11 ? -6.582 -48.625 0.924 1 30 11 PRO B N 1
ATOM 2862 C CA . PRO B 1 11 ? -7.113 -49.188 -0.32 1 30 11 PRO B CA 1
ATOM 2863 C C . PRO B 1 11 ? -6.418 -48.625 -1.562 1 30 11 PRO B C 1
ATOM 2865 O O . PRO B 1 11 ? -5.859 -47.531 -1.524 1 30 11 PRO B O 1
ATOM 2868 N N . PRO B 1 12 ? -5.961 -49.469 -2.521 1 27.41 12 PRO B N 1
ATOM 2869 C CA . PRO B 1 12 ? -5.328 -49.094 -3.787 1 27.41 12 PRO B CA 1
ATOM 2870 C C . PRO B 1 12 ? -6.043 -47.938 -4.484 1 27.41 12 PRO B C 1
ATOM 2872 O O . PRO B 1 12 ? -7.227 -47.688 -4.242 1 27.41 12 PRO B O 1
ATOM 2875 N N . PHE B 1 13 ? -5.406 -46.969 -4.969 1 30.27 13 PHE B N 1
ATOM 2876 C CA . PHE B 1 13 ? -5.762 -45.812 -5.766 1 30.27 13 PHE B CA 1
ATOM 2877 C C . PHE B 1 13 ? -6.785 -46.188 -6.832 1 30.27 13 PHE B C 1
ATOM 2879 O O . PHE B 1 13 ? -6.555 -47.094 -7.633 1 30.27 13 PHE B O 1
ATOM 2886 N N . ALA B 1 14 ? -8.055 -46 -6.57 1 31.27 14 ALA B N 1
ATOM 2887 C CA . ALA B 1 14 ? -9.125 -46.219 -7.535 1 31.27 14 ALA B CA 1
ATOM 2888 C C . ALA B 1 14 ? -8.758 -45.688 -8.906 1 31.27 14 ALA B C 1
ATOM 2890 O O . ALA B 1 14 ? -8.414 -44.5 -9.031 1 31.27 14 ALA B O 1
ATOM 2891 N N . ALA B 1 15 ? -8.469 -46.438 -9.953 1 34.5 15 ALA B N 1
ATOM 2892 C CA . ALA B 1 15 ? -8.227 -46.219 -11.375 1 34.5 15 ALA B CA 1
ATOM 2893 C C . ALA B 1 15 ? -9.281 -45.312 -11.977 1 34.5 15 ALA B C 1
ATOM 2895 O O . ALA B 1 15 ? -10.477 -45.469 -11.742 1 34.5 15 ALA B O 1
ATOM 2896 N N . SER B 1 16 ? -9.008 -44.062 -12.305 1 37.91 16 SER B N 1
ATOM 2897 C CA . SER B 1 16 ? -9.883 -43.219 -13.109 1 37.91 16 SER B CA 1
ATOM 2898 C C . SER B 1 16 ? -10.586 -44.031 -14.195 1 37.91 16 SER B C 1
ATOM 2900 O O . SER B 1 16 ? -9.992 -44.938 -14.797 1 37.91 16 SER B O 1
ATOM 2902 N N . LYS B 1 17 ? -11.891 -44.125 -14.125 1 44.22 17 LYS B N 1
ATOM 2903 C CA . LYS B 1 17 ? -12.734 -44.969 -14.977 1 44.22 17 LYS B CA 1
ATOM 2904 C C . LYS B 1 17 ? -12.383 -44.781 -16.453 1 44.22 17 LYS B C 1
ATOM 2906 O O . LYS B 1 17 ? -12.836 -45.531 -17.297 1 44.22 17 LYS B O 1
ATOM 2911 N N . GLU B 1 18 ? -12.148 -43.562 -16.75 1 43.44 18 GLU B N 1
ATOM 2912 C CA . GLU B 1 18 ? -11.883 -43.531 -18.188 1 43.44 18 GLU B CA 1
ATOM 2913 C C . GLU B 1 18 ? -10.484 -44.062 -18.5 1 43.44 18 GLU B C 1
ATOM 2915 O O . GLU B 1 18 ? -9.508 -43.656 -17.859 1 43.44 18 GLU B O 1
ATOM 2920 N N . SER B 1 19 ? -10.438 -45.094 -19.125 1 45.84 19 SER B N 1
ATOM 2921 C CA . SER B 1 19 ? -9.195 -45.75 -19.5 1 45.84 19 SER B CA 1
ATOM 2922 C C . SER B 1 19 ? -8.25 -44.781 -20.203 1 45.84 19 SER B C 1
ATOM 2924 O O . SER B 1 19 ? -8.688 -43.844 -20.844 1 45.84 19 SER B O 1
ATOM 2926 N N . PRO B 1 20 ? -6.98 -44.688 -19.734 1 50.81 20 PRO B N 1
ATOM 2927 C CA . PRO B 1 20 ? -5.973 -43.906 -20.453 1 50.81 20 PRO B CA 1
ATOM 2928 C C . PRO B 1 20 ? -6.219 -43.875 -21.953 1 50.81 20 PRO B C 1
ATOM 2930 O O . PRO B 1 20 ? -5.996 -42.812 -22.594 1 50.81 20 PRO B O 1
ATOM 2933 N N . GLY B 1 21 ? -6.766 -44.906 -22.453 1 50.06 21 GLY B N 1
ATOM 2934 C CA . GLY B 1 21 ? -6.992 -45 -23.891 1 50.06 21 GLY B CA 1
ATOM 2935 C C . GLY B 1 21 ? -8.078 -44.062 -24.375 1 50.06 21 GLY B C 1
ATOM 2936 O O . GLY B 1 21 ? -7.949 -43.438 -25.438 1 50.06 21 GLY B O 1
ATOM 2937 N N . GLN B 1 22 ? -9.07 -43.906 -23.609 1 53.78 22 GLN B N 1
ATOM 2938 C CA . GLN B 1 22 ? -10.18 -43.031 -24.016 1 53.78 22 GLN B CA 1
ATOM 2939 C C . GLN B 1 22 ? -9.781 -41.562 -23.969 1 53.78 22 GLN B C 1
ATOM 2941 O O . GLN B 1 22 ? -10.148 -40.781 -24.859 1 53.78 22 GLN B O 1
ATOM 2946 N N . VAL B 1 23 ? -9.031 -41.188 -23.016 1 56.94 23 VAL B N 1
ATOM 2947 C CA . VAL B 1 23 ? -8.555 -39.812 -22.891 1 56.94 23 VAL B CA 1
ATOM 2948 C C . VAL B 1 23 ? -7.637 -39.469 -24.062 1 56.94 23 VAL B C 1
ATOM 2950 O O . VAL B 1 23 ? -7.762 -38.406 -24.672 1 56.94 23 VAL B O 1
ATOM 2953 N N . LEU B 1 24 ? -6.84 -40.438 -24.328 1 57.88 24 LEU B N 1
ATOM 2954 C CA . LEU B 1 24 ? -5.887 -40.219 -25.422 1 57.88 24 LEU B CA 1
ATOM 2955 C C . LEU B 1 24 ? -6.602 -40.094 -26.75 1 57.88 24 LEU B C 1
ATOM 2957 O O . LEU B 1 24 ? -6.238 -39.25 -27.578 1 57.88 24 LEU B O 1
ATOM 2961 N N . ALA B 1 25 ? -7.66 -40.938 -26.812 1 55.19 25 ALA B N 1
ATOM 2962 C CA . ALA B 1 25 ? -8.422 -40.906 -28.062 1 55.19 25 ALA B CA 1
ATOM 2963 C C . ALA B 1 25 ? -9.172 -39.594 -28.234 1 55.19 25 ALA B C 1
ATOM 2965 O O . ALA B 1 25 ? -9.148 -38.969 -29.312 1 55.19 25 ALA B O 1
ATOM 2966 N N . ALA B 1 26 ? -9.734 -39.188 -27.203 1 57.53 26 ALA B N 1
ATOM 2967 C CA . ALA B 1 26 ? -10.516 -37.969 -27.266 1 57.53 26 ALA B CA 1
ATOM 2968 C C . ALA B 1 26 ? -9.617 -36.75 -27.5 1 57.53 26 ALA B C 1
ATOM 2970 O O . ALA B 1 26 ? -9.906 -35.906 -28.344 1 57.53 26 ALA B O 1
ATOM 2971 N N . ALA B 1 27 ? -8.594 -36.75 -26.734 1 62.03 27 ALA B N 1
ATOM 2972 C CA . ALA B 1 27 ? -7.641 -35.656 -26.875 1 62.03 27 ALA B CA 1
ATOM 2973 C C . ALA B 1 27 ? -7.02 -35.625 -28.266 1 62.03 27 ALA B C 1
ATOM 2975 O O . ALA B 1 27 ? -6.82 -34.562 -28.844 1 62.03 27 ALA B O 1
ATOM 2976 N N . GLY B 1 28 ? -6.707 -36.812 -28.688 1 57.31 28 GLY B N 1
ATOM 2977 C CA . GLY B 1 28 ? -6.137 -36.906 -30.031 1 57.31 28 GLY B CA 1
ATOM 2978 C C . GLY B 1 28 ? -7.031 -36.344 -31.109 1 57.31 28 GLY B C 1
ATOM 2979 O O . GLY B 1 28 ? -6.562 -35.625 -31.984 1 57.31 28 GLY B O 1
ATOM 2980 N N . GLU B 1 29 ? -8.297 -36.719 -30.984 1 57.62 29 GLU B N 1
ATOM 2981 C CA . GLU B 1 29 ? -9.258 -36.188 -31.953 1 57.62 29 GLU B CA 1
ATOM 2982 C C . GLU B 1 29 ? -9.359 -34.688 -31.891 1 57.62 29 GLU B C 1
ATOM 2984 O O . GLU B 1 29 ? -9.461 -34 -32.938 1 57.62 29 GLU B O 1
ATOM 2989 N N . MET B 1 30 ? -9.211 -34.25 -30.75 1 58.47 30 MET B N 1
ATOM 2990 C CA . MET B 1 30 ? -9.375 -32.812 -30.562 1 58.47 30 MET B CA 1
ATOM 2991 C C . MET B 1 30 ? -8.117 -32.062 -31 1 58.47 30 MET B C 1
ATOM 2993 O O . MET B 1 30 ? -8.203 -30.938 -31.531 1 58.47 30 MET B O 1
ATOM 2997 N N . LEU B 1 31 ? -7.074 -32.594 -30.734 1 58.41 31 LEU B N 1
ATOM 2998 C CA . LEU B 1 31 ? -5.805 -32 -31.156 1 58.41 31 LEU B CA 1
ATOM 2999 C C . LEU B 1 31 ? -5.699 -31.969 -32.688 1 58.41 31 LEU B C 1
ATOM 3001 O O . LEU B 1 31 ? -5.156 -31.016 -33.25 1 58.41 31 LEU B O 1
ATOM 3005 N N . LEU B 1 32 ? -6.32 -32.938 -33.406 1 48.62 32 LEU B N 1
ATOM 3006 C CA . LEU B 1 32 ? -6.336 -33 -34.844 1 48.62 32 LEU B CA 1
ATOM 3007 C C . LEU B 1 32 ? -7.289 -31.969 -35.438 1 48.62 32 LEU B C 1
ATOM 3009 O O . LEU B 1 32 ? -6.988 -31.359 -36.469 1 48.62 32 LEU B O 1
ATOM 3013 N N . THR B 1 33 ? -8.336 -31.703 -34.812 1 45.81 33 THR B N 1
ATOM 3014 C CA . THR B 1 33 ? -9.336 -30.766 -35.312 1 45.81 33 THR B CA 1
ATOM 3015 C C . THR B 1 33 ? -8.852 -29.312 -35.156 1 45.81 33 THR B C 1
ATOM 3017 O O . THR B 1 33 ? -9.141 -28.453 -35.969 1 45.81 33 THR B O 1
ATOM 3020 N N . GLU B 1 34 ? -8.32 -29.016 -34.125 1 48.72 34 GLU B N 1
ATOM 3021 C CA . GLU B 1 34 ? -7.867 -27.641 -33.875 1 48.72 34 GLU B CA 1
ATOM 3022 C C . GLU B 1 34 ? -6.758 -27.266 -34.875 1 48.72 34 GLU B C 1
ATOM 3024 O O . GLU B 1 34 ? -6.668 -26.109 -35.281 1 48.72 34 GLU B O 1
ATOM 3029 N N . ARG B 1 35 ? -5.918 -28.141 -35.312 1 41 35 ARG B N 1
ATOM 3030 C CA . ARG B 1 35 ? -4.906 -27.875 -36.344 1 41 35 ARG B CA 1
ATOM 3031 C C . ARG B 1 35 ? -5.551 -27.562 -37.688 1 41 35 ARG B C 1
ATOM 3033 O O . ARG B 1 35 ? -5 -26.797 -38.5 1 41 35 ARG B O 1
ATOM 3040 N N . SER B 1 36 ? -6.723 -28.016 -38.031 1 37.41 36 SER B N 1
ATOM 3041 C CA . SER B 1 36 ? -7.301 -27.797 -39.375 1 37.41 36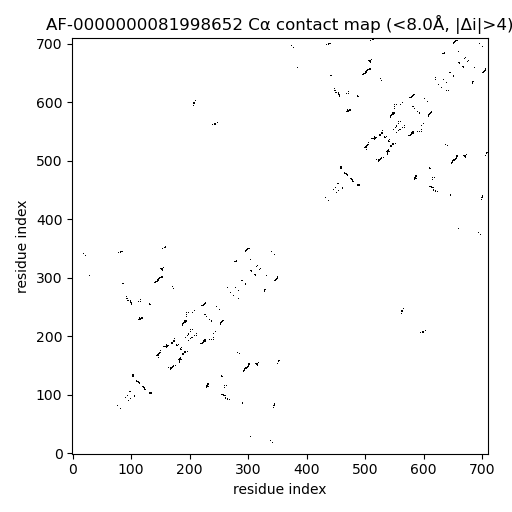 SER B CA 1
ATOM 3042 C C . SER B 1 36 ? -7.816 -26.375 -39.5 1 37.41 36 SER B C 1
ATOM 3044 O O . SER B 1 36 ? -7.996 -25.891 -40.625 1 37.41 36 SER B O 1
ATOM 3046 N N . GLY B 1 37 ? -8.07 -25.594 -38.562 1 32.47 37 GLY B N 1
ATOM 3047 C CA . GLY B 1 37 ? -8.703 -24.312 -38.844 1 32.47 37 GLY B CA 1
ATOM 3048 C C . GLY B 1 37 ? -7.711 -23.234 -39.25 1 32.47 37 GLY B C 1
ATOM 3049 O O . GLY B 1 37 ? -8.102 -22.188 -39.75 1 32.47 37 GLY B O 1
ATOM 3050 N N . GLY B 1 38 ? -6.57 -23.031 -38.75 1 30.7 38 GLY B N 1
ATOM 3051 C CA . GLY B 1 38 ? -5.844 -21.812 -39.031 1 30.7 38 GLY B CA 1
ATOM 3052 C C . GLY B 1 38 ? -5.082 -21.859 -40.344 1 30.7 38 GLY B C 1
ATOM 3053 O O . GLY B 1 38 ? -4.426 -20.891 -40.719 1 30.7 38 GLY B O 1
ATOM 3054 N N . CYS B 1 39 ? -4.301 -22.844 -40.812 1 28.88 39 CYS B N 1
ATOM 3055 C CA . CYS B 1 39 ? -3.324 -22.625 -41.875 1 28.88 39 CYS B CA 1
ATOM 3056 C C . CYS B 1 39 ? -4.016 -22.375 -43.188 1 28.88 39 CYS B C 1
ATOM 3058 O O . CYS B 1 39 ? -4.887 -23.141 -43.625 1 28.88 39 CYS B O 1
ATOM 3060 N N . GLY B 1 40 ? -4.047 -21.172 -43.844 1 25.88 40 GLY B N 1
ATOM 3061 C CA . GLY B 1 40 ? -3.805 -20.984 -45.25 1 25.88 40 GLY B CA 1
ATOM 3062 C C . GLY B 1 40 ? -2.822 -21.984 -45.844 1 25.88 40 GLY B C 1
ATOM 3063 O O . GLY B 1 40 ? -2.129 -22.688 -45.094 1 25.88 40 GLY B O 1
ATOM 3064 N N . LYS B 1 41 ? -2.371 -21.891 -47.281 1 29.05 41 LYS B N 1
ATOM 3065 C CA . LYS B 1 41 ? -1.691 -22.766 -48.219 1 29.05 41 LYS B CA 1
ATOM 3066 C C . LYS B 1 41 ? -0.284 -23.109 -47.75 1 29.05 41 LYS B C 1
ATOM 3068 O O . LYS B 1 41 ? 0.541 -23.594 -48.5 1 29.05 41 LYS B O 1
ATOM 3073 N N . ALA B 1 42 ? 0.304 -22.406 -46.844 1 25.92 42 ALA B N 1
ATOM 3074 C CA . ALA B 1 42 ? 1.713 -22.797 -46.844 1 25.92 42 ALA B CA 1
ATOM 3075 C C . ALA B 1 42 ? 1.88 -24.266 -46.469 1 25.92 42 ALA B C 1
ATOM 3077 O O . ALA B 1 42 ? 0.996 -24.859 -45.844 1 25.92 42 ALA B O 1
ATOM 3078 N N . ASP B 1 43 ? 3.043 -24.953 -46.938 1 25.06 43 ASP B N 1
ATOM 3079 C CA . ASP B 1 43 ? 3.619 -26.281 -47.031 1 25.06 43 ASP B CA 1
ATOM 3080 C C . ASP B 1 43 ? 3.629 -26.953 -45.656 1 25.06 43 ASP B C 1
ATOM 3082 O O . ASP B 1 43 ? 4.328 -26.516 -44.75 1 25.06 43 ASP B O 1
ATOM 3086 N N . VAL B 1 44 ? 2.525 -27.266 -45.188 1 27.25 44 VAL B N 1
ATOM 3087 C CA . VAL B 1 44 ? 2.543 -28.172 -44.062 1 27.25 44 VAL B CA 1
ATOM 3088 C C . VAL B 1 44 ? 3.498 -29.328 -44.312 1 27.25 44 VAL B C 1
ATOM 3090 O O . VAL B 1 44 ? 3.412 -29.984 -45.375 1 27.25 44 VAL B O 1
ATOM 3093 N N . PRO B 1 45 ? 4.738 -29.312 -43.844 1 26.78 45 PRO B N 1
ATOM 3094 C CA . PRO B 1 45 ? 5.562 -30.469 -44.25 1 26.78 45 PRO B CA 1
ATOM 3095 C C . PRO B 1 45 ? 4.812 -31.781 -44.125 1 26.78 45 PRO B C 1
ATOM 3097 O O . PRO B 1 45 ? 3.949 -31.953 -43.281 1 26.78 45 PRO B O 1
ATOM 3100 N N . HIS B 1 46 ? 4.562 -32.5 -45.25 1 27.16 46 HIS B N 1
ATOM 3101 C CA . HIS B 1 46 ? 4.047 -33.812 -45.688 1 27.16 46 HIS B CA 1
ATOM 3102 C C . HIS B 1 46 ? 4.34 -34.875 -44.656 1 27.16 46 HIS B C 1
ATOM 3104 O O . HIS B 1 46 ? 3.928 -36.031 -44.812 1 27.16 46 HIS B O 1
ATOM 3110 N N . ARG B 1 47 ? 5.23 -34.562 -43.688 1 28.03 47 ARG B N 1
ATOM 3111 C CA . ARG B 1 47 ? 5.781 -35.75 -43.062 1 28.03 47 ARG B CA 1
ATOM 3112 C C . ARG B 1 47 ? 4.762 -36.375 -42.094 1 28.03 47 ARG B C 1
ATOM 3114 O O . ARG B 1 47 ? 4.773 -37.594 -41.875 1 28.03 47 ARG B O 1
ATOM 3121 N N . PHE B 1 48 ? 3.881 -35.562 -41.5 1 25.73 48 PHE B N 1
ATOM 3122 C CA . PHE B 1 48 ? 3.039 -36.25 -40.531 1 25.73 48 PHE B CA 1
ATOM 3123 C C . PHE B 1 48 ? 1.879 -36.969 -41.25 1 25.73 48 PHE B C 1
ATOM 3125 O O . PHE B 1 48 ? 1.153 -37.75 -40.625 1 25.73 48 PHE B O 1
ATOM 3132 N N . SER B 1 49 ? 1.488 -36.531 -42.5 1 26.84 49 SER B N 1
ATOM 3133 C CA . SER B 1 49 ? 0.412 -37.188 -43.219 1 26.84 49 SER B CA 1
ATOM 3134 C C . SER B 1 49 ? 0.81 -38.594 -43.656 1 26.84 49 SER B C 1
ATOM 3136 O O . SER B 1 49 ? -0.052 -39.469 -43.844 1 26.84 49 SER B O 1
ATOM 3138 N N . GLN B 1 50 ? 2.07 -38.75 -44.062 1 26 50 GLN B N 1
ATOM 3139 C CA . GLN B 1 50 ? 2.523 -40.031 -44.594 1 26 50 GLN B CA 1
ATOM 3140 C C . GLN B 1 50 ? 2.457 -41.125 -43.562 1 26 50 GLN B C 1
ATOM 3142 O O . GLN B 1 50 ? 2.406 -42.312 -43.906 1 26 50 GLN B O 1
ATOM 3147 N N . PHE B 1 51 ? 2.539 -40.719 -42.281 1 25.52 51 PHE B N 1
ATOM 3148 C CA . PHE B 1 51 ? 2.527 -41.844 -41.312 1 25.52 51 PHE B CA 1
ATOM 3149 C C . PHE B 1 51 ? 1.131 -42.438 -41.188 1 25.52 51 PHE B C 1
ATOM 3151 O O . PHE B 1 51 ? 0.978 -43.656 -41.125 1 25.52 51 PHE B O 1
ATOM 3158 N N . CYS B 1 52 ? 0.07 -41.594 -41.25 1 26.77 52 CYS B N 1
ATOM 3159 C CA . CYS B 1 52 ? -1.242 -42.219 -41.156 1 26.77 52 CYS B CA 1
ATOM 3160 C C . CYS B 1 52 ? -1.694 -42.781 -42.5 1 26.77 52 CYS B C 1
ATOM 3162 O O . CYS B 1 52 ? -2.555 -43.656 -42.531 1 26.77 52 CYS B O 1
ATOM 3164 N N . SER B 1 53 ? -1.379 -42.094 -43.562 1 27.75 53 SER B N 1
ATOM 3165 C CA . SER B 1 53 ? -2.004 -42.531 -44.812 1 27.75 53 SER B CA 1
ATOM 3166 C C . SER B 1 53 ? -1.455 -43.875 -45.25 1 27.75 53 SER B C 1
ATOM 3168 O O . SER B 1 53 ? -2.135 -44.625 -45.969 1 27.75 53 SER B O 1
ATOM 3170 N N . ASP B 1 54 ? -0.169 -44.094 -45.156 1 27.22 54 ASP B N 1
ATOM 3171 C CA . ASP B 1 54 ? 0.302 -45.312 -45.781 1 27.22 54 ASP B CA 1
ATOM 3172 C C . ASP B 1 54 ? -0.314 -46.531 -45.094 1 27.22 54 ASP B C 1
ATOM 3174 O O . ASP B 1 54 ? -0.265 -47.656 -45.625 1 27.22 54 ASP B O 1
ATOM 3178 N N . SER B 1 55 ? -0.644 -46.438 -43.75 1 24.45 55 SER B N 1
ATOM 3179 C CA . SER B 1 55 ? -1.164 -47.656 -43.188 1 24.45 55 SER B CA 1
ATOM 3180 C C . SER B 1 55 ? -2.641 -47.844 -43.5 1 24.45 55 SER B C 1
ATOM 3182 O O . SER B 1 55 ? -3.25 -48.844 -43.094 1 24.45 55 SER B O 1
ATOM 3184 N N . CYS B 1 56 ? -3.311 -46.781 -43.906 1 25.41 56 CYS B N 1
ATOM 3185 C CA . CYS B 1 56 ? -4.746 -47 -44.062 1 25.41 56 CYS B CA 1
ATOM 3186 C C . CYS B 1 56 ? -5.047 -47.812 -45.312 1 25.41 56 CYS B C 1
ATOM 3188 O O . CYS B 1 56 ? -6.207 -48.094 -45.625 1 25.41 56 CYS B O 1
ATOM 3190 N N . ALA B 1 57 ? -4.27 -47.719 -46.312 1 27.05 57 ALA B N 1
ATOM 3191 C CA . ALA B 1 57 ? -4.82 -48.312 -47.531 1 27.05 57 ALA B CA 1
ATOM 3192 C C . ALA B 1 57 ? -5.156 -49.781 -47.312 1 27.05 57 ALA B C 1
ATOM 3194 O O . ALA B 1 57 ? -6.012 -50.344 -48.031 1 27.05 57 ALA B O 1
ATOM 3195 N N . ALA B 1 58 ? -4.227 -50.531 -46.656 1 24.61 58 ALA B N 1
ATOM 3196 C CA . ALA B 1 58 ? -4.477 -51.969 -46.781 1 24.61 58 ALA B CA 1
ATOM 3197 C C . ALA B 1 58 ? -5.711 -52.375 -45.969 1 24.61 58 ALA B C 1
ATOM 3199 O O . ALA B 1 58 ? -6.211 -53.5 -46.125 1 24.61 58 ALA B O 1
ATOM 3200 N N . CYS B 1 59 ? -5.969 -51.688 -44.688 1 22.62 59 CYS B N 1
ATOM 3201 C CA . CYS B 1 59 ? -6.887 -52.406 -43.812 1 22.62 59 CYS B CA 1
ATOM 3202 C C . CYS B 1 59 ? -8.336 -52.188 -44.219 1 22.62 59 CYS B C 1
ATOM 3204 O O . CYS B 1 59 ? -8.852 -51.062 -44.062 1 22.62 59 CYS B O 1
ATOM 3206 N N . SER B 1 60 ? -8.844 -52.5 -45.312 1 25.11 60 SER B N 1
ATOM 3207 C CA . SER B 1 60 ? -10.273 -52.594 -45.562 1 25.11 60 SER B CA 1
ATOM 3208 C C . SER B 1 60 ? -11.023 -53.031 -44.312 1 25.11 60 SER B C 1
ATOM 3210 O O . SER B 1 60 ? -12.25 -52.938 -44.25 1 25.11 60 SER B O 1
ATOM 3212 N N . GLY B 1 61 ? -10.688 -54.219 -43.719 1 22.83 61 GLY B N 1
ATOM 3213 C CA . GLY B 1 61 ? -11.469 -54.938 -42.75 1 22.83 61 GLY B CA 1
ATOM 3214 C C . GLY B 1 61 ? -11.727 -54.125 -41.469 1 22.83 61 GLY B C 1
ATOM 3215 O O . GLY B 1 61 ? -11.133 -53.062 -41.281 1 22.83 61 GLY B O 1
ATOM 3216 N N . SER B 1 62 ? -12.539 -54.719 -40.375 1 23.45 62 SER B N 1
ATOM 3217 C CA . SER B 1 62 ? -12.867 -54.125 -39.094 1 23.45 62 SER B CA 1
ATOM 3218 C C . SER B 1 62 ? -11.672 -53.375 -38.5 1 23.45 62 SER B C 1
ATOM 3220 O O . SER B 1 62 ? -10.57 -53.938 -38.438 1 23.45 62 SER B O 1
ATOM 3222 N N . CYS B 1 63 ? -11.609 -52.156 -38.75 1 23.12 63 CYS B N 1
ATOM 3223 C CA . CYS B 1 63 ? -10.5 -51.281 -38.406 1 23.12 63 CYS B CA 1
ATOM 3224 C C . CYS B 1 63 ? -10.023 -51.531 -36.969 1 23.12 63 CYS B C 1
ATOM 3226 O O . CYS B 1 63 ? -10.625 -51.062 -36.031 1 23.12 63 CYS B O 1
ATOM 3228 N N . SER B 1 64 ? -9.852 -52.844 -36.594 1 23.09 64 SER B N 1
ATOM 3229 C CA . SER B 1 64 ? -9.227 -53.156 -35.312 1 23.09 64 SER B CA 1
ATOM 3230 C C . SER B 1 64 ? -8.023 -52.25 -35.031 1 23.09 64 SER B C 1
ATOM 3232 O O . SER B 1 64 ? -7.199 -52.031 -35.938 1 23.09 64 SER B O 1
ATOM 3234 N N . PHE B 1 65 ? -8.367 -51.219 -34.281 1 23.25 65 PHE B N 1
ATOM 3235 C CA . PHE B 1 65 ? -7.305 -50.375 -33.781 1 23.25 65 PHE B CA 1
ATOM 3236 C C . PHE B 1 65 ? -5.984 -51.125 -33.688 1 23.25 65 PHE B C 1
ATOM 3238 O O . PHE B 1 65 ? -5.938 -52.25 -33.219 1 23.25 65 PHE B O 1
ATOM 3245 N N . PRO B 1 66 ? -5.281 -51 -34.781 1 24.5 66 PRO B N 1
ATOM 3246 C CA . PRO B 1 66 ? -4.074 -51.812 -34.594 1 24.5 66 PRO B CA 1
ATOM 3247 C C . PRO B 1 66 ? -3.527 -51.75 -33.188 1 24.5 66 PRO B C 1
ATOM 3249 O O . PRO B 1 66 ? -3.701 -50.75 -32.469 1 24.5 66 PRO B O 1
ATOM 3252 N N . ALA B 1 67 ? -3.59 -52.844 -32.406 1 23.42 67 ALA B N 1
ATOM 3253 C CA . ALA B 1 67 ? -2.854 -53.062 -31.172 1 23.42 67 ALA B CA 1
ATOM 3254 C C . ALA B 1 67 ? -1.606 -52.188 -31.109 1 23.42 67 ALA B C 1
ATOM 3256 O O . ALA B 1 67 ? -1.152 -51.688 -32.156 1 23.42 67 ALA B O 1
ATOM 3257 N N . ALA B 1 68 ? -1.062 -52.188 -29.953 1 24.97 68 ALA B N 1
ATOM 3258 C CA . ALA B 1 68 ? 0.233 -51.719 -29.438 1 24.97 68 ALA B CA 1
ATOM 3259 C C . ALA B 1 68 ? 1.322 -51.875 -30.484 1 24.97 68 ALA B C 1
ATOM 3261 O O . ALA B 1 68 ? 1.85 -52.969 -30.703 1 24.97 68 ALA B O 1
ATOM 3262 N N . ALA B 1 69 ? 0.98 -51.406 -31.578 1 25.97 69 ALA B N 1
ATOM 3263 C CA . ALA B 1 69 ? 2.178 -51.625 -32.375 1 25.97 69 ALA B CA 1
ATOM 3264 C C . ALA B 1 69 ? 3.439 -51.281 -31.594 1 25.97 69 ALA B C 1
ATOM 3266 O O . ALA B 1 69 ? 3.432 -50.344 -30.781 1 25.97 69 ALA B O 1
ATOM 3267 N N . ASP B 1 70 ? 4.379 -52.125 -31.547 1 24.27 70 ASP B N 1
ATOM 3268 C CA . ASP B 1 70 ? 5.688 -52.312 -30.938 1 24.27 70 ASP B CA 1
ATOM 3269 C C . ASP B 1 70 ? 6.609 -51.125 -31.203 1 24.27 70 ASP B C 1
ATOM 3271 O O . ASP B 1 70 ? 7.824 -51.219 -31.047 1 24.27 70 ASP B O 1
ATOM 3275 N N . SER B 1 71 ? 6.176 -50.281 -32.031 1 23.58 71 SER B N 1
ATOM 3276 C CA . SER B 1 71 ? 7.363 -49.438 -32.094 1 23.58 71 SER B CA 1
ATOM 3277 C C . SER B 1 71 ? 7.656 -48.781 -30.75 1 23.58 71 SER B C 1
ATOM 3279 O O . SER B 1 71 ? 7 -47.781 -30.375 1 23.58 71 SER B O 1
ATOM 3281 N N . ALA B 1 72 ? 7.891 -49.531 -29.734 1 26.06 72 ALA B N 1
ATOM 3282 C CA . ALA B 1 72 ? 8.641 -49.406 -28.484 1 26.06 72 ALA B CA 1
ATOM 3283 C C . ALA B 1 72 ? 9.781 -48.406 -28.641 1 26.06 72 ALA B C 1
ATOM 3285 O O . ALA B 1 72 ? 10.82 -48.719 -29.219 1 26.06 72 ALA B O 1
ATOM 3286 N N . PHE B 1 73 ? 9.555 -47.281 -29.031 1 25.97 73 PHE B N 1
ATOM 3287 C CA . PHE B 1 73 ? 10.695 -46.562 -28.453 1 25.97 73 PHE B CA 1
ATOM 3288 C C . PHE B 1 73 ? 10.984 -47.062 -27.047 1 25.97 73 PHE B C 1
ATOM 3290 O O . PHE B 1 73 ? 10.375 -46.625 -26.078 1 25.97 73 PHE B O 1
ATOM 3297 N N . VAL B 1 74 ? 10.844 -48.312 -26.781 1 27.03 74 VAL B N 1
ATOM 3298 C CA . VAL B 1 74 ? 11.5 -49.062 -25.719 1 27.03 74 VAL B CA 1
ATOM 3299 C C . VAL B 1 74 ? 12.875 -48.469 -25.438 1 27.03 74 VAL B C 1
ATOM 3301 O O . VAL B 1 74 ? 13.781 -48.562 -26.281 1 27.03 74 VAL B O 1
ATOM 3304 N N . LEU B 1 75 ? 12.992 -47.281 -24.891 1 31.31 75 LEU B N 1
ATOM 3305 C CA . LEU B 1 75 ? 14.266 -47.438 -24.203 1 31.31 75 LEU B CA 1
ATOM 3306 C C . LEU B 1 75 ? 14.414 -48.875 -23.703 1 31.31 75 LEU B C 1
ATOM 3308 O O . LEU B 1 75 ? 13.625 -49.344 -22.875 1 31.31 75 LEU B O 1
ATOM 3312 N N . SER B 1 76 ? 14.625 -49.812 -24.609 1 34.84 76 SER B N 1
ATOM 3313 C CA . SER B 1 76 ? 14.727 -51.281 -24.516 1 34.84 76 SER B CA 1
ATOM 3314 C C . SER B 1 76 ? 14.945 -51.719 -23.078 1 34.84 76 SER B C 1
ATOM 3316 O O . SER B 1 76 ? 14.43 -52.75 -22.672 1 34.84 76 SER B O 1
ATOM 3318 N N . GLY B 1 77 ? 15.789 -51.094 -22.297 1 35.94 77 GLY B N 1
ATOM 3319 C CA . GLY B 1 77 ? 16.25 -51.688 -21.047 1 35.94 77 GLY B CA 1
ATOM 3320 C C . GLY B 1 77 ? 15.469 -51.219 -19.828 1 35.94 77 GLY B C 1
ATOM 3321 O O . GLY B 1 77 ? 15.727 -51.656 -18.719 1 35.94 77 GLY B O 1
ATOM 3322 N N . VAL B 1 78 ? 14.828 -49.906 -19.844 1 42.91 78 VAL B N 1
ATOM 3323 C CA . VAL B 1 78 ? 14.352 -49.562 -18.516 1 42.91 78 VAL B CA 1
ATOM 3324 C C . VAL B 1 78 ? 12.883 -49.969 -18.359 1 42.91 78 VAL B C 1
ATOM 3326 O O . VAL B 1 78 ? 12.078 -49.719 -19.266 1 42.91 78 VAL B O 1
ATOM 3329 N N . SER B 1 79 ? 12.5 -50.812 -17.547 1 49.25 79 SER B N 1
ATOM 3330 C CA . SER B 1 79 ? 11.18 -51.281 -17.125 1 49.25 79 SER B CA 1
ATOM 3331 C C . SER B 1 79 ? 10.25 -50.094 -16.891 1 49.25 79 SER B C 1
ATOM 3333 O O . SER B 1 79 ? 10.68 -49.062 -16.375 1 49.25 79 SER B O 1
ATOM 3335 N N . PRO B 1 80 ? 9.047 -49.969 -17.578 1 52.66 80 PRO B N 1
ATOM 3336 C CA . PRO B 1 80 ? 8.031 -48.938 -17.391 1 52.66 80 PRO B CA 1
ATOM 3337 C C . PRO B 1 80 ? 7.934 -48.469 -15.93 1 52.66 80 PRO B C 1
ATOM 3339 O O . PRO B 1 80 ? 7.602 -47.312 -15.672 1 52.66 80 PRO B O 1
ATOM 3342 N N . SER B 1 81 ? 8.305 -49.344 -15.039 1 56.19 81 SER B N 1
ATOM 3343 C CA . SER B 1 81 ? 8.195 -49 -13.625 1 56.19 81 SER B CA 1
ATOM 3344 C C . SER B 1 81 ? 9.242 -47.969 -13.211 1 56.19 81 SER B C 1
ATOM 3346 O O . SER B 1 81 ? 9.109 -47.344 -12.164 1 56.19 81 SER B O 1
ATOM 3348 N N . LEU B 1 82 ? 10.203 -47.688 -14.164 1 62.91 82 LEU B N 1
ATOM 3349 C CA . LEU B 1 82 ? 11.312 -46.844 -13.758 1 62.91 82 LEU B CA 1
ATOM 3350 C C . LEU B 1 82 ? 11.203 -45.469 -14.383 1 62.91 82 LEU B C 1
ATOM 3352 O O . LEU B 1 82 ? 11.945 -44.531 -14.016 1 62.91 82 LEU B O 1
ATOM 3356 N N . LEU B 1 83 ? 10.164 -45.156 -15.172 1 72.19 83 LEU B N 1
ATOM 3357 C CA . LEU B 1 83 ? 10.078 -43.906 -15.953 1 72.19 83 LEU B CA 1
ATOM 3358 C C . LEU B 1 83 ? 9.781 -42.719 -15.047 1 72.19 83 LEU B C 1
ATOM 3360 O O . LEU B 1 83 ? 10.391 -41.656 -15.195 1 72.19 83 LEU B O 1
ATOM 3364 N N . PRO B 1 84 ? 8.914 -42.969 -14.125 1 74.81 84 PRO B N 1
ATOM 3365 C CA . PRO B 1 84 ? 8.672 -41.844 -13.242 1 74.81 84 PRO B CA 1
ATOM 3366 C C . PRO B 1 84 ? 9.922 -41.406 -12.492 1 74.81 84 PRO B C 1
ATOM 3368 O O . PRO B 1 84 ? 10.18 -40.188 -12.359 1 74.81 84 PRO B O 1
ATOM 3371 N N . SER B 1 85 ? 10.633 -42.344 -12.195 1 77.69 85 SER B N 1
ATOM 3372 C CA . SER B 1 85 ? 11.852 -42.031 -11.445 1 77.69 85 SER B CA 1
ATOM 3373 C C . SER B 1 85 ? 12.891 -41.375 -12.336 1 77.69 85 SER B C 1
ATOM 3375 O O . SER B 1 85 ? 13.602 -40.469 -11.898 1 77.69 85 SER B O 1
ATOM 3377 N N . LEU B 1 86 ? 12.867 -41.719 -13.555 1 82.81 86 LEU B N 1
ATOM 3378 C CA . LEU B 1 86 ? 13.836 -41.156 -14.484 1 82.81 86 LEU B CA 1
ATOM 3379 C C . LEU B 1 86 ? 13.523 -39.688 -14.781 1 82.81 86 LEU B C 1
ATOM 3381 O O . LEU B 1 86 ? 14.43 -38.875 -14.828 1 82.81 86 LEU B O 1
ATOM 3385 N N . CYS B 1 87 ? 12.305 -39.438 -15.008 1 87.94 87 CYS B N 1
ATOM 3386 C CA . CYS B 1 87 ? 11.898 -38.062 -15.273 1 87.94 87 CYS B CA 1
ATOM 3387 C C . CYS B 1 87 ? 12.242 -37.156 -14.094 1 87.94 87 CYS B C 1
ATOM 3389 O O . CYS B 1 87 ? 12.781 -36.062 -14.281 1 87.94 87 CYS B O 1
ATOM 3391 N N . ARG B 1 88 ? 12.008 -37.656 -12.984 1 86.94 88 ARG B N 1
ATOM 3392 C CA . ARG B 1 88 ? 12.312 -36.906 -11.773 1 86.94 88 ARG B CA 1
ATOM 3393 C C . ARG B 1 88 ? 13.805 -36.625 -11.656 1 86.94 88 ARG B C 1
ATOM 3395 O O . ARG B 1 88 ? 14.211 -35.5 -11.344 1 86.94 88 ARG B O 1
ATOM 3402 N N . THR B 1 89 ? 14.508 -37.625 -11.883 1 89.88 89 THR B N 1
ATOM 3403 C CA . THR B 1 89 ? 15.953 -37.5 -11.773 1 89.88 89 THR B CA 1
ATOM 3404 C C . THR B 1 89 ? 16.484 -36.5 -12.789 1 89.88 89 THR B C 1
ATOM 3406 O O . THR B 1 89 ? 17.359 -35.688 -12.469 1 89.88 89 THR B O 1
ATOM 3409 N N . LYS B 1 90 ? 15.977 -36.531 -13.945 1 93.38 90 LYS B N 1
ATOM 3410 C CA . LYS B 1 90 ? 16.422 -35.594 -14.992 1 93.38 90 LYS B CA 1
ATOM 3411 C C . LYS B 1 90 ? 16.062 -34.156 -14.633 1 93.38 90 LYS B C 1
ATOM 3413 O O . LYS B 1 90 ? 16.875 -33.25 -14.852 1 93.38 90 LYS B O 1
ATOM 3418 N N . LEU B 1 91 ? 14.922 -34 -14.086 1 93.75 91 LEU B N 1
ATOM 3419 C CA . LEU B 1 91 ? 14.492 -32.656 -13.68 1 93.75 91 LEU B CA 1
ATOM 3420 C C . LEU B 1 91 ? 15.336 -32.156 -12.516 1 93.75 91 LEU B C 1
ATOM 3422 O O . LEU B 1 91 ? 15.727 -30.969 -12.492 1 93.75 91 LEU B O 1
ATOM 3426 N N . GLU B 1 92 ? 15.578 -33 -11.586 1 90.12 92 GLU B N 1
ATOM 3427 C CA . GLU B 1 92 ? 16.406 -32.625 -10.445 1 90.12 92 GLU B CA 1
ATOM 3428 C C . GLU B 1 92 ? 17.812 -32.25 -10.891 1 90.12 92 GLU B C 1
ATOM 3430 O O . GLU B 1 92 ? 18.406 -31.312 -10.336 1 90.12 92 GLU B O 1
ATOM 3435 N N . GLN B 1 93 ? 18.281 -32.938 -11.828 1 92.31 93 GLN B N 1
ATOM 3436 C CA . GLN B 1 93 ? 19.625 -32.688 -12.32 1 92.31 93 GLN B CA 1
ATOM 3437 C C . GLN B 1 93 ? 19.672 -31.406 -13.148 1 92.31 93 GLN B C 1
ATOM 3439 O O . GLN B 1 93 ? 20.625 -30.625 -13.039 1 92.31 93 GLN B O 1
ATOM 3444 N N . CYS B 1 94 ? 18.688 -31.203 -13.828 1 93.56 94 CYS B N 1
ATOM 3445 C CA . CYS B 1 94 ? 18.672 -30.047 -14.734 1 93.56 94 CYS B CA 1
ATOM 3446 C C . CYS B 1 94 ? 18.422 -28.75 -13.961 1 93.56 94 CYS B C 1
ATOM 3448 O O . CYS B 1 94 ? 19.062 -27.734 -14.234 1 93.56 94 CYS B O 1
ATOM 3450 N N . CYS B 1 95 ? 17.516 -28.812 -13.102 1 93.75 95 CYS B N 1
ATOM 3451 C CA . CYS B 1 95 ? 16.984 -27.531 -12.617 1 93.75 95 CYS B CA 1
ATOM 3452 C C . CYS B 1 95 ? 17.156 -27.406 -11.109 1 93.75 95 CYS B C 1
ATOM 3454 O O . CYS B 1 95 ? 17.344 -26.312 -10.594 1 93.75 95 CYS B O 1
ATOM 3456 N N . ASN B 1 96 ? 17.109 -28.516 -10.352 1 90.81 96 ASN B N 1
ATOM 3457 C CA . ASN B 1 96 ? 17.344 -28.547 -8.914 1 90.81 96 ASN B CA 1
ATOM 3458 C C . ASN B 1 96 ? 16.422 -27.578 -8.18 1 90.81 96 ASN B C 1
ATOM 3460 O O . ASN B 1 96 ? 16.891 -26.641 -7.539 1 90.81 96 ASN B O 1
ATOM 3464 N N . ALA B 1 97 ? 15.195 -27.906 -8.102 1 91.81 97 ALA B N 1
ATOM 3465 C CA . ALA B 1 97 ? 14.188 -27.062 -7.457 1 91.81 97 ALA B CA 1
ATOM 3466 C C . ALA B 1 97 ? 14.508 -26.859 -5.98 1 91.81 97 ALA B C 1
ATOM 3468 O O . ALA B 1 97 ? 14.227 -25.797 -5.418 1 91.81 97 ALA B O 1
ATOM 3469 N N . SER B 1 98 ? 15.102 -27.781 -5.305 1 87.94 98 SER B N 1
ATOM 3470 C CA . SER B 1 98 ? 15.375 -27.719 -3.875 1 87.94 98 SER B CA 1
ATOM 3471 C C . SER B 1 98 ? 16.25 -26.516 -3.537 1 87.94 98 SER B C 1
ATOM 3473 O O . SER B 1 98 ? 16.094 -25.906 -2.475 1 87.94 98 SER B O 1
ATOM 3475 N N . PHE B 1 99 ? 17.047 -26.125 -4.496 1 90 99 PHE B N 1
ATOM 3476 C CA . PHE B 1 99 ? 17.969 -25.016 -4.223 1 90 99 PHE B CA 1
ATOM 3477 C C . PHE B 1 99 ? 17.594 -23.781 -5.035 1 90 99 PHE B C 1
ATOM 3479 O O . PHE B 1 99 ? 17.75 -22.656 -4.57 1 90 99 PHE B O 1
ATOM 3486 N N . PHE B 1 100 ? 17.047 -24 -6.207 1 93.75 100 PHE B N 1
ATOM 3487 C CA . PHE B 1 100 ? 16.969 -22.891 -7.152 1 93.75 100 PHE B CA 1
ATOM 3488 C C . PHE B 1 100 ? 15.516 -22.484 -7.375 1 93.75 100 PHE B C 1
ATOM 3490 O O . PHE B 1 100 ? 15.234 -21.547 -8.141 1 93.75 100 PHE B O 1
ATOM 3497 N N . LEU B 1 101 ? 14.594 -23.078 -6.723 1 95.19 101 LEU B N 1
ATOM 3498 C CA . LEU B 1 101 ? 13.195 -22.781 -7.02 1 95.19 101 LEU B CA 1
ATOM 3499 C C . LEU B 1 101 ? 12.883 -21.312 -6.75 1 95.19 101 LEU B C 1
ATOM 3501 O O . LEU B 1 101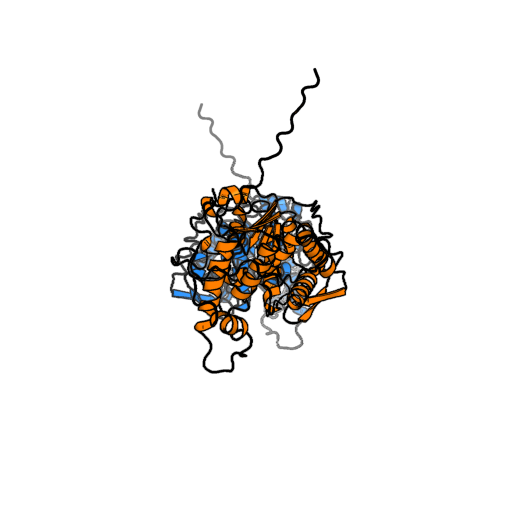 ? 12.266 -20.641 -7.578 1 95.19 101 LEU B O 1
ATOM 3505 N N . ILE B 1 102 ? 13.344 -20.844 -5.566 1 96.44 102 ILE B N 1
ATOM 3506 C CA . ILE B 1 102 ? 13.047 -19.469 -5.184 1 96.44 102 ILE B CA 1
ATOM 3507 C C . ILE B 1 102 ? 14.352 -18.672 -5.051 1 96.44 102 ILE B C 1
ATOM 3509 O O . ILE B 1 102 ? 15.422 -19.266 -4.844 1 96.44 102 ILE B O 1
ATOM 3513 N N . LEU B 1 103 ? 14.242 -17.391 -5.195 1 97.25 103 LEU B N 1
ATOM 3514 C CA . LEU B 1 103 ? 15.391 -16.531 -4.906 1 97.25 103 LEU B CA 1
ATOM 3515 C C . LEU B 1 103 ? 15.648 -16.453 -3.406 1 97.25 103 LEU B C 1
ATOM 3517 O O . LEU B 1 103 ? 14.719 -16.234 -2.623 1 97.25 103 LEU B O 1
ATOM 3521 N N . THR B 1 104 ? 16.828 -16.703 -2.992 1 96.5 104 THR B N 1
ATOM 3522 C CA . THR B 1 104 ? 17.281 -16.594 -1.607 1 96.5 104 THR B CA 1
ATOM 3523 C C . THR B 1 104 ? 18.578 -15.797 -1.517 1 96.5 104 THR B C 1
ATOM 3525 O O . THR B 1 104 ? 19.219 -15.539 -2.533 1 96.5 104 THR B O 1
ATOM 3528 N N . LYS B 1 105 ? 18.922 -15.406 -0.342 1 96.31 105 LYS B N 1
ATOM 3529 C CA . LYS B 1 105 ? 20.203 -14.719 -0.145 1 96.31 105 LYS B CA 1
ATOM 3530 C C . LYS B 1 105 ? 21.375 -15.633 -0.476 1 96.31 105 LYS B C 1
ATOM 3532 O O . LYS B 1 105 ? 22.438 -15.156 -0.89 1 96.31 105 LYS B O 1
ATOM 3537 N N . GLU B 1 106 ? 21.156 -16.891 -0.383 1 94.31 106 GLU B N 1
ATOM 3538 C CA . GLU B 1 106 ? 22.219 -17.875 -0.641 1 94.31 106 GLU B CA 1
ATOM 3539 C C . GLU B 1 106 ? 22.5 -18 -2.137 1 94.31 106 GLU B C 1
ATOM 3541 O O . GLU B 1 106 ? 23.656 -18.078 -2.555 1 94.31 106 GLU B O 1
ATOM 3546 N N . ASN B 1 107 ? 21.469 -17.984 -2.908 1 95.25 107 ASN B N 1
ATOM 3547 C CA . ASN B 1 107 ? 21.688 -18.25 -4.328 1 95.25 107 ASN B CA 1
ATOM 3548 C C . ASN B 1 107 ? 21.703 -16.953 -5.137 1 95.25 107 ASN B C 1
ATOM 3550 O O . ASN B 1 107 ? 21.844 -16.984 -6.359 1 95.25 107 ASN B O 1
ATOM 3554 N N . THR B 1 108 ? 21.516 -15.844 -4.5 1 95.81 108 THR B N 1
ATOM 3555 C CA . THR B 1 108 ? 21.578 -14.523 -5.117 1 95.81 108 THR B CA 1
ATOM 3556 C C . THR B 1 108 ? 22.391 -13.562 -4.254 1 95.81 108 THR B C 1
ATOM 3558 O O . THR B 1 108 ? 21.844 -12.594 -3.717 1 95.81 108 THR B O 1
ATOM 3561 N N . PRO B 1 109 ? 23.656 -13.758 -4.152 1 95.44 109 PRO B N 1
ATOM 3562 C CA . PRO B 1 109 ? 24.469 -12.938 -3.24 1 95.44 109 PRO B CA 1
ATOM 3563 C C . PRO B 1 109 ? 24.562 -11.484 -3.688 1 95.44 109 PRO B C 1
ATOM 3565 O O . PRO B 1 109 ? 24.391 -11.18 -4.871 1 95.44 109 PRO B O 1
ATOM 3568 N N . LEU B 1 110 ? 24.984 -10.664 -2.734 1 96.88 110 LEU B N 1
ATOM 3569 C CA . LEU B 1 110 ? 25.156 -9.234 -2.975 1 96.88 110 LEU B CA 1
ATOM 3570 C C . LEU B 1 110 ? 26.156 -8.992 -4.094 1 96.88 110 LEU B C 1
ATOM 3572 O O . LEU B 1 110 ? 27.203 -9.625 -4.141 1 96.88 110 LEU B O 1
ATOM 3576 N N . GLY B 1 111 ? 25.812 -8.094 -5.082 1 97.38 111 GLY B N 1
ATOM 3577 C CA . GLY B 1 111 ? 26.703 -7.734 -6.172 1 97.38 111 GLY B CA 1
ATOM 3578 C C . GLY B 1 111 ? 26.562 -8.633 -7.387 1 97.38 111 GLY B C 1
ATOM 3579 O O . GLY B 1 111 ? 27.094 -8.336 -8.453 1 97.38 111 GLY B O 1
ATOM 3580 N N . SER B 1 112 ? 25.828 -9.734 -7.203 1 97 112 SER B N 1
ATOM 3581 C CA . SER B 1 112 ? 25.547 -10.594 -8.352 1 97 112 SER B CA 1
ATOM 3582 C C . SER B 1 112 ? 24.453 -10.016 -9.227 1 97 112 SER B C 1
ATOM 3584 O O . SER B 1 112 ? 24 -8.891 -9 1 97 112 SER B O 1
ATOM 3586 N N . TYR B 1 113 ? 24.078 -10.766 -10.258 1 97.5 113 TYR B N 1
ATOM 3587 C CA . TYR B 1 113 ? 23.047 -10.305 -11.172 1 97.5 113 TYR B CA 1
ATOM 3588 C C . TYR B 1 113 ? 21.922 -11.328 -11.289 1 97.5 113 TYR B C 1
ATOM 3590 O O . TYR B 1 113 ? 22.172 -12.531 -11.32 1 97.5 113 TYR B O 1
ATOM 3598 N N . ILE B 1 114 ? 20.766 -10.828 -11.297 1 97.19 114 ILE B N 1
ATOM 3599 C CA . ILE B 1 114 ? 19.594 -11.609 -11.719 1 97.19 114 ILE B CA 1
ATOM 3600 C C . ILE B 1 114 ? 19.312 -11.328 -13.195 1 97.19 114 ILE B C 1
ATOM 3602 O O . ILE B 1 114 ? 19.234 -10.164 -13.609 1 97.19 114 ILE B O 1
ATOM 3606 N N . VAL B 1 115 ? 19.188 -12.367 -13.961 1 96.56 115 VAL B N 1
ATOM 3607 C CA . VAL B 1 115 ? 18.891 -12.211 -15.375 1 96.56 115 VAL B CA 1
ATOM 3608 C C . VAL B 1 115 ? 17.422 -12.547 -15.625 1 96.56 115 VAL B C 1
ATOM 3610 O O . VAL B 1 115 ? 16.969 -13.648 -15.305 1 96.56 115 VAL B O 1
ATOM 3613 N N . ASN B 1 116 ? 16.703 -11.578 -16.203 1 95.25 116 ASN B N 1
ATOM 3614 C CA . ASN B 1 116 ? 15.305 -11.82 -16.547 1 95.25 116 ASN B CA 1
ATOM 3615 C C . ASN B 1 116 ? 15.156 -13.008 -17.5 1 95.25 116 ASN B C 1
ATOM 3617 O O . ASN B 1 116 ? 15.938 -13.156 -18.438 1 95.25 116 ASN B O 1
ATOM 3621 N N . GLU B 1 117 ? 14.141 -13.781 -17.234 1 92.12 117 GLU B N 1
ATOM 3622 C CA . GLU B 1 117 ? 13.938 -15.039 -17.953 1 92.12 117 GLU B CA 1
ATOM 3623 C C . GLU B 1 117 ? 13.664 -14.789 -19.438 1 92.12 117 GLU B C 1
ATOM 3625 O O . GLU B 1 117 ? 14.188 -15.5 -20.297 1 92.12 117 GLU B O 1
ATOM 3630 N N . CYS B 1 118 ? 12.922 -13.734 -19.766 1 88 118 CYS B N 1
ATOM 3631 C CA . CYS B 1 118 ? 12.406 -13.617 -21.125 1 88 118 CYS B CA 1
ATOM 3632 C C . CYS B 1 118 ? 13.148 -12.531 -21.891 1 88 118 CYS B C 1
ATOM 3634 O O . CYS B 1 118 ? 13.453 -12.695 -23.078 1 88 118 CYS B O 1
ATOM 3636 N N . ASP B 1 119 ? 13.539 -11.445 -21.219 1 90.75 119 ASP B N 1
ATOM 3637 C CA . ASP B 1 119 ? 14.141 -10.352 -21.984 1 90.75 119 ASP B CA 1
ATOM 3638 C C . ASP B 1 119 ? 15.648 -10.281 -21.75 1 90.75 119 ASP B C 1
ATOM 3640 O O . ASP B 1 119 ? 16.344 -9.484 -22.391 1 90.75 119 ASP B O 1
ATOM 3644 N N . GLY B 1 120 ? 16.172 -11.055 -20.859 1 92.38 120 GLY B N 1
ATOM 3645 C CA . GLY B 1 120 ? 17.609 -11.203 -20.672 1 92.38 120 GLY B CA 1
ATO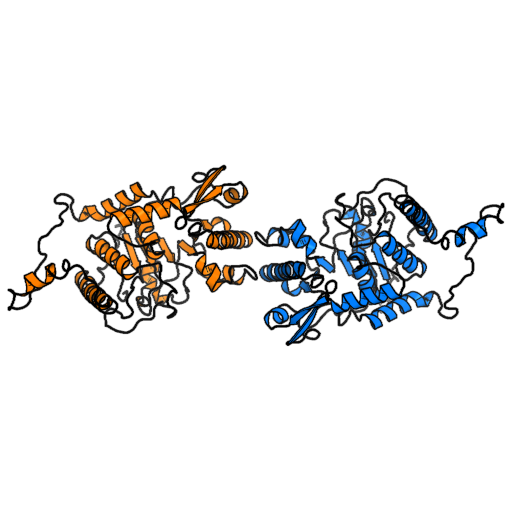M 3646 C C . GLY B 1 120 ? 18.25 -10.016 -19.953 1 92.38 120 GLY B C 1
ATOM 3647 O O . GLY B 1 120 ? 19.469 -9.977 -19.781 1 92.38 120 GLY B O 1
ATOM 3648 N N . LYS B 1 121 ? 17.453 -9.141 -19.562 1 95.06 121 LYS B N 1
ATOM 3649 C CA . LYS B 1 121 ? 18 -7.973 -18.859 1 95.06 121 LYS B CA 1
ATOM 3650 C C . LYS B 1 121 ? 18.547 -8.352 -17.5 1 95.06 121 LYS B C 1
ATOM 3652 O O . LYS B 1 121 ? 17.969 -9.164 -16.781 1 95.06 121 LYS B O 1
ATOM 3657 N N . LYS B 1 122 ? 19.656 -7.73 -17.203 1 96.38 122 LYS B N 1
ATOM 3658 C CA . LYS B 1 122 ? 20.344 -8.023 -15.945 1 96.38 122 LYS B CA 1
ATOM 3659 C C . LYS B 1 122 ? 19.953 -7.008 -14.867 1 96.38 122 LYS B C 1
ATOM 3661 O O . LYS B 1 122 ? 19.891 -5.809 -15.133 1 96.38 122 LYS B O 1
ATOM 3666 N N . LEU B 1 123 ? 19.734 -7.508 -13.727 1 96.44 123 LEU B N 1
ATOM 3667 C CA . LEU B 1 123 ? 19.438 -6.688 -12.555 1 96.44 123 LEU B CA 1
ATOM 3668 C C . LEU B 1 123 ? 20.484 -6.898 -11.469 1 96.44 123 LEU B C 1
ATOM 3670 O O . LEU B 1 123 ? 20.734 -8.031 -11.047 1 96.44 123 LEU B O 1
ATOM 3674 N N . LEU B 1 124 ? 21.125 -5.816 -11.086 1 96.88 124 LEU B N 1
ATOM 3675 C CA . LEU B 1 124 ? 22.125 -5.883 -10.023 1 96.88 124 LEU B CA 1
ATOM 3676 C C . LEU B 1 124 ? 21.453 -6.156 -8.68 1 96.88 124 LEU B C 1
ATOM 3678 O O . LEU B 1 124 ? 20.453 -5.516 -8.336 1 96.88 124 LEU B O 1
ATOM 3682 N N . VAL B 1 125 ? 22 -7.148 -7.973 1 97.5 125 VAL B N 1
ATOM 3683 C CA . VAL B 1 125 ? 21.5 -7.461 -6.637 1 97.5 125 VAL B CA 1
ATOM 3684 C C . VAL B 1 125 ? 22.125 -6.516 -5.613 1 97.5 125 VAL B C 1
ATOM 3686 O O . VAL B 1 125 ? 23.266 -6.703 -5.207 1 97.5 125 VAL B O 1
ATOM 3689 N N . ASN B 1 126 ? 21.328 -5.543 -5.223 1 96.5 126 ASN B N 1
ATOM 3690 C CA . ASN B 1 126 ? 21.75 -4.621 -4.176 1 96.5 126 ASN B CA 1
ATOM 3691 C C . ASN B 1 126 ? 21.156 -4.988 -2.824 1 96.5 126 ASN B C 1
ATOM 3693 O O . ASN B 1 126 ? 20.453 -5.992 -2.709 1 96.5 126 ASN B O 1
ATOM 3697 N N . SER B 1 127 ? 21.469 -4.203 -1.847 1 95.94 127 SER B N 1
ATOM 3698 C CA . SER B 1 127 ? 21.016 -4.5 -0.489 1 95.94 127 SER B CA 1
ATOM 3699 C C . SER B 1 127 ? 19.5 -4.465 -0.384 1 95.94 127 SER B C 1
ATOM 3701 O O . SER B 1 127 ? 18.906 -5.254 0.352 1 95.94 127 SER B O 1
ATOM 3703 N N . GLU B 1 128 ? 18.875 -3.619 -1.126 1 92.19 128 GLU B N 1
ATOM 3704 C CA . GLU B 1 128 ? 17.422 -3.488 -1.086 1 92.19 128 GLU B CA 1
ATOM 3705 C C . GLU B 1 128 ? 16.75 -4.75 -1.607 1 92.19 128 GLU B C 1
ATOM 3707 O O . GLU B 1 128 ? 15.789 -5.242 -1 1 92.19 128 GLU B O 1
ATOM 3712 N N . LEU B 1 129 ? 17.25 -5.219 -2.709 1 94.19 129 LEU B N 1
ATOM 3713 C CA . LEU B 1 129 ? 16.703 -6.441 -3.273 1 94.19 129 LEU B CA 1
ATOM 3714 C C . LEU B 1 129 ? 16.969 -7.633 -2.357 1 94.19 129 LEU B C 1
ATOM 3716 O O . LEU B 1 129 ? 16.078 -8.461 -2.141 1 94.19 129 LEU B O 1
ATOM 3720 N N . LEU B 1 130 ? 18.156 -7.711 -1.831 1 95.44 130 LEU B N 1
ATOM 3721 C CA . LEU B 1 130 ? 18.531 -8.812 -0.956 1 95.44 130 LEU B CA 1
ATOM 3722 C C . LEU B 1 130 ? 17.656 -8.852 0.286 1 95.44 130 LEU B C 1
ATOM 3724 O O . LEU B 1 130 ? 17.344 -9.93 0.792 1 95.44 130 LEU B O 1
ATOM 3728 N N . ASP B 1 131 ? 17.234 -7.715 0.767 1 93 131 ASP B N 1
ATOM 3729 C CA . ASP B 1 131 ? 16.422 -7.621 1.97 1 93 131 ASP B CA 1
ATOM 3730 C C . ASP B 1 131 ? 15.023 -8.211 1.734 1 93 131 ASP B C 1
ATOM 3732 O O . ASP B 1 131 ? 14.328 -8.562 2.686 1 93 131 ASP B O 1
ATOM 3736 N N . MET B 1 132 ? 14.656 -8.344 0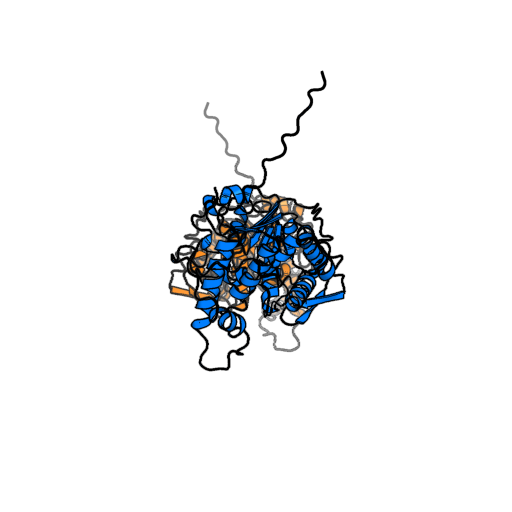.503 1 93.44 132 MET B N 1
ATOM 3737 C CA . MET B 1 132 ? 13.344 -8.883 0.152 1 93.44 132 MET B CA 1
ATOM 3738 C C . MET B 1 132 ? 13.383 -10.406 0.083 1 93.44 132 MET B C 1
ATOM 3740 O O . MET B 1 132 ? 12.344 -11.055 -0.035 1 93.44 132 MET B O 1
ATOM 3744 N N . LEU B 1 133 ? 14.516 -10.992 0.191 1 95.94 133 LEU B N 1
ATOM 3745 C CA . LEU B 1 133 ? 14.672 -12.422 -0.051 1 95.94 133 LEU B CA 1
ATOM 3746 C C . LEU B 1 133 ? 14.859 -13.18 1.26 1 95.94 133 LEU B C 1
ATOM 3748 O O . LEU B 1 133 ? 15.5 -12.68 2.186 1 95.94 133 LEU B O 1
ATOM 3752 N N . PRO B 1 134 ? 14.25 -14.383 1.296 1 94 134 PRO B N 1
ATOM 3753 C CA . PRO B 1 134 ? 14.547 -15.234 2.453 1 94 134 PRO B CA 1
ATOM 3754 C C . PRO B 1 134 ? 16 -15.711 2.475 1 94 134 PRO B C 1
ATOM 3756 O O . PRO B 1 134 ? 16.688 -15.68 1.447 1 94 134 PRO B O 1
ATOM 3759 N N . LYS B 1 135 ? 16.453 -16.078 3.65 1 90.69 135 LYS B N 1
ATOM 3760 C CA . LYS B 1 135 ? 17.812 -16.562 3.762 1 90.69 135 LYS B CA 1
ATOM 3761 C C . LYS B 1 135 ? 18 -17.875 2.984 1 90.69 135 LYS B C 1
ATOM 3763 O O . LYS B 1 135 ? 18.953 -18 2.217 1 90.69 135 LYS B O 1
ATOM 3768 N N . ARG B 1 136 ? 17.031 -18.812 3.283 1 85.06 136 ARG B N 1
ATOM 3769 C CA . ARG B 1 136 ? 17.062 -20.109 2.619 1 85.06 136 ARG B CA 1
ATOM 3770 C C . ARG B 1 136 ? 15.656 -20.656 2.428 1 85.06 136 ARG B C 1
ATOM 3772 O O . ARG B 1 136 ? 14.695 -20.141 3.012 1 85.06 136 ARG B O 1
ATOM 3779 N N . LEU B 1 137 ? 15.664 -21.516 1.377 1 74.62 137 LEU B N 1
ATOM 3780 C CA . LEU B 1 137 ? 14.398 -22.234 1.22 1 74.62 137 LEU B CA 1
ATOM 3781 C C . LEU B 1 137 ? 14.227 -23.281 2.314 1 74.62 137 LEU B C 1
ATOM 3783 O O . LEU B 1 137 ? 15.109 -24.125 2.514 1 74.62 137 LEU B O 1
ATOM 3787 N N . SER B 1 138 ? 13.438 -23 3.34 1 66.25 138 SER B N 1
ATOM 3788 C CA . SER B 1 138 ? 13.25 -23.984 4.391 1 66.25 138 SER B CA 1
ATOM 3789 C C . SER B 1 138 ? 12.211 -25.031 3.984 1 66.25 138 SER B C 1
ATOM 3791 O O . SER B 1 138 ? 11.484 -25.562 4.832 1 66.25 138 SER B O 1
ATOM 3793 N N . LEU B 1 139 ? 12.031 -25.203 2.795 1 58.72 139 LEU B N 1
ATOM 3794 C CA . LEU B 1 139 ? 11.016 -26.188 2.482 1 58.72 139 LEU B CA 1
ATOM 3795 C C . LEU B 1 139 ? 11.523 -27.594 2.762 1 58.72 139 LEU B C 1
ATOM 3797 O O . LEU B 1 139 ? 12.57 -28 2.25 1 58.72 139 LEU B O 1
ATOM 3801 N N . SER B 1 140 ? 11.469 -28.062 4.09 1 52.94 140 SER B N 1
ATOM 3802 C CA . SER B 1 140 ? 11.766 -29.469 4.309 1 52.94 140 SER B CA 1
ATOM 3803 C C . SER B 1 140 ? 10.914 -30.375 3.416 1 52.94 140 SER B C 1
ATOM 3805 O O . SER B 1 140 ? 9.789 -30.734 3.781 1 52.94 140 SER B O 1
ATOM 3807 N N . TYR B 1 141 ? 10.938 -30.141 2.15 1 51.44 141 TYR B N 1
ATOM 3808 C CA . TYR B 1 141 ? 10.055 -30.984 1.365 1 51.44 141 TYR B CA 1
ATOM 3809 C C . TYR B 1 141 ? 10.492 -32.438 1.434 1 51.44 141 TYR B C 1
ATOM 3811 O O . TYR B 1 141 ? 11.5 -32.812 0.824 1 51.44 141 TYR B O 1
ATOM 3819 N N . SER B 1 142 ? 10.453 -32.969 2.6 1 55.53 142 SER B N 1
ATOM 3820 C CA . SER B 1 142 ? 10.406 -34.438 2.5 1 55.53 142 SER B CA 1
ATOM 3821 C C . SER B 1 142 ? 9.406 -34.875 1.444 1 55.53 142 SER B C 1
ATOM 3823 O O . SER B 1 142 ? 8.438 -34.156 1.158 1 55.53 142 SER B O 1
ATOM 3825 N N . ARG B 1 143 ? 9.789 -35.906 0.63 1 64 143 ARG B N 1
ATOM 3826 C CA . ARG B 1 143 ? 9 -36.5 -0.432 1 64 143 ARG B CA 1
ATOM 3827 C C . ARG B 1 143 ? 7.52 -36.562 -0.055 1 64 143 ARG B C 1
ATOM 3829 O O . ARG B 1 143 ? 7.156 -37.156 0.968 1 64 143 ARG B O 1
ATOM 3836 N N . THR B 1 144 ? 6.797 -35.5 -0.724 1 73.31 144 THR B N 1
ATOM 3837 C CA . THR B 1 144 ? 5.348 -35.469 -0.565 1 73.31 144 THR B CA 1
ATOM 3838 C C . THR B 1 144 ? 4.703 -36.594 -1.374 1 73.31 144 THR B C 1
ATOM 3840 O O . THR B 1 144 ? 5.086 -36.844 -2.52 1 73.31 144 THR B O 1
ATOM 3843 N N . ARG B 1 145 ? 3.93 -37.344 -0.824 1 82.19 145 ARG B N 1
ATOM 3844 C CA . ARG B 1 145 ? 3.404 -38.531 -1.469 1 82.19 145 ARG B CA 1
ATOM 3845 C C . ARG B 1 145 ? 2.416 -38.188 -2.572 1 82.19 145 ARG B C 1
ATOM 3847 O O . ARG B 1 145 ? 2.697 -38.375 -3.756 1 82.19 145 ARG B O 1
ATOM 3854 N N . ARG B 1 146 ? 1.36 -37.531 -2.221 1 93.81 146 ARG B N 1
ATOM 3855 C CA . ARG B 1 146 ? 0.317 -37.219 -3.191 1 93.81 146 ARG B CA 1
ATOM 3856 C C . ARG B 1 146 ? 0.208 -35.719 -3.41 1 93.81 146 ARG B C 1
ATOM 3858 O O . ARG B 1 146 ? -0.067 -34.969 -2.473 1 93.81 146 ARG B O 1
ATOM 3865 N N . CYS B 1 147 ? 0.437 -35.375 -4.672 1 96.12 147 CYS B N 1
ATOM 3866 C CA . CYS B 1 147 ? 0.374 -33.969 -5.023 1 96.12 147 CYS B CA 1
ATOM 3867 C C . CYS B 1 147 ? -0.721 -33.719 -6.051 1 96.12 147 CYS B C 1
ATOM 3869 O O . CYS B 1 147 ? -1.05 -34.594 -6.848 1 96.12 147 CYS B O 1
ATOM 3871 N N . ALA B 1 148 ? -1.28 -32.531 -5.926 1 98.5 148 ALA B N 1
ATOM 3872 C CA . ALA B 1 148 ? -2.254 -32.031 -6.902 1 98.5 148 ALA B CA 1
ATOM 3873 C C . ALA B 1 148 ? -1.853 -30.672 -7.449 1 98.5 148 ALA B C 1
ATOM 3875 O O . ALA B 1 148 ? -1.522 -29.766 -6.684 1 98.5 148 ALA B O 1
ATOM 3876 N N . VAL B 1 149 ? -1.754 -30.578 -8.75 1 98.75 149 VAL B N 1
ATOM 3877 C CA . VAL B 1 149 ? -1.722 -29.266 -9.406 1 98.75 149 VAL B CA 1
ATOM 3878 C C . VAL B 1 149 ? -3.084 -28.969 -10.023 1 98.75 149 VAL B C 1
ATOM 3880 O O . VAL B 1 149 ? -3.59 -29.734 -10.836 1 98.75 149 VAL B O 1
ATOM 3883 N N . VAL B 1 150 ? -3.66 -27.891 -9.578 1 98.81 150 VAL B N 1
ATOM 3884 C CA . VAL B 1 150 ? -5.027 -27.562 -9.969 1 98.81 150 VAL B CA 1
ATOM 3885 C C . VAL B 1 150 ? -5.023 -26.359 -10.906 1 98.81 150 VAL B C 1
ATOM 3887 O O . VAL B 1 150 ? -4.805 -25.234 -10.469 1 98.81 150 VAL B O 1
ATOM 3890 N N . GLY B 1 151 ? -5.281 -26.609 -12.203 1 98.06 151 GLY B N 1
ATOM 3891 C CA . GLY B 1 151 ? -5.461 -25.547 -13.172 1 98.06 151 GLY B CA 1
ATOM 3892 C C . GLY B 1 151 ? -6.824 -24.875 -13.094 1 98.06 151 GLY B C 1
ATOM 3893 O O . GLY B 1 151 ? -7.602 -25.172 -12.18 1 98.06 151 GLY B O 1
ATOM 3894 N N . SER B 1 152 ? -7.074 -24.031 -14.055 1 96.5 152 SER B N 1
ATOM 3895 C CA . SER B 1 152 ? -8.305 -23.234 -13.992 1 96.5 152 SER B CA 1
ATOM 3896 C C . SER B 1 152 ? -9.266 -23.625 -15.102 1 96.5 152 SER B C 1
ATOM 3898 O O . SER B 1 152 ? -10.281 -22.953 -15.32 1 96.5 152 SER B O 1
ATOM 3900 N N . GLY B 1 153 ? -9.016 -24.656 -15.758 1 96.19 153 GLY B N 1
ATOM 3901 C CA . GLY B 1 153 ? -9.805 -25.016 -16.938 1 96.19 153 GLY B CA 1
ATOM 3902 C C . GLY B 1 153 ? -11.273 -25.219 -16.625 1 96.19 153 GLY B C 1
ATOM 3903 O O . GLY B 1 153 ? -11.625 -25.703 -15.539 1 96.19 153 GLY B O 1
ATOM 3904 N N . GLY B 1 154 ? -12.039 -24.922 -17.594 1 96.69 154 GLY B N 1
ATOM 3905 C CA . GLY B 1 154 ? -13.477 -25.062 -17.453 1 96.69 154 GLY B CA 1
ATOM 3906 C C . GLY B 1 154 ? -13.914 -26.5 -17.234 1 96.69 154 GLY B C 1
ATOM 3907 O O . GLY B 1 154 ? -15.016 -26.75 -16.734 1 96.69 154 GLY B O 1
ATOM 3908 N N . ILE B 1 155 ? -13.086 -27.438 -17.531 1 95.81 155 ILE B N 1
ATOM 3909 C CA . ILE B 1 155 ? -13.391 -28.859 -17.406 1 95.81 155 ILE B CA 1
ATOM 3910 C C . ILE B 1 155 ? -13.625 -29.219 -15.945 1 95.81 155 ILE B C 1
ATOM 3912 O O . ILE B 1 155 ? -14.164 -30.281 -15.641 1 95.81 155 ILE B O 1
ATOM 3916 N N . LEU B 1 156 ? -13.234 -28.312 -15 1 97.5 156 LEU B N 1
ATOM 3917 C CA . LEU B 1 156 ? -13.383 -28.562 -13.57 1 97.5 156 LEU B CA 1
ATOM 3918 C C . LEU B 1 156 ? -14.812 -28.266 -13.117 1 97.5 156 LEU B C 1
ATOM 3920 O O . LEU B 1 156 ? -15.242 -28.719 -12.062 1 97.5 156 LEU B O 1
ATOM 3924 N N . LEU B 1 157 ? -15.477 -27.406 -13.906 1 96.5 157 LEU B N 1
ATOM 3925 C CA . LEU B 1 157 ? -16.828 -27.047 -13.5 1 96.5 157 LEU B CA 1
ATOM 3926 C C . LEU B 1 157 ? -17.734 -28.281 -13.461 1 96.5 157 LEU B C 1
ATOM 3928 O O . LEU B 1 157 ? -17.828 -29 -14.453 1 96.5 157 LEU B O 1
ATOM 3932 N N . ASN B 1 158 ? -18.344 -28.562 -12.344 1 95.19 158 ASN B N 1
ATOM 3933 C CA . ASN B 1 158 ? -19.234 -29.703 -12.086 1 95.19 158 ASN B CA 1
ATOM 3934 C C . ASN B 1 158 ? -18.469 -31.016 -12.102 1 95.19 158 ASN B C 1
ATOM 3936 O O . ASN B 1 158 ? -19.047 -32.094 -12.328 1 95.19 158 ASN B O 1
ATOM 3940 N N . SER B 1 159 ? -17.203 -31.016 -11.906 1 96.06 159 SER B N 1
ATOM 3941 C CA . SER B 1 159 ? -16.391 -32.219 -11.906 1 96.06 159 SER B CA 1
ATOM 3942 C C . SER B 1 159 ? -16.516 -32.969 -10.57 1 96.06 159 SER B C 1
ATOM 3944 O O . SER B 1 159 ? -16.188 -34.156 -10.492 1 96.06 159 SER B O 1
ATOM 3946 N N . ARG B 1 160 ? -16.875 -32.219 -9.484 1 98 160 ARG B N 1
ATOM 3947 C CA . ARG B 1 160 ? -17 -32.75 -8.133 1 98 160 ARG B CA 1
ATOM 3948 C C . ARG B 1 160 ? -15.68 -33.344 -7.637 1 98 160 ARG B C 1
ATOM 3950 O O . ARG B 1 160 ? -15.672 -34.344 -6.93 1 98 160 ARG B O 1
ATOM 3957 N N . CYS B 1 161 ? -14.57 -32.719 -8.039 1 98.38 161 CYS B N 1
ATOM 3958 C CA . CYS B 1 161 ? -13.258 -33.25 -7.68 1 98.38 161 CYS B CA 1
ATOM 3959 C C . CYS B 1 161 ? -12.75 -32.625 -6.395 1 98.38 161 CYS B C 1
ATOM 3961 O O . CYS B 1 161 ? -11.633 -32.906 -5.953 1 98.38 161 CYS B O 1
ATOM 3963 N N . GLY B 1 162 ? -13.508 -31.766 -5.785 1 98.56 162 GLY B N 1
ATOM 3964 C CA . GLY B 1 162 ? -13.07 -31 -4.637 1 98.56 162 GLY B CA 1
ATOM 3965 C C . GLY B 1 162 ? -12.547 -31.844 -3.502 1 98.56 162 GLY B C 1
ATOM 3966 O O . GLY B 1 162 ? -11.438 -31.625 -3.004 1 98.56 162 GLY B O 1
ATOM 3967 N N . GLN B 1 163 ? -13.266 -32.812 -3.113 1 98.12 163 GLN B N 1
ATOM 3968 C CA . GLN B 1 163 ? -12.875 -33.688 -2.004 1 98.12 163 GLN B CA 1
ATOM 3969 C C . GLN B 1 163 ? -11.602 -34.469 -2.334 1 98.12 163 GLN B C 1
ATOM 3971 O O . GLN B 1 163 ? -10.727 -34.625 -1.477 1 98.12 163 GLN B O 1
ATOM 3976 N N . GLU B 1 164 ? -11.547 -34.969 -3.518 1 97.88 164 GLU B N 1
ATOM 3977 C CA . GLU B 1 164 ? -10.352 -35.688 -3.945 1 97.88 164 GLU B CA 1
ATOM 3978 C C . GLU B 1 164 ? -9.117 -34.812 -3.904 1 97.88 164 GLU B C 1
ATOM 3980 O O . GLU B 1 164 ? -8.062 -35.219 -3.426 1 97.88 164 GLU B O 1
ATOM 3985 N N . ILE B 1 165 ? -9.227 -33.625 -4.383 1 98.5 165 ILE B N 1
ATOM 3986 C CA . ILE B 1 165 ? -8.133 -32.656 -4.383 1 98.5 165 ILE B CA 1
ATOM 3987 C C . ILE B 1 165 ? -7.684 -32.375 -2.947 1 98.5 165 ILE B C 1
ATOM 3989 O O . ILE B 1 165 ? -6.484 -32.375 -2.65 1 98.5 165 ILE B O 1
ATOM 3993 N N . ASP B 1 166 ? -8.609 -32.25 -2.057 1 98.25 166 ASP B N 1
ATOM 3994 C CA . ASP B 1 166 ? -8.312 -31.891 -0.669 1 98.25 166 ASP B CA 1
ATOM 3995 C C . ASP B 1 166 ? -7.598 -33.031 0.048 1 98.25 166 ASP B C 1
ATOM 3997 O O . ASP B 1 166 ? -7.066 -32.844 1.145 1 98.25 166 ASP B O 1
ATOM 4001 N N . GLN B 1 167 ? -7.52 -34.156 -0.571 1 97.12 167 GLN B N 1
ATOM 4002 C CA . GLN B 1 167 ? -6.844 -35.312 0.038 1 97.12 167 GLN B CA 1
ATOM 4003 C C . GLN B 1 167 ? -5.355 -35.312 -0.285 1 97.12 167 GLN B C 1
ATOM 4005 O O . GLN B 1 167 ? -4.578 -36.031 0.331 1 97.12 167 GLN B O 1
ATOM 4010 N N . ALA B 1 168 ? -4.941 -34.5 -1.195 1 96.75 168 ALA B N 1
ATOM 4011 C CA . ALA B 1 168 ? -3.527 -34.406 -1.556 1 96.75 168 ALA B CA 1
ATOM 4012 C C . ALA B 1 168 ? -2.701 -33.812 -0.424 1 96.75 168 ALA B C 1
ATOM 4014 O O . ALA B 1 168 ? -3.215 -33.031 0.384 1 96.75 168 ALA B O 1
ATOM 4015 N N . ASP B 1 169 ? -1.408 -34.188 -0.355 1 94.56 169 ASP B N 1
ATOM 4016 C CA . ASP B 1 169 ? -0.479 -33.688 0.644 1 94.56 169 ASP B CA 1
ATOM 4017 C C . ASP B 1 169 ? 0.016 -32.281 0.264 1 94.56 169 ASP B C 1
ATOM 4019 O O . ASP B 1 169 ? 0.362 -31.484 1.135 1 94.56 169 ASP B O 1
ATOM 4023 N N . LEU B 1 170 ? 0.1 -32.062 -0.957 1 95.44 170 LEU B N 1
ATOM 4024 C CA . LEU B 1 170 ? 0.526 -30.797 -1.523 1 95.44 170 LEU B CA 1
ATOM 4025 C C . LEU B 1 170 ? -0.398 -30.359 -2.66 1 95.44 170 LEU B C 1
ATOM 4027 O O . LEU B 1 170 ? -0.594 -31.109 -3.619 1 95.44 170 LEU B O 1
ATOM 4031 N N . ILE B 1 171 ? -0.984 -29.234 -2.455 1 98.06 171 ILE B N 1
ATOM 4032 C CA . ILE B 1 171 ? -1.916 -28.719 -3.455 1 98.06 171 ILE B CA 1
ATOM 4033 C C . ILE B 1 171 ? -1.405 -27.391 -4.008 1 98.06 171 ILE B C 1
ATOM 4035 O O . ILE B 1 171 ? -1.271 -26.422 -3.268 1 98.06 171 ILE B O 1
ATOM 4039 N N . ILE B 1 172 ? -1.171 -27.328 -5.344 1 98.31 172 ILE B N 1
ATOM 4040 C CA . ILE B 1 172 ? -0.642 -26.156 -6.012 1 98.31 172 ILE B CA 1
ATOM 4041 C C . ILE B 1 172 ? -1.725 -25.531 -6.895 1 98.31 172 ILE B C 1
ATOM 4043 O O . ILE B 1 172 ? -2.348 -26.219 -7.703 1 98.31 172 ILE B O 1
ATOM 4047 N N . ARG B 1 173 ? -1.973 -24.281 -6.719 1 98.62 173 ARG B N 1
ATOM 4048 C CA . ARG B 1 173 ? -2.922 -23.547 -7.551 1 98.62 173 ARG B CA 1
ATOM 4049 C C . ARG B 1 173 ? -2.236 -22.391 -8.273 1 98.62 173 ARG B C 1
ATOM 4051 O O . ARG B 1 173 ? -1.126 -22 -7.914 1 98.62 173 ARG B O 1
ATOM 4058 N N . LEU B 1 174 ? -2.932 -21.859 -9.305 1 98 174 LEU B N 1
ATOM 4059 C CA . LEU B 1 174 ? -2.242 -20.938 -10.203 1 98 174 LEU B CA 1
ATOM 4060 C C . LEU B 1 174 ? -2.984 -19.609 -10.297 1 98 174 LEU B C 1
ATOM 4062 O O . LEU B 1 174 ? -4.168 -19.578 -10.648 1 98 174 LEU B O 1
ATOM 4066 N N . ASN B 1 175 ? -2.357 -18.562 -10.008 1 96.69 175 ASN B N 1
ATOM 4067 C CA . ASN B 1 175 ? -2.721 -17.188 -10.289 1 96.69 175 ASN B CA 1
ATOM 4068 C C . ASN B 1 175 ? -3.994 -16.781 -9.547 1 96.69 175 ASN B C 1
ATOM 4070 O O . ASN B 1 175 ? -4.859 -16.109 -10.117 1 96.69 175 ASN B O 1
ATOM 4074 N N . LEU B 1 176 ? -4.137 -17.25 -8.422 1 97.94 176 LEU B N 1
ATOM 4075 C CA . LEU B 1 176 ? -5.164 -16.812 -7.484 1 97.94 176 LEU B CA 1
ATOM 4076 C C . LEU B 1 176 ? -6.559 -17.094 -8.039 1 97.94 176 LEU B C 1
ATOM 4078 O O . LEU B 1 176 ? -7.395 -16.188 -8.102 1 97.94 176 LEU B O 1
ATOM 4082 N N . PRO B 1 177 ? -6.828 -18.328 -8.305 1 97.94 177 PRO B N 1
ATOM 4083 C CA . PRO B 1 177 ? -8.203 -18.625 -8.734 1 97.94 177 PRO B CA 1
ATOM 4084 C C . PRO B 1 177 ? -9.211 -18.469 -7.598 1 97.94 177 PRO B C 1
ATOM 4086 O O . PRO B 1 177 ? -8.844 -18.562 -6.422 1 97.94 177 PRO B O 1
ATOM 4089 N N . PRO B 1 178 ? -10.516 -18.141 -8.008 1 97.56 178 PRO B N 1
ATOM 4090 C CA . PRO B 1 178 ? -11.539 -18.141 -6.961 1 97.56 178 PRO B CA 1
ATOM 4091 C C . PRO B 1 178 ? -11.688 -19.5 -6.281 1 97.56 178 PRO B C 1
ATOM 4093 O O . PRO B 1 178 ? -11.57 -20.531 -6.934 1 97.56 178 PRO B O 1
ATOM 4096 N N . MET B 1 179 ? -11.984 -19.438 -4.988 1 98.19 179 MET B N 1
ATOM 4097 C CA . MET B 1 179 ? -12.008 -20.656 -4.203 1 98.19 179 MET B CA 1
ATOM 4098 C C . MET B 1 179 ? -13.43 -21.016 -3.779 1 98.19 179 MET B C 1
ATOM 4100 O O . MET B 1 179 ? -13.641 -21.938 -2.998 1 98.19 179 MET B O 1
ATOM 4104 N N . ASN B 1 180 ? -14.438 -20.297 -4.305 1 97.56 180 ASN B N 1
ATOM 4105 C CA . ASN B 1 180 ? -15.82 -20.531 -3.904 1 97.56 180 ASN B CA 1
ATOM 4106 C C . ASN B 1 180 ? -16.484 -21.594 -4.77 1 97.56 180 ASN B C 1
ATOM 4108 O O . ASN B 1 180 ? -17.719 -21.641 -4.863 1 97.56 180 ASN B O 1
ATOM 4112 N N . PHE B 1 181 ? -15.82 -22.422 -5.406 1 98.31 181 PHE B N 1
ATOM 4113 C CA . PHE B 1 181 ? -16.266 -23.594 -6.145 1 98.31 181 PHE B CA 1
ATOM 4114 C C . PHE B 1 181 ? -15.781 -24.875 -5.461 1 98.31 181 PHE B C 1
ATOM 4116 O O . PHE B 1 181 ? -15.266 -25.781 -6.121 1 98.31 181 PHE B O 1
ATOM 4123 N N . SER B 1 182 ? -15.984 -24.984 -4.219 1 98.06 182 SER B N 1
ATOM 4124 C CA . SER B 1 182 ? -15.344 -25.984 -3.363 1 98.06 182 SER B CA 1
ATOM 4125 C C . SER B 1 182 ? -15.719 -27.391 -3.785 1 98.06 182 SER B C 1
ATOM 4127 O O . SER B 1 182 ? -14.914 -28.328 -3.654 1 98.06 182 SER B O 1
ATOM 4129 N N . GLU B 1 183 ? -16.906 -27.656 -4.262 1 98.25 183 GLU B N 1
ATOM 4130 C CA . GLU B 1 183 ? -17.312 -29 -4.688 1 98.25 183 GLU B CA 1
ATOM 4131 C C . GLU B 1 183 ? -16.453 -29.484 -5.848 1 98.25 183 GLU B C 1
ATOM 4133 O O . GLU B 1 183 ? -16.203 -30.688 -5.969 1 98.25 183 GLU B O 1
ATOM 4138 N N . ASP B 1 184 ? -16 -28.562 -6.656 1 98.5 184 ASP B N 1
ATOM 4139 C CA . ASP B 1 184 ? -15.273 -28.922 -7.871 1 98.5 184 ASP B CA 1
ATOM 4140 C C . ASP B 1 184 ? -13.766 -28.797 -7.668 1 98.5 184 ASP B C 1
ATOM 4142 O O . ASP B 1 184 ? -12.992 -29.594 -8.211 1 98.5 184 ASP B O 1
ATOM 4146 N N . VAL B 1 185 ? -13.336 -27.844 -6.844 1 98.62 185 VAL B N 1
ATOM 4147 C CA . VAL B 1 185 ? -11.914 -27.547 -6.879 1 98.62 185 VAL B CA 1
ATOM 4148 C C . VAL B 1 185 ? -11.312 -27.703 -5.484 1 98.62 185 VAL B C 1
ATOM 4150 O O . VAL B 1 185 ? -10.102 -27.578 -5.301 1 98.62 185 VAL B O 1
ATOM 4153 N N . GLY B 1 186 ? -12.094 -28.016 -4.492 1 98.56 186 GLY B N 1
ATOM 4154 C CA . GLY B 1 186 ? -11.602 -28.188 -3.135 1 98.56 186 GLY B CA 1
ATOM 4155 C C . GLY B 1 186 ? -11.469 -26.891 -2.369 1 98.56 186 GLY B C 1
ATOM 4156 O O . GLY B 1 186 ? -11.93 -25.844 -2.83 1 98.56 186 GLY B O 1
ATOM 4157 N N . THR B 1 187 ? -10.812 -26.953 -1.121 1 98.5 187 THR B N 1
ATOM 4158 C CA . THR B 1 187 ? -10.758 -25.797 -0.222 1 98.5 187 THR B CA 1
ATOM 4159 C C . THR B 1 187 ? -9.336 -25.547 0.259 1 98.5 187 THR B C 1
ATOM 4161 O O . THR B 1 187 ? -9.039 -24.516 0.845 1 98.5 187 THR B O 1
ATOM 4164 N N . LYS B 1 188 ? -8.5 -26.453 0.007 1 98.31 188 LYS B N 1
ATOM 4165 C CA . LYS B 1 188 ? -7.148 -26.391 0.552 1 98.31 188 LYS B CA 1
ATOM 4166 C C . LYS B 1 188 ? -6.152 -25.922 -0.51 1 98.31 188 LYS B C 1
ATOM 4168 O O . LYS B 1 188 ? -6.34 -26.188 -1.699 1 98.31 188 LYS B O 1
ATOM 4173 N N . THR B 1 189 ? -5.176 -25.203 -0.101 1 98.44 189 THR B N 1
ATOM 4174 C CA . THR B 1 189 ? -4.082 -24.766 -0.956 1 98.44 189 THR B CA 1
ATOM 4175 C C . THR B 1 189 ? -2.76 -24.797 -0.193 1 98.44 189 THR B C 1
ATOM 4177 O O . THR B 1 189 ? -2.689 -24.344 0.951 1 98.44 189 THR B O 1
ATOM 4180 N N . SER B 1 190 ? -1.753 -25.375 -0.767 1 96.38 190 SER B N 1
ATOM 4181 C CA . SER B 1 190 ? -0.414 -25.359 -0.186 1 96.38 190 SER B CA 1
ATOM 4182 C C . SER B 1 190 ? 0.441 -24.266 -0.801 1 96.38 190 SER B C 1
ATOM 4184 O O . SER B 1 190 ? 1.164 -23.562 -0.091 1 96.38 190 SER B O 1
ATOM 4186 N N . LEU B 1 191 ? 0.389 -24.172 -2.092 1 97.06 191 LEU B N 1
ATOM 4187 C CA . LEU B 1 191 ? 1.117 -23.172 -2.869 1 97.06 191 LEU B CA 1
ATOM 4188 C C . LEU B 1 191 ? 0.204 -22.516 -3.896 1 97.06 191 LEU B C 1
ATOM 4190 O O . LEU B 1 191 ? -0.629 -23.172 -4.512 1 97.06 191 LEU B O 1
ATOM 4194 N N . VAL B 1 192 ? 0.365 -21.234 -4.051 1 98.62 192 VAL B N 1
ATOM 4195 C CA . VAL B 1 192 ? -0.386 -20.547 -5.098 1 98.62 192 VAL B CA 1
ATOM 4196 C C . VAL B 1 192 ? 0.481 -19.453 -5.723 1 98.62 192 VAL B C 1
ATOM 4198 O O . VAL B 1 192 ? 1.235 -18.781 -5.027 1 98.62 192 VAL B O 1
ATOM 4201 N N . THR B 1 193 ? 0.359 -19.312 -7.043 1 98.5 193 THR B N 1
ATOM 4202 C CA . THR B 1 193 ? 1.187 -18.328 -7.742 1 98.5 193 THR B CA 1
ATOM 4203 C C . THR B 1 193 ? 0.456 -17 -7.875 1 98.5 193 THR B C 1
ATOM 4205 O O . THR B 1 193 ? -0.775 -16.953 -7.918 1 98.5 193 THR B O 1
ATOM 4208 N N . ILE B 1 194 ? 1.241 -16.016 -7.902 1 98.44 194 ILE B N 1
ATOM 4209 C CA . ILE B 1 194 ? 0.783 -14.672 -8.227 1 98.44 194 ILE B CA 1
ATOM 4210 C C . ILE B 1 194 ? 1.617 -14.094 -9.367 1 98.44 194 ILE B C 1
ATOM 4212 O O . ILE B 1 194 ? 2.637 -13.445 -9.133 1 98.44 194 ILE B O 1
ATOM 4216 N N . ASN B 1 195 ? 1.152 -14.312 -10.539 1 96.12 195 ASN B N 1
ATOM 4217 C CA . ASN B 1 195 ? 1.851 -13.703 -11.664 1 96.12 195 ASN B CA 1
ATOM 4218 C C . ASN B 1 195 ? 1.712 -12.18 -11.648 1 96.12 195 ASN B C 1
ATOM 4220 O O . ASN B 1 195 ? 0.609 -11.656 -11.484 1 96.12 195 ASN B O 1
ATOM 4224 N N . PRO B 1 196 ? 2.777 -11.469 -11.914 1 96.44 196 PRO B N 1
ATOM 4225 C CA . PRO B 1 196 ? 2.713 -10.008 -11.906 1 96.44 196 PRO B CA 1
ATOM 4226 C C . PRO B 1 196 ? 1.678 -9.453 -12.883 1 96.44 196 PRO B C 1
ATOM 4228 O O . PRO B 1 196 ? 1.089 -8.398 -12.633 1 96.44 196 PRO B O 1
ATOM 4231 N N . SER B 1 197 ? 1.447 -10.188 -13.945 1 92.06 197 SER B N 1
ATOM 4232 C CA . SER B 1 197 ? 0.447 -9.727 -14.906 1 92.06 197 SER B CA 1
ATOM 4233 C C . SER B 1 197 ? -0.941 -9.68 -14.273 1 92.06 197 SER B C 1
ATOM 4235 O O . SER B 1 197 ? -1.769 -8.844 -14.641 1 92.06 197 SER B O 1
ATOM 4237 N N . ILE B 1 198 ? -1.212 -10.539 -13.336 1 93.81 198 ILE B N 1
ATOM 4238 C CA . ILE B 1 198 ? -2.5 -10.562 -12.656 1 93.81 198 ILE B CA 1
ATOM 4239 C C . ILE B 1 198 ? -2.631 -9.328 -11.766 1 93.81 198 ILE B C 1
ATOM 4241 O O . ILE B 1 198 ? -3.721 -8.766 -11.625 1 93.81 198 ILE B O 1
ATOM 4245 N N . ILE B 1 199 ? -1.536 -8.883 -11.18 1 96.81 199 ILE B N 1
ATOM 4246 C CA . ILE B 1 199 ? -1.504 -7.688 -10.344 1 96.81 199 ILE B CA 1
ATOM 4247 C C . ILE B 1 199 ? -1.833 -6.461 -11.195 1 96.81 199 ILE B C 1
ATOM 4249 O O . ILE B 1 199 ? -2.619 -5.605 -10.781 1 96.81 199 ILE B O 1
ATOM 4253 N N . GLU B 1 200 ? -1.238 -6.438 -12.328 1 93.5 200 GLU B N 1
ATOM 4254 C CA . GLU B 1 200 ? -1.494 -5.348 -13.258 1 93.5 200 GLU B CA 1
ATOM 4255 C C . GLU B 1 200 ? -2.949 -5.344 -13.719 1 93.5 200 GLU B C 1
ATOM 4257 O O . GLU B 1 200 ? -3.607 -4.301 -13.711 1 93.5 200 GLU B O 1
ATOM 4262 N N . LEU B 1 201 ? -3.49 -6.523 -14.039 1 91.31 201 LEU B N 1
ATOM 4263 C CA . LEU B 1 201 ? -4.785 -6.641 -14.703 1 91.31 201 LEU B CA 1
ATOM 4264 C C . LEU B 1 201 ? -5.922 -6.555 -13.688 1 91.31 201 LEU B C 1
ATOM 4266 O O . LEU B 1 201 ? -6.957 -5.941 -13.969 1 91.31 201 LEU B O 1
ATOM 4270 N N . ARG B 1 202 ? -5.738 -7.172 -12.539 1 94.25 202 ARG B N 1
ATOM 4271 C CA . ARG B 1 202 ? -6.867 -7.367 -11.633 1 94.25 202 ARG B CA 1
ATOM 4272 C C . ARG B 1 202 ? -6.801 -6.398 -10.461 1 94.25 202 ARG B C 1
ATOM 4274 O O . ARG B 1 202 ? -7.812 -6.137 -9.805 1 94.25 202 ARG B O 1
ATOM 4281 N N . TYR B 1 203 ? -5.699 -5.828 -10.203 1 96.81 203 TYR B N 1
ATOM 4282 C CA . TYR B 1 203 ? -5.566 -5.051 -8.977 1 96.81 203 TYR B CA 1
ATOM 4283 C C . TYR B 1 203 ? -4.918 -3.699 -9.25 1 96.81 203 TYR B C 1
ATOM 4285 O O . TYR B 1 203 ? -4.246 -3.139 -8.383 1 96.81 203 TYR B O 1
ATOM 4293 N N . LYS B 1 204 ? -5.016 -3.283 -10.539 1 93.44 204 LYS B N 1
ATOM 4294 C CA . LYS B 1 204 ? -4.57 -1.965 -10.977 1 93.44 204 LYS B CA 1
ATOM 4295 C C . LYS B 1 204 ? -3.092 -1.754 -10.656 1 93.44 204 LYS B C 1
ATOM 4297 O O . LYS B 1 204 ? -2.684 -0.654 -10.281 1 93.44 204 LYS B O 1
ATOM 4302 N N . GLY B 1 205 ? -2.342 -2.814 -10.602 1 96.31 205 GLY B N 1
ATOM 4303 C CA . GLY B 1 205 ? -0.902 -2.74 -10.414 1 96.31 205 GLY B CA 1
ATOM 4304 C C . GLY B 1 205 ? -0.501 -2.379 -9 1 96.31 205 GLY B C 1
ATOM 4305 O O . GLY B 1 205 ? 0.655 -2.035 -8.742 1 96.31 205 GLY B O 1
ATOM 4306 N N . LEU B 1 206 ? -1.442 -2.283 -8.07 1 97.56 206 LEU B N 1
ATOM 4307 C CA . LEU B 1 206 ? -1.228 -1.95 -6.668 1 97.56 206 LEU B CA 1
ATOM 4308 C C . LEU B 1 206 ? -0.678 -0.535 -6.523 1 97.56 206 LEU B C 1
ATOM 4310 O O . LEU B 1 206 ? 0.151 -0.271 -5.652 1 97.56 206 LEU B O 1
ATOM 4314 N N . GLN B 1 207 ? -1.148 0.343 -7.418 1 94.94 207 GLN B N 1
ATOM 4315 C CA . GLN B 1 207 ? -0.663 1.719 -7.434 1 94.94 207 GLN B CA 1
ATOM 4316 C C . GLN B 1 207 ? -1.564 2.629 -6.605 1 94.94 207 GLN B C 1
ATOM 4318 O O . GLN B 1 207 ? -1.247 3.803 -6.398 1 94.94 207 GLN B O 1
ATOM 4323 N N . ALA B 1 208 ? -2.709 2.143 -6.184 1 95.06 208 ALA B N 1
ATOM 4324 C CA . ALA B 1 208 ? -3.656 2.877 -5.348 1 95.06 208 ALA B CA 1
ATOM 4325 C C . ALA B 1 208 ? -3.977 2.105 -4.07 1 95.06 208 ALA B C 1
ATOM 4327 O O . ALA B 1 208 ? -3.094 1.874 -3.242 1 95.06 208 ALA B O 1
ATOM 4328 N N . ARG B 1 209 ? -5.273 1.683 -3.885 1 96.44 209 ARG B N 1
ATOM 4329 C CA . ARG B 1 209 ? -5.613 0.811 -2.766 1 96.44 209 ARG B CA 1
ATOM 4330 C C . ARG B 1 209 ? -4.988 -0.569 -2.938 1 96.44 209 ARG B C 1
ATOM 4332 O O . ARG B 1 209 ? -4.965 -1.113 -4.043 1 96.44 209 ARG B O 1
ATOM 4339 N N . ARG B 1 210 ? -4.559 -1.128 -1.821 1 98.44 210 ARG B N 1
ATOM 4340 C CA . ARG B 1 210 ? -3.873 -2.412 -1.912 1 98.44 210 ARG B CA 1
ATOM 4341 C C . ARG B 1 210 ? -4.602 -3.48 -1.103 1 98.44 210 ARG B C 1
ATOM 4343 O O . ARG B 1 210 ? -4.379 -4.676 -1.301 1 98.44 210 ARG B O 1
ATOM 4350 N N . LYS B 1 211 ? -5.5 -3.098 -0.243 1 97.94 211 LYS B N 1
ATOM 4351 C CA . LYS B 1 211 ? -6.16 -4.012 0.685 1 97.94 211 LYS B CA 1
ATOM 4352 C C . LYS B 1 211 ? -7.059 -4.996 -0.059 1 97.94 211 LYS B C 1
ATOM 4354 O O . LYS B 1 211 ? -7.152 -6.168 0.319 1 97.94 211 LYS B O 1
ATOM 4359 N N . PRO B 1 212 ? -7.75 -4.484 -1.159 1 97.56 212 PRO B N 1
ATOM 4360 C CA . PRO B 1 212 ? -8.57 -5.461 -1.888 1 97.56 212 PRO B CA 1
ATOM 4361 C C . PRO B 1 212 ? -7.758 -6.652 -2.387 1 97.56 212 PRO B C 1
ATOM 4363 O O . PRO B 1 212 ? -8.242 -7.789 -2.357 1 97.56 212 PRO B O 1
ATOM 4366 N N . PHE B 1 213 ? -6.57 -6.484 -2.846 1 98.62 213 PHE B N 1
ATOM 4367 C CA . PHE B 1 213 ? -5.676 -7.578 -3.217 1 98.62 213 PHE B CA 1
ATOM 4368 C C . PHE B 1 213 ? -5.395 -8.477 -2.02 1 98.62 213 PHE B C 1
ATOM 4370 O O . PHE B 1 213 ? -5.531 -9.703 -2.109 1 98.62 213 PHE B O 1
ATOM 4377 N N . VAL B 1 214 ? -5.043 -7.898 -0.906 1 98.5 214 VAL B N 1
ATOM 4378 C CA . VAL B 1 214 ? -4.707 -8.664 0.29 1 98.5 214 VAL B CA 1
ATOM 4379 C C . VAL B 1 214 ? -5.922 -9.469 0.744 1 98.5 214 VAL B C 1
ATOM 4381 O O . VAL B 1 214 ? -5.797 -10.641 1.112 1 98.5 214 VAL B O 1
ATOM 4384 N N . ASP B 1 215 ? -7.074 -8.828 0.701 1 98.06 215 ASP B N 1
ATOM 4385 C CA . ASP B 1 215 ? -8.305 -9.516 1.089 1 98.06 215 ASP B CA 1
ATOM 4386 C C . ASP B 1 215 ? -8.562 -10.734 0.204 1 98.06 215 ASP B C 1
ATOM 4388 O O . ASP B 1 215 ? -9.109 -11.734 0.663 1 98.06 215 ASP B O 1
ATOM 4392 N N . SER B 1 216 ? -8.156 -10.648 -1.016 1 97.94 216 SER B N 1
ATOM 4393 C CA . SER B 1 216 ? -8.375 -11.734 -1.958 1 97.94 216 SER B CA 1
ATOM 4394 C C . SER B 1 216 ? -7.504 -12.945 -1.621 1 97.94 216 SER B C 1
ATOM 4396 O O . SER B 1 216 ? -7.727 -14.039 -2.137 1 97.94 216 SER B O 1
ATOM 4398 N N . LEU B 1 217 ? -6.539 -12.812 -0.747 1 98.44 217 LEU B N 1
ATOM 4399 C CA . LEU B 1 217 ? -5.633 -13.891 -0.384 1 98.44 217 LEU B CA 1
ATOM 4400 C C . LEU B 1 217 ? -6.211 -14.727 0.758 1 98.44 217 LEU B C 1
ATOM 4402 O O . LEU B 1 217 ? -5.723 -15.82 1.039 1 98.44 217 LEU B O 1
ATOM 4406 N N . ARG B 1 218 ? -7.234 -14.289 1.42 1 97.88 218 ARG B N 1
ATOM 4407 C CA . ARG B 1 218 ? -7.75 -14.875 2.654 1 97.88 218 ARG B CA 1
ATOM 4408 C C . ARG B 1 218 ? -8.156 -16.328 2.445 1 97.88 218 ARG B C 1
ATOM 4410 O O . ARG B 1 218 ? -7.875 -17.188 3.289 1 97.88 218 ARG B O 1
ATOM 4417 N N . PRO B 1 219 ? -8.719 -16.641 1.292 1 98.12 219 PRO B N 1
ATOM 4418 C CA . PRO B 1 219 ? -9.164 -18.031 1.112 1 98.12 219 PRO B CA 1
ATOM 4419 C C . PRO B 1 219 ? -8 -19.016 1.073 1 98.12 219 PRO B C 1
ATOM 4421 O O . PRO B 1 219 ? -8.211 -20.219 1.235 1 98.12 219 PRO B O 1
ATOM 4424 N N . TYR B 1 220 ? -6.82 -18.547 0.898 1 98.25 220 TYR B N 1
ATOM 4425 C CA . TYR B 1 220 ? -5.68 -19.453 0.74 1 98.25 220 TYR B CA 1
ATOM 4426 C C . TYR B 1 220 ? -5.004 -19.719 2.08 1 98.25 220 TYR B C 1
ATOM 4428 O O . TYR B 1 220 ? -4.055 -20.5 2.158 1 98.25 220 TYR B O 1
ATOM 4436 N N . LYS B 1 221 ? -5.418 -19.031 3.117 1 95.31 221 LYS B N 1
ATOM 4437 C CA . LYS B 1 221 ? -5.035 -19.297 4.5 1 95.31 221 LYS B CA 1
ATOM 4438 C C . LYS B 1 221 ? -3.52 -19.297 4.664 1 95.31 221 LYS B C 1
ATOM 4440 O O . LYS B 1 221 ? -2.855 -18.312 4.359 1 95.31 221 LYS B O 1
ATOM 4445 N N . ASP B 1 222 ? -2.895 -20.5 4.93 1 94.81 222 ASP B N 1
ATOM 4446 C CA . ASP B 1 222 ? -1.473 -20.562 5.258 1 94.81 222 ASP B CA 1
ATOM 4447 C C . ASP B 1 222 ? -0.647 -20.984 4.039 1 94.81 222 ASP B C 1
ATOM 4449 O O . ASP B 1 222 ? 0.486 -21.438 4.18 1 94.81 222 ASP B O 1
ATOM 4453 N N . ALA B 1 223 ? -1.214 -20.844 2.9 1 97.38 223 ALA B N 1
ATOM 4454 C CA . ALA B 1 223 ? -0.498 -21.203 1.681 1 97.38 223 ALA B CA 1
ATOM 4455 C C . ALA B 1 223 ? 0.748 -20.344 1.499 1 97.38 223 ALA B C 1
ATOM 4457 O O . ALA B 1 223 ? 0.843 -19.25 2.068 1 97.38 223 ALA B O 1
ATOM 4458 N N . LEU B 1 224 ? 1.701 -20.906 0.785 1 96.5 224 LEU B N 1
ATOM 4459 C CA . LEU B 1 224 ? 2.834 -20.125 0.309 1 96.5 224 LEU B CA 1
ATOM 4460 C C . LEU B 1 224 ? 2.521 -19.469 -1.034 1 96.5 224 LEU B C 1
ATOM 4462 O O . LEU B 1 224 ? 1.883 -20.094 -1.893 1 96.5 224 LEU B O 1
ATOM 4466 N N . PHE B 1 225 ? 2.957 -18.234 -1.148 1 97.94 225 PHE B N 1
ATOM 4467 C CA . PHE B 1 225 ? 2.719 -17.469 -2.367 1 97.94 225 PHE B CA 1
ATOM 4468 C C . PHE B 1 225 ? 3.998 -17.344 -3.186 1 97.94 225 PHE B C 1
ATOM 4470 O O . PHE B 1 225 ? 5.008 -16.844 -2.693 1 97.94 225 PHE B O 1
ATOM 4477 N N . LEU B 1 226 ? 3.961 -17.812 -4.414 1 97.81 226 LEU B N 1
ATOM 4478 C CA . LEU B 1 226 ? 5.121 -17.797 -5.297 1 97.81 226 LEU B CA 1
ATOM 4479 C C . LEU B 1 226 ? 4.91 -16.828 -6.453 1 97.81 226 LEU B C 1
ATOM 4481 O O . LEU B 1 226 ? 3.924 -16.938 -7.188 1 97.81 226 LEU B O 1
ATOM 4485 N N . ILE B 1 227 ? 5.844 -15.906 -6.605 1 98.06 227 ILE B N 1
ATOM 4486 C CA . ILE B 1 227 ? 5.715 -14.844 -7.598 1 98.06 227 ILE B CA 1
ATOM 4487 C C . ILE B 1 227 ? 6.746 -15.047 -8.703 1 98.06 227 ILE B C 1
ATOM 4489 O O . ILE B 1 227 ? 7.941 -14.828 -8.492 1 98.06 227 ILE B O 1
ATOM 4493 N N . PRO B 1 228 ? 6.301 -15.438 -9.883 1 96.69 228 PRO B N 1
ATOM 4494 C CA . PRO B 1 228 ? 7.234 -15.523 -11 1 96.69 228 PRO B CA 1
ATOM 4495 C C . PRO B 1 228 ? 7.566 -14.156 -11.602 1 96.69 228 PRO B C 1
ATOM 4497 O O . PRO B 1 228 ? 7.223 -13.891 -12.758 1 96.69 228 PRO B O 1
ATOM 4500 N N . SER B 1 229 ? 8.297 -13.438 -10.836 1 96 229 SER B N 1
ATOM 4501 C CA . SER B 1 229 ? 8.812 -12.156 -11.305 1 96 229 SER B CA 1
ATOM 4502 C C . SER B 1 229 ? 10.078 -12.344 -12.141 1 96 229 SER B C 1
ATOM 4504 O O . SER B 1 229 ? 10.438 -13.469 -12.484 1 96 229 SER B O 1
ATOM 4506 N N . PHE B 1 230 ? 10.672 -11.289 -12.641 1 96.25 230 PHE B N 1
ATOM 4507 C CA . PHE B 1 230 ? 11.938 -11.258 -13.375 1 96.25 230 PHE B CA 1
ATOM 4508 C C . PHE B 1 230 ? 11.805 -11.977 -14.711 1 96.25 230 PHE B C 1
ATOM 4510 O O . PHE B 1 230 ? 12.688 -12.742 -15.102 1 96.25 230 PHE B O 1
ATOM 4517 N N . THR B 1 231 ? 10.617 -11.891 -15.266 1 92.19 231 THR B N 1
ATOM 4518 C CA . THR B 1 231 ? 10.406 -12.344 -16.641 1 92.19 231 THR B CA 1
ATOM 4519 C C . THR B 1 231 ? 10.711 -11.219 -17.625 1 92.19 231 THR B C 1
ATOM 4521 O O . THR B 1 231 ? 11.562 -11.375 -18.516 1 92.19 231 THR B O 1
ATOM 4524 N N . PHE B 1 232 ? 10.031 -10.109 -17.359 1 90.75 232 PHE B N 1
ATOM 4525 C CA . PHE B 1 232 ? 10.227 -8.867 -18.094 1 90.75 232 PHE B CA 1
ATOM 4526 C C . PHE B 1 232 ? 10.461 -7.703 -17.156 1 90.75 232 PHE B C 1
ATOM 4528 O O . PHE B 1 232 ? 9.883 -7.66 -16.062 1 90.75 232 PHE B O 1
ATOM 4535 N N . GLU B 1 233 ? 11.172 -6.781 -17.594 1 90 233 GLU B N 1
ATOM 4536 C CA . GLU B 1 233 ? 11.516 -5.625 -16.766 1 90 233 GLU B CA 1
ATOM 4537 C C . GLU B 1 233 ? 10.258 -4.898 -16.281 1 90 233 GLU B C 1
ATOM 4539 O O . GLU B 1 233 ? 10.156 -4.547 -15.109 1 90 233 GLU B O 1
ATOM 4544 N N . LYS B 1 234 ? 9.352 -4.703 -17.156 1 86.75 234 LYS B N 1
ATOM 4545 C CA . LYS B 1 234 ? 8.125 -3.971 -16.844 1 86.75 234 LYS B CA 1
ATOM 4546 C C . LYS B 1 234 ? 7.344 -4.664 -15.734 1 86.75 234 LYS B C 1
ATOM 4548 O O . LYS B 1 234 ? 6.691 -4.004 -14.922 1 86.75 234 LYS B O 1
ATOM 4553 N N . LEU B 1 235 ? 7.461 -5.98 -15.664 1 92.19 235 LEU B N 1
ATOM 4554 C CA . LEU B 1 235 ? 6.66 -6.762 -14.727 1 92.19 235 LEU B CA 1
ATOM 4555 C C . LEU B 1 235 ? 7.336 -6.832 -13.359 1 92.19 235 LEU B C 1
ATOM 4557 O O . LEU B 1 235 ? 6.688 -7.133 -12.352 1 92.19 235 LEU B O 1
ATOM 4561 N N . ASN B 1 236 ? 8.625 -6.531 -13.328 1 94.5 236 ASN B N 1
ATOM 4562 C CA . ASN B 1 236 ? 9.359 -6.594 -12.07 1 94.5 236 ASN B CA 1
ATOM 4563 C C . ASN B 1 236 ? 8.797 -5.613 -11.047 1 94.5 236 ASN B C 1
ATOM 4565 O O . ASN B 1 236 ? 8.727 -5.922 -9.852 1 94.5 236 ASN B O 1
ATOM 4569 N N . ALA B 1 237 ? 8.375 -4.488 -11.531 1 94.38 237 ALA B N 1
ATOM 4570 C CA . ALA B 1 237 ? 7.816 -3.486 -10.633 1 94.38 237 ALA B CA 1
ATOM 4571 C C . ALA B 1 237 ? 6.586 -4.027 -9.906 1 94.38 237 ALA B C 1
ATOM 4573 O O . ALA B 1 237 ? 6.422 -3.818 -8.703 1 94.38 237 ALA B O 1
ATOM 4574 N N . TYR B 1 238 ? 5.758 -4.734 -10.648 1 97 238 TYR B N 1
ATOM 4575 C CA . TYR B 1 238 ? 4.562 -5.312 -10.055 1 97 238 TYR B CA 1
ATOM 4576 C C . TYR B 1 238 ? 4.926 -6.41 -9.062 1 97 238 TYR B C 1
ATOM 4578 O O . TYR B 1 238 ? 4.254 -6.582 -8.039 1 97 238 TYR B O 1
ATOM 4586 N N . GLY B 1 239 ? 5.98 -7.152 -9.352 1 97.19 239 GLY B N 1
ATOM 4587 C CA . GLY B 1 239 ? 6.461 -8.148 -8.406 1 97.19 239 GLY B CA 1
ATOM 4588 C C . GLY B 1 239 ? 6.922 -7.547 -7.094 1 97.19 239 GLY B C 1
ATOM 4589 O O . GLY B 1 239 ? 6.555 -8.031 -6.02 1 97.19 239 GLY B O 1
ATOM 4590 N N . TYR B 1 240 ? 7.672 -6.477 -7.199 1 96.62 240 TYR B N 1
ATOM 4591 C CA . TYR B 1 240 ? 8.148 -5.793 -6 1 96.62 240 TYR B CA 1
ATOM 4592 C C . TYR B 1 240 ? 6.988 -5.242 -5.184 1 96.62 240 TYR B C 1
ATOM 4594 O O . TYR B 1 240 ? 6.945 -5.414 -3.961 1 96.62 240 TYR B O 1
ATOM 4602 N N . LEU B 1 241 ? 6.109 -4.609 -5.895 1 97.31 241 LEU B N 1
ATOM 4603 C CA . LEU B 1 241 ? 4.965 -4.016 -5.211 1 97.31 241 LEU B CA 1
ATOM 4604 C C . LEU B 1 241 ? 4.125 -5.09 -4.527 1 97.31 241 LEU B C 1
ATOM 4606 O O . LEU B 1 241 ? 3.572 -4.855 -3.451 1 97.31 241 LEU B O 1
ATOM 4610 N N . THR B 1 242 ? 4.031 -6.238 -5.176 1 98.44 242 THR B N 1
ATOM 4611 C CA . THR B 1 242 ? 3.314 -7.355 -4.574 1 98.44 242 THR B CA 1
ATOM 4612 C C . THR B 1 242 ? 3.969 -7.77 -3.258 1 98.44 242 THR B C 1
ATOM 4614 O O . THR B 1 242 ? 3.293 -7.898 -2.234 1 98.44 242 THR B O 1
ATOM 4617 N N . LEU B 1 243 ? 5.246 -7.918 -3.275 1 97.94 243 LEU B N 1
ATOM 4618 C CA . LEU B 1 243 ? 5.965 -8.344 -2.08 1 97.94 243 LEU B CA 1
ATOM 4619 C C . LEU B 1 243 ? 5.875 -7.281 -0.987 1 97.94 243 LEU B C 1
ATOM 4621 O O . LEU B 1 243 ? 5.637 -7.605 0.178 1 97.94 243 LEU B O 1
ATOM 4625 N N . TYR B 1 244 ? 6.062 -5.984 -1.349 1 97.5 244 TYR B N 1
ATOM 4626 C CA . TYR B 1 244 ? 5.953 -4.906 -0.374 1 97.5 244 TYR B CA 1
ATOM 4627 C C . TYR B 1 244 ? 4.574 -4.902 0.281 1 97.5 244 TYR B C 1
ATOM 4629 O O . TYR B 1 244 ? 4.461 -4.734 1.497 1 97.5 244 TYR B O 1
ATOM 4637 N N . THR B 1 245 ? 3.555 -5.027 -0.564 1 98.56 245 THR B N 1
ATOM 4638 C CA . THR B 1 245 ? 2.186 -5.027 -0.066 1 98.56 245 THR B CA 1
ATOM 4639 C C . THR B 1 245 ? 1.958 -6.188 0.896 1 98.56 245 THR B C 1
ATOM 4641 O O . THR B 1 245 ? 1.421 -6 1.99 1 98.56 245 THR B O 1
ATOM 4644 N N . MET B 1 246 ? 2.375 -7.352 0.481 1 98.31 246 MET B N 1
ATOM 4645 C CA . MET B 1 246 ? 2.186 -8.523 1.329 1 98.31 246 MET B CA 1
ATOM 4646 C C . MET B 1 246 ? 2.967 -8.391 2.631 1 98.31 246 MET B C 1
ATOM 4648 O O . MET B 1 246 ? 2.475 -8.758 3.697 1 98.31 246 MET B O 1
ATOM 4652 N N . GLU B 1 247 ? 4.172 -7.883 2.588 1 97.38 247 GLU B N 1
ATOM 4653 C CA . GLU B 1 247 ? 4.953 -7.605 3.787 1 97.38 247 GLU B CA 1
ATOM 4654 C C . GLU B 1 247 ? 4.223 -6.637 4.711 1 97.38 247 GLU B C 1
ATOM 4656 O O . GLU B 1 247 ? 4.137 -6.867 5.918 1 97.38 247 GLU B O 1
ATOM 4661 N N . ASP B 1 248 ? 3.703 -5.551 4.133 1 98.06 248 ASP B N 1
ATOM 4662 C CA . ASP B 1 248 ? 2.984 -4.539 4.898 1 98.06 248 ASP B CA 1
ATOM 4663 C C . ASP B 1 248 ? 1.832 -5.16 5.684 1 98.06 248 ASP B C 1
ATOM 4665 O O . ASP B 1 248 ? 1.471 -4.676 6.758 1 98.06 248 ASP B O 1
ATOM 4669 N N . PHE B 1 249 ? 1.27 -6.234 5.168 1 97.94 249 PHE B N 1
ATOM 4670 C CA . PHE B 1 249 ? 0.095 -6.832 5.793 1 97.94 249 PHE B CA 1
ATOM 4671 C C . PHE B 1 249 ? 0.461 -8.133 6.5 1 97.94 249 PHE B C 1
ATOM 4673 O O . PHE B 1 249 ? -0.407 -8.961 6.77 1 97.94 249 PHE B O 1
ATOM 4680 N N . GLY B 1 250 ? 1.742 -8.398 6.688 1 96.62 250 GLY B N 1
ATOM 4681 C CA . GLY B 1 250 ? 2.199 -9.461 7.578 1 96.62 250 GLY B CA 1
ATOM 4682 C C . GLY B 1 250 ? 2.352 -10.797 6.883 1 96.62 250 GLY B C 1
ATOM 4683 O O . GLY B 1 250 ? 2.352 -11.844 7.535 1 96.62 250 GLY B O 1
ATOM 4684 N N . LEU B 1 251 ? 2.469 -10.836 5.559 1 97.12 251 LEU B N 1
ATOM 4685 C CA . LEU B 1 251 ? 2.527 -12.094 4.812 1 97.12 251 LEU B CA 1
ATOM 4686 C C . LEU B 1 251 ? 3.914 -12.297 4.207 1 97.12 251 LEU B C 1
ATOM 4688 O O . LEU B 1 251 ? 4.066 -13.031 3.229 1 97.12 251 LEU B O 1
ATOM 4692 N N . PHE B 1 252 ? 4.906 -11.656 4.789 1 95.12 252 PHE B N 1
ATOM 4693 C CA . PHE B 1 252 ? 6.258 -11.688 4.242 1 95.12 252 PHE B CA 1
ATOM 4694 C C . PHE B 1 252 ? 6.809 -13.102 4.238 1 95.12 252 PHE B C 1
ATOM 4696 O O . PHE B 1 252 ? 7.414 -13.539 3.258 1 95.12 252 PHE B O 1
ATOM 4703 N N . GLN B 1 253 ? 6.551 -13.859 5.297 1 93.06 253 GLN B N 1
ATOM 4704 C CA . GLN B 1 253 ? 7.145 -15.188 5.469 1 93.06 253 GLN B CA 1
ATOM 4705 C C . GLN B 1 253 ? 6.523 -16.188 4.504 1 93.06 253 GLN B C 1
ATOM 4707 O O . GLN B 1 253 ? 7.074 -17.281 4.289 1 93.06 253 GLN B O 1
ATOM 4712 N N . GLN B 1 254 ? 5.391 -15.789 3.916 1 94.56 254 GLN B N 1
ATOM 4713 C CA . GLN B 1 254 ? 4.688 -16.688 3.018 1 94.56 254 GLN B CA 1
ATOM 4714 C C . GLN B 1 254 ? 4.945 -16.328 1.558 1 94.56 254 GLN B C 1
ATOM 4716 O O . GLN B 1 254 ? 4.465 -17.016 0.65 1 94.56 254 GLN B O 1
ATOM 4721 N N . THR B 1 255 ? 5.715 -15.297 1.304 1 96.75 255 THR B N 1
ATOM 4722 C CA . THR B 1 255 ? 5.809 -14.758 -0.046 1 96.75 255 THR B CA 1
ATOM 4723 C C . THR B 1 255 ? 7.219 -14.914 -0.601 1 96.75 255 THR B C 1
ATOM 4725 O O . THR B 1 255 ? 8.188 -14.469 0.018 1 96.75 255 THR B O 1
ATOM 4728 N N . PHE B 1 256 ? 7.324 -15.492 -1.863 1 96.81 256 PHE B N 1
ATOM 4729 C CA . PHE B 1 256 ? 8.641 -15.773 -2.43 1 96.81 256 PHE B CA 1
ATOM 4730 C C . PHE B 1 256 ? 8.672 -15.445 -3.916 1 96.81 256 PHE B C 1
ATOM 4732 O O . PHE B 1 256 ? 7.703 -15.688 -4.633 1 96.81 256 PHE B O 1
ATOM 4739 N N . PHE B 1 257 ? 9.812 -14.891 -4.332 1 97.81 257 PHE B N 1
ATOM 4740 C CA . PHE B 1 257 ? 10.07 -14.781 -5.762 1 97.81 257 PHE B CA 1
ATOM 4741 C C . PHE B 1 257 ? 10.602 -16.109 -6.312 1 97.81 257 PHE B C 1
ATOM 4743 O O . PHE B 1 257 ? 11.492 -16.719 -5.727 1 97.81 257 PHE B O 1
ATOM 4750 N N . LEU B 1 258 ? 10.008 -16.5 -7.418 1 97.5 258 LEU B N 1
ATOM 4751 C CA . LEU B 1 258 ? 10.648 -17.594 -8.133 1 97.5 258 LEU B CA 1
ATOM 4752 C C . LEU B 1 258 ? 11.984 -17.156 -8.719 1 97.5 258 LEU B C 1
ATOM 4754 O O . LEU B 1 258 ? 12.172 -15.992 -9.047 1 97.5 258 LEU B O 1
ATOM 4758 N N . ASN B 1 259 ? 12.852 -18.062 -8.805 1 97.12 259 ASN B N 1
ATOM 4759 C CA . ASN B 1 259 ? 14.164 -17.828 -9.398 1 97.12 259 ASN B CA 1
ATOM 4760 C C . ASN B 1 259 ? 14.117 -17.922 -10.922 1 97.12 259 ASN B C 1
ATOM 4762 O O . ASN B 1 259 ? 13.836 -18.984 -11.477 1 97.12 259 ASN B O 1
ATOM 4766 N N . PRO B 1 260 ? 14.438 -16.812 -11.602 1 97.06 260 PRO B N 1
ATOM 4767 C CA . PRO B 1 260 ? 14.383 -16.859 -13.062 1 97.06 260 PRO B CA 1
ATOM 4768 C C . PRO B 1 260 ? 15.398 -17.828 -13.656 1 97.06 260 PRO B C 1
ATOM 4770 O O . PRO B 1 260 ? 15.18 -18.375 -14.734 1 97.06 260 PRO B O 1
ATOM 4773 N N . LYS B 1 261 ? 16.469 -18.078 -12.984 1 96.12 261 LYS B N 1
ATOM 4774 C CA . LYS B 1 261 ? 17.453 -19.047 -13.453 1 96.12 261 LYS B CA 1
ATOM 4775 C C . LYS B 1 261 ? 16.844 -20.453 -13.492 1 96.12 261 LYS B C 1
ATOM 4777 O O . LYS B 1 261 ? 17.078 -21.203 -14.438 1 96.12 261 LYS B O 1
ATOM 4782 N N . TYR B 1 262 ? 16.172 -20.781 -12.438 1 96.75 262 TYR B N 1
ATOM 4783 C CA . TYR B 1 262 ? 15.477 -22.062 -12.414 1 96.75 262 TYR B CA 1
ATOM 4784 C C . TYR B 1 262 ? 14.492 -22.156 -13.57 1 96.75 262 TYR B C 1
ATOM 4786 O O . TYR B 1 262 ? 14.445 -23.188 -14.266 1 96.75 262 TYR B O 1
ATOM 4794 N N . LEU B 1 263 ? 13.703 -21.156 -13.789 1 96.94 263 LEU B N 1
ATOM 4795 C CA . LEU B 1 263 ? 12.688 -21.156 -14.828 1 96.94 263 LEU B CA 1
ATOM 4796 C C . LEU B 1 263 ? 13.32 -21.25 -16.219 1 96.94 263 LEU B C 1
ATOM 4798 O O . LEU B 1 263 ? 12.789 -21.922 -17.094 1 96.94 263 LEU B O 1
ATOM 4802 N N . ALA B 1 264 ? 14.375 -20.578 -16.359 1 95.31 264 ALA B N 1
ATOM 4803 C CA . ALA B 1 264 ? 15.094 -20.656 -17.641 1 95.31 264 ALA B CA 1
ATOM 4804 C C . ALA B 1 264 ? 15.602 -22.078 -17.891 1 95.31 264 ALA B C 1
ATOM 4806 O O . ALA B 1 264 ? 15.484 -22.594 -19 1 95.31 264 ALA B O 1
ATOM 4807 N N . SER B 1 265 ? 16.172 -22.688 -16.859 1 96.12 265 SER B N 1
ATOM 4808 C CA . SER B 1 265 ? 16.656 -24.062 -16.984 1 96.12 265 SER B CA 1
ATOM 4809 C C . SER B 1 265 ? 15.516 -25.016 -17.297 1 96.12 265 SER B C 1
ATOM 4811 O O . SER B 1 265 ? 15.68 -25.922 -18.125 1 96.12 265 SER B O 1
ATOM 4813 N N . LEU B 1 266 ? 14.469 -24.797 -16.656 1 97 266 LEU B N 1
ATOM 4814 C CA . LEU B 1 266 ? 13.297 -25.625 -16.891 1 97 266 LEU B CA 1
ATOM 4815 C C . LEU B 1 266 ? 12.812 -25.484 -18.328 1 97 266 LEU B C 1
ATOM 4817 O O . LEU B 1 266 ? 12.492 -26.484 -18.984 1 97 266 LEU B O 1
ATOM 4821 N N . GLY B 1 267 ? 12.719 -24.234 -18.812 1 95.5 267 GLY B N 1
ATOM 4822 C CA . GLY B 1 267 ? 12.352 -24 -20.203 1 95.5 267 GLY B CA 1
ATOM 4823 C C . GLY B 1 267 ? 13.273 -24.688 -21.188 1 95.5 267 GLY B C 1
ATOM 4824 O O . GLY B 1 267 ? 12.805 -25.297 -22.141 1 95.5 267 GLY B O 1
ATOM 4825 N N . ASN B 1 268 ? 14.523 -24.609 -20.922 1 94.94 268 ASN B N 1
ATOM 4826 C CA . ASN B 1 268 ? 15.508 -25.25 -21.797 1 94.94 268 ASN B CA 1
ATOM 4827 C C . ASN B 1 268 ? 15.367 -26.766 -21.781 1 94.94 268 ASN B C 1
ATOM 4829 O O . ASN B 1 268 ? 15.492 -27.406 -22.828 1 94.94 268 ASN B O 1
ATOM 4833 N N . TYR B 1 269 ? 15.227 -27.312 -20.641 1 96.69 269 TYR B N 1
ATOM 4834 C CA . TYR B 1 269 ? 15.055 -28.766 -20.516 1 96.69 269 TYR B CA 1
ATOM 4835 C C . TYR B 1 269 ? 13.906 -29.25 -21.391 1 96.69 269 TYR B C 1
ATOM 4837 O O . TYR B 1 269 ? 14.07 -30.188 -22.172 1 96.69 269 TYR B O 1
ATOM 4845 N N . TRP B 1 270 ? 12.758 -28.625 -21.281 1 96.62 270 TRP B N 1
ATOM 4846 C CA . TRP B 1 270 ? 11.586 -29.109 -22.016 1 96.62 270 TRP B CA 1
ATOM 4847 C C . TRP B 1 270 ? 11.711 -28.828 -23.5 1 96.62 270 TRP B C 1
ATOM 4849 O O . TRP B 1 270 ? 11.203 -29.578 -24.328 1 96.62 270 TRP B O 1
ATOM 4859 N N . LYS B 1 271 ? 12.406 -27.766 -23.844 1 95.19 271 LYS B N 1
ATOM 4860 C CA . LYS B 1 271 ? 12.719 -27.547 -25.25 1 95.19 271 LYS B CA 1
ATOM 4861 C C . LYS B 1 271 ? 13.523 -28.703 -25.828 1 95.19 271 LYS B C 1
ATOM 4863 O O . LYS B 1 271 ? 13.25 -29.172 -26.938 1 95.19 271 LYS B O 1
ATOM 4868 N N . GLN B 1 272 ? 14.438 -29.203 -25.078 1 94.62 272 GLN B N 1
ATOM 4869 C CA . GLN B 1 272 ? 15.258 -30.328 -25.5 1 94.62 272 GLN B CA 1
ATOM 4870 C C . GLN B 1 272 ? 14.43 -31.609 -25.562 1 94.62 272 GLN B C 1
ATOM 4872 O O . GLN B 1 272 ? 14.719 -32.5 -26.391 1 94.62 272 GLN B O 1
ATOM 4877 N N . GLU B 1 273 ? 13.422 -31.672 -24.734 1 93.75 273 GLU B N 1
ATOM 4878 C CA . GLU B 1 273 ? 12.523 -32.812 -24.719 1 93.75 273 GLU B CA 1
ATOM 4879 C C . GLU B 1 273 ? 11.461 -32.719 -25.812 1 93.75 273 GLU B C 1
ATOM 4881 O O . GLU B 1 273 ? 10.523 -33.5 -25.859 1 93.75 273 GLU B O 1
ATOM 4886 N N . GLY B 1 274 ? 11.523 -31.594 -26.609 1 93.25 274 GLY B N 1
ATOM 4887 C CA . GLY B 1 274 ? 10.68 -31.5 -27.797 1 93.25 274 GLY B CA 1
ATOM 4888 C C . GLY B 1 274 ? 9.516 -30.547 -27.625 1 93.25 274 GLY B C 1
ATOM 4889 O O . GLY B 1 274 ? 8.695 -30.391 -28.531 1 93.25 274 GLY B O 1
ATOM 4890 N N . LEU B 1 275 ? 9.43 -29.969 -26.469 1 94.25 275 LEU B N 1
ATOM 4891 C CA . LEU B 1 275 ? 8.383 -28.984 -26.266 1 94.25 275 LEU B CA 1
ATOM 4892 C C . LEU B 1 275 ? 8.836 -27.594 -26.734 1 94.25 275 LEU B C 1
ATOM 4894 O O . LEU B 1 275 ? 9.375 -26.812 -25.938 1 94.25 275 LEU B O 1
ATOM 4898 N N . GLU B 1 276 ? 8.484 -27.281 -27.984 1 89.94 276 GLU B N 1
ATOM 4899 C CA . GLU B 1 276 ? 8.922 -26.031 -28.594 1 89.94 276 GLU B CA 1
ATOM 4900 C C . GLU B 1 276 ? 7.887 -24.922 -28.375 1 89.94 276 GLU B C 1
ATOM 4902 O O . GLU B 1 276 ? 7 -24.719 -29.203 1 89.94 276 GLU B O 1
ATOM 4907 N N . VAL B 1 277 ? 8.031 -24.281 -27.297 1 89.19 277 VAL B N 1
ATOM 4908 C CA . VAL B 1 277 ? 7.18 -23.141 -26.969 1 89.19 277 VAL B CA 1
ATOM 4909 C C . VAL B 1 277 ? 8.047 -21.953 -26.562 1 89.19 277 VAL B C 1
ATOM 4911 O O . VAL B 1 277 ? 9.195 -22.125 -26.156 1 89.19 277 VAL B O 1
ATOM 4914 N N . SER B 1 278 ? 7.527 -20.75 -26.75 1 86.81 278 SER B N 1
ATOM 4915 C CA . SER B 1 278 ? 8.281 -19.562 -26.391 1 86.81 278 SER B CA 1
ATOM 4916 C C . SER B 1 278 ? 8.5 -19.484 -24.891 1 86.81 278 SER B C 1
ATOM 4918 O O . SER B 1 278 ? 9.602 -19.156 -24.438 1 86.81 278 SER B O 1
ATOM 4920 N N . ARG B 1 279 ? 7.543 -19.719 -24.094 1 91.88 279 ARG B N 1
ATOM 4921 C CA . ARG B 1 279 ? 7.605 -19.781 -22.641 1 91.88 279 ARG B CA 1
ATOM 4922 C C . ARG B 1 279 ? 6.586 -20.781 -22.094 1 91.88 279 ARG B C 1
ATOM 4924 O O . ARG B 1 279 ? 5.453 -20.844 -22.562 1 91.88 279 ARG B O 1
ATOM 4931 N N . LEU B 1 280 ? 7.055 -21.469 -21.156 1 94.81 280 LEU B N 1
ATOM 4932 C CA . LEU B 1 280 ? 6.141 -22.406 -20.516 1 94.81 280 LEU B CA 1
ATOM 4933 C C . LEU B 1 280 ? 5.027 -21.656 -19.781 1 94.81 280 LEU B C 1
ATOM 4935 O O . LEU B 1 280 ? 5.27 -20.609 -19.188 1 94.81 280 LEU B O 1
ATOM 4939 N N . SER B 1 281 ? 3.803 -22.188 -19.906 1 94 281 SER B N 1
ATOM 4940 C CA . SER B 1 281 ? 2.738 -21.656 -19.062 1 94 281 SER B CA 1
ATOM 4941 C C . SER B 1 281 ? 3.039 -21.891 -17.594 1 94 281 SER B C 1
ATOM 4943 O O . SER B 1 281 ? 3.818 -22.781 -17.234 1 94 281 SER B O 1
ATOM 4945 N N . THR B 1 282 ? 2.43 -21.062 -16.766 1 95.5 282 THR B N 1
ATOM 4946 C CA . THR B 1 282 ? 2.605 -21.234 -15.328 1 95.5 282 THR B CA 1
ATOM 4947 C C . THR B 1 282 ? 2.184 -22.641 -14.898 1 95.5 282 THR B C 1
ATOM 4949 O O . THR B 1 282 ? 2.828 -23.25 -14.047 1 95.5 282 THR B O 1
ATOM 4952 N N . GLY B 1 283 ? 1.138 -23.172 -15.508 1 97 283 GLY B N 1
ATOM 4953 C CA . GLY B 1 283 ? 0.686 -24.516 -15.195 1 97 283 GLY B CA 1
ATOM 4954 C C . GLY B 1 283 ? 1.725 -25.578 -15.5 1 97 283 GLY B C 1
ATOM 4955 O O . GLY B 1 283 ? 1.96 -26.484 -14.68 1 97 283 GLY B O 1
ATOM 4956 N N . PHE B 1 284 ? 2.33 -25.453 -16.625 1 97.19 284 PHE B N 1
ATOM 4957 C CA . PHE B 1 284 ? 3.332 -26.438 -17.016 1 97.19 284 PHE B CA 1
ATOM 4958 C C . PHE B 1 284 ? 4.562 -26.328 -16.125 1 97.19 284 PHE B C 1
ATOM 4960 O O . PHE B 1 284 ? 5.16 -27.344 -15.75 1 97.19 284 PHE B O 1
ATOM 4967 N N . MET B 1 285 ? 4.902 -25.141 -15.773 1 97.38 285 MET B N 1
ATOM 4968 C CA . MET B 1 285 ? 6.031 -24.922 -14.875 1 97.38 285 MET B CA 1
ATOM 4969 C C . MET B 1 285 ? 5.805 -25.609 -13.539 1 97.38 285 MET B C 1
ATOM 4971 O O . MET B 1 285 ? 6.66 -26.359 -13.062 1 97.38 285 MET B O 1
ATOM 4975 N N . PHE B 1 286 ? 4.68 -25.453 -13.039 1 97.81 286 PHE B N 1
ATOM 4976 C CA . PHE B 1 286 ? 4.453 -25.938 -11.68 1 97.81 286 PHE B CA 1
ATOM 4977 C C . PHE B 1 286 ? 4.141 -27.422 -11.672 1 97.81 286 PHE B C 1
ATOM 4979 O O . PHE B 1 286 ? 4.422 -28.125 -10.695 1 97.81 286 PHE B O 1
ATOM 4986 N N . ALA B 1 287 ? 3.605 -27.938 -12.766 1 97.56 287 ALA B N 1
ATOM 4987 C CA . ALA B 1 287 ? 3.557 -29.391 -12.906 1 97.56 287 ALA B CA 1
ATOM 4988 C C . ALA B 1 287 ? 4.961 -29.984 -12.898 1 97.56 287 ALA B C 1
ATOM 4990 O O . ALA B 1 287 ? 5.203 -31 -12.242 1 97.56 287 ALA B O 1
ATOM 4991 N N . SER B 1 288 ? 5.879 -29.312 -13.594 1 96.81 288 SER B N 1
ATOM 4992 C CA . SER B 1 288 ? 7.266 -29.766 -13.656 1 96.81 288 SER B CA 1
ATOM 4993 C C . SER B 1 288 ? 7.934 -29.688 -12.281 1 96.81 288 SER B C 1
ATOM 4995 O O . SER B 1 288 ? 8.656 -30.609 -11.891 1 96.81 288 SER B O 1
ATOM 4997 N N . ILE B 1 289 ? 7.664 -28.641 -11.586 1 95.31 289 ILE B N 1
ATOM 4998 C CA . ILE B 1 289 ? 8.203 -28.453 -10.242 1 95.31 289 ILE B CA 1
ATOM 4999 C C . ILE B 1 289 ? 7.68 -29.562 -9.328 1 95.31 289 ILE B C 1
ATOM 5001 O O . ILE B 1 289 ? 8.445 -30.172 -8.57 1 95.31 289 ILE B O 1
ATOM 5005 N N . ALA B 1 290 ? 6.414 -29.812 -9.422 1 95.12 290 ALA B N 1
ATOM 5006 C CA . ALA B 1 290 ? 5.805 -30.844 -8.586 1 95.12 290 ALA B CA 1
ATOM 5007 C C . ALA B 1 290 ? 6.426 -32.219 -8.859 1 95.12 290 ALA B C 1
ATOM 5009 O O . ALA B 1 290 ? 6.578 -33.031 -7.945 1 95.12 290 ALA B O 1
ATOM 5010 N N . LEU B 1 291 ? 6.785 -32.469 -10.094 1 94.06 291 LEU B N 1
ATOM 5011 C CA . LEU B 1 291 ? 7.383 -33.75 -10.461 1 94.06 291 LEU B CA 1
ATOM 5012 C C . LEU B 1 291 ? 8.711 -33.969 -9.742 1 94.06 291 LEU B C 1
ATOM 5014 O O . LEU B 1 291 ? 9.133 -35.094 -9.523 1 94.06 291 LEU B O 1
ATOM 5018 N N . GLU B 1 292 ? 9.305 -32.906 -9.367 1 90.44 292 GLU B N 1
ATOM 5019 C CA . GLU B 1 292 ? 10.578 -33.031 -8.664 1 90.44 292 GLU B CA 1
ATOM 5020 C C . GLU B 1 292 ? 10.367 -33.406 -7.207 1 90.44 292 GLU B C 1
ATOM 5022 O O . GLU B 1 292 ? 11.25 -34.031 -6.594 1 90.44 292 GLU B O 1
ATOM 5027 N N . PHE B 1 293 ? 9.195 -33.125 -6.684 1 87.25 293 PHE B N 1
ATOM 5028 C CA . PHE B 1 293 ? 9.039 -33.281 -5.242 1 87.25 293 PHE B CA 1
ATOM 5029 C C . PHE B 1 293 ? 8.016 -34.344 -4.906 1 87.25 293 PHE B C 1
ATOM 5031 O O . PHE B 1 293 ? 7.969 -34.844 -3.775 1 87.25 293 PHE B O 1
ATOM 5038 N N . CYS B 1 294 ? 7.219 -34.719 -5.898 1 89.38 294 CYS B N 1
ATOM 5039 C CA . CYS B 1 294 ? 6.066 -35.562 -5.57 1 89.38 294 CYS B CA 1
ATOM 5040 C C . CYS B 1 294 ? 6.223 -36.969 -6.137 1 89.38 294 CYS B C 1
ATOM 5042 O O . CYS B 1 294 ? 6.719 -37.125 -7.25 1 89.38 294 CYS B O 1
ATOM 5044 N N . GLU B 1 295 ? 5.801 -37.969 -5.355 1 89.25 295 GLU B N 1
ATOM 5045 C CA . GLU B 1 295 ? 5.797 -39.344 -5.828 1 89.25 295 GLU B CA 1
ATOM 5046 C C . GLU B 1 295 ? 4.648 -39.594 -6.805 1 89.25 295 GLU B C 1
ATOM 5048 O O . GLU B 1 295 ? 4.828 -40.25 -7.832 1 89.25 295 GLU B O 1
ATOM 5053 N N . HIS B 1 296 ? 3.521 -39.125 -6.414 1 93.06 296 HIS B N 1
ATOM 5054 C CA . HIS B 1 296 ? 2.334 -39.219 -7.258 1 93.06 296 HIS B CA 1
ATOM 5055 C C . HIS B 1 296 ? 1.739 -37.844 -7.547 1 93.06 296 HIS B C 1
ATOM 5057 O O . HIS B 1 296 ? 1.311 -37.156 -6.629 1 93.06 296 HIS B O 1
ATOM 5063 N N . LEU B 1 297 ? 1.738 -37.562 -8.82 1 96.5 297 LEU B N 1
ATOM 5064 C CA . LEU B 1 297 ? 1.224 -36.25 -9.219 1 96.5 297 LEU B CA 1
ATOM 5065 C C . LEU B 1 297 ? -0.05 -36.406 -10.047 1 96.5 297 LEU B C 1
ATOM 5067 O O . LEU B 1 297 ? -0.081 -37.156 -11.016 1 96.5 297 LEU B O 1
ATOM 5071 N N . THR B 1 298 ? -1.097 -35.719 -9.617 1 97.88 298 THR B N 1
ATOM 5072 C CA . THR B 1 298 ? -2.318 -35.625 -10.406 1 97.88 298 THR B CA 1
ATOM 5073 C C . THR B 1 298 ? -2.574 -34.156 -10.836 1 97.88 298 THR B C 1
ATOM 5075 O O . THR B 1 298 ? -2.488 -33.25 -10.031 1 97.88 298 THR B O 1
ATOM 5078 N N . LEU B 1 299 ? -2.85 -34.031 -12.133 1 98.44 299 LEU B N 1
ATOM 5079 C CA . LEU B 1 299 ? -3.225 -32.75 -12.688 1 98.44 299 LEU B CA 1
ATOM 5080 C C . LEU B 1 299 ? -4.738 -32.625 -12.836 1 98.44 299 LEU B C 1
ATOM 5082 O O . LEU B 1 299 ? -5.383 -33.531 -13.367 1 98.44 299 LEU B O 1
ATOM 5086 N N . TYR B 1 300 ? -5.273 -31.578 -12.281 1 98.31 300 TYR B N 1
ATOM 5087 C CA . TYR B 1 300 ? -6.691 -31.25 -12.414 1 98.31 300 TYR B CA 1
ATOM 5088 C C . TYR B 1 300 ? -6.887 -29.969 -13.195 1 98.31 300 TYR B C 1
ATOM 5090 O O . TYR B 1 300 ? -6.125 -29 -13.031 1 98.31 300 TYR B O 1
ATOM 5098 N N . GLY B 1 301 ? -7.855 -29.938 -14.055 1 97.31 301 GLY B N 1
ATOM 5099 C CA . GLY B 1 301 ? -8.258 -28.688 -14.664 1 97.31 301 GLY B CA 1
ATOM 5100 C C . GLY B 1 301 ? -7.383 -28.281 -15.844 1 97.31 301 GLY B C 1
ATOM 5101 O O . GLY B 1 301 ? -7.363 -27.125 -16.234 1 97.31 301 GLY B O 1
ATOM 5102 N N . PHE B 1 302 ? -6.641 -29.156 -16.344 1 96.81 302 PHE B N 1
ATOM 5103 C CA . PHE B 1 302 ? -5.836 -28.891 -17.531 1 96.81 302 PHE B CA 1
ATOM 5104 C C . PHE B 1 302 ? -6.508 -29.438 -18.781 1 96.81 302 PHE B C 1
ATOM 5106 O O . PHE B 1 302 ? -6.504 -30.656 -19.016 1 96.81 302 PHE B O 1
ATOM 5113 N N . TRP B 1 303 ? -7.121 -28.531 -19.516 1 93.38 303 TRP B N 1
ATOM 5114 C CA . TRP B 1 303 ? -7.855 -28.844 -20.734 1 93.38 303 TRP B CA 1
ATOM 5115 C C . TRP B 1 303 ? -7.945 -27.641 -21.656 1 93.38 303 TRP B C 1
ATOM 5117 O O . TRP B 1 303 ? -8.742 -26.734 -21.422 1 93.38 303 TRP B O 1
ATOM 5127 N N . PRO B 1 304 ? -7.07 -27.656 -22.703 1 91.31 304 PRO B N 1
ATOM 5128 C CA . PRO B 1 304 ? -6.953 -26.438 -23.516 1 91.31 304 PRO B CA 1
ATOM 5129 C C . PRO B 1 304 ? -8.016 -26.344 -24.609 1 91.31 304 PRO B C 1
ATOM 5131 O O . PRO B 1 304 ? -7.938 -25.484 -25.484 1 91.31 304 PRO B O 1
ATOM 5134 N N . PHE B 1 305 ? -9.07 -27.188 -24.547 1 88.44 305 PHE B N 1
ATOM 5135 C CA . PHE B 1 305 ? -10.039 -27.25 -25.641 1 88.44 305 PHE B CA 1
ATOM 5136 C C . PHE B 1 305 ? -11.367 -26.641 -25.219 1 88.44 305 PHE B C 1
ATOM 5138 O O . PHE B 1 305 ? -11.727 -26.672 -24.047 1 88.44 305 PHE B O 1
ATOM 5145 N N . PRO B 1 306 ? -12.141 -26.094 -26.156 1 89.81 306 PRO B N 1
ATOM 5146 C CA . PRO B 1 306 ? -13.391 -25.406 -25.828 1 89.81 306 PRO B CA 1
ATOM 5147 C C . PRO B 1 306 ? -14.555 -26.359 -25.609 1 89.81 306 PRO B C 1
ATOM 5149 O O . PRO B 1 306 ? -15.648 -25.938 -25.219 1 89.81 306 PRO B O 1
ATOM 5152 N N . TYR B 1 307 ? -14.398 -27.656 -25.875 1 90.69 307 TYR B N 1
ATOM 5153 C CA . TYR B 1 307 ? -15.43 -28.672 -25.672 1 90.69 307 TYR B CA 1
ATOM 5154 C C . TYR B 1 307 ? -14.938 -29.766 -24.75 1 90.69 307 TYR B C 1
ATOM 5156 O O . TYR B 1 307 ? -13.75 -30.109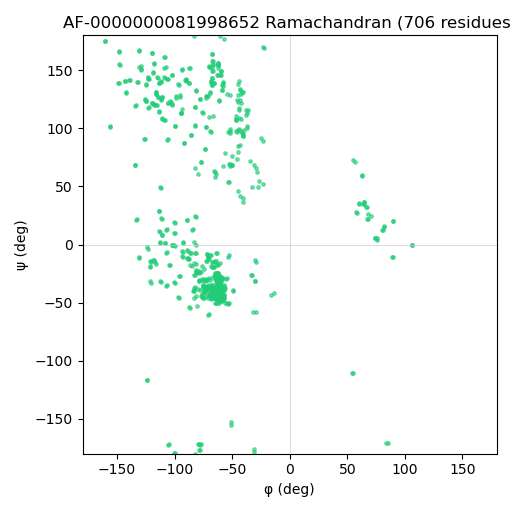 -24.766 1 90.69 307 TYR B O 1
ATOM 5164 N N . ASP B 1 308 ? -15.836 -30.234 -23.938 1 88.94 308 ASP B N 1
ATOM 5165 C CA . ASP B 1 308 ? -15.438 -31.312 -23.031 1 88.94 308 ASP B CA 1
ATOM 5166 C C . ASP B 1 308 ? -15.391 -32.656 -23.75 1 88.94 308 ASP B C 1
ATOM 5168 O O . ASP B 1 308 ? -15.492 -32.719 -24.984 1 88.94 308 ASP B O 1
ATOM 5172 N N . LEU B 1 309 ? -15.195 -33.75 -22.969 1 84.06 309 LEU B N 1
ATOM 5173 C CA . LEU B 1 309 ? -15.039 -35.094 -23.516 1 84.06 309 LEU B CA 1
ATOM 5174 C C . LEU B 1 309 ? -16.328 -35.562 -24.172 1 84.06 309 LEU B C 1
ATOM 5176 O O . LEU B 1 309 ? -16.312 -36.469 -25.016 1 84.06 309 LEU B O 1
ATOM 5180 N N . SER B 1 310 ? -17.484 -34.938 -23.844 1 83.94 310 SER B N 1
ATOM 5181 C CA . SER B 1 310 ? -18.781 -35.25 -24.422 1 83.94 310 SER B CA 1
ATOM 5182 C C . SER B 1 310 ? -19.172 -34.25 -25.5 1 83.94 310 SER B C 1
ATOM 5184 O O . SER B 1 310 ? -20.344 -34.125 -25.859 1 83.94 310 SER B O 1
ATOM 5186 N N . ASN B 1 311 ? -18.297 -33.469 -25.859 1 85.94 311 ASN B N 1
ATOM 5187 C CA . ASN B 1 311 ? -18.484 -32.5 -26.922 1 85.94 311 ASN B CA 1
ATOM 5188 C C . ASN B 1 311 ? -19.438 -31.391 -26.5 1 85.94 311 ASN B C 1
ATOM 5190 O O . ASN B 1 311 ? -20.188 -30.844 -27.328 1 85.94 311 ASN B O 1
ATOM 5194 N N . GLN B 1 312 ? -19.562 -31.156 -25.312 1 91 312 GLN B N 1
ATOM 5195 C CA . GLN B 1 312 ? -20.312 -30.016 -24.781 1 91 312 GLN B CA 1
ATOM 5196 C C . GLN B 1 312 ? -19.406 -28.812 -24.609 1 91 312 GLN B C 1
ATOM 5198 O O . GLN B 1 312 ? -18.25 -28.938 -24.188 1 91 312 GLN B O 1
ATOM 5203 N N . PRO B 1 313 ? -19.984 -27.656 -24.906 1 93.31 313 PRO B N 1
ATOM 5204 C CA . PRO B 1 313 ? -19.156 -26.453 -24.781 1 93.31 313 PRO B CA 1
ATOM 5205 C C . PRO B 1 313 ? -18.703 -26.203 -23.344 1 93.31 313 PRO B C 1
ATOM 5207 O O . PRO B 1 313 ? -19.453 -26.469 -22.391 1 93.31 313 PRO B O 1
ATOM 5210 N N . LEU B 1 314 ? -17.453 -25.641 -23.234 1 93.5 314 LEU B N 1
ATOM 5211 C CA . LEU B 1 314 ? -16.844 -25.344 -21.938 1 93.5 314 LEU B CA 1
ATOM 5212 C C . LEU B 1 314 ? -16.469 -23.875 -21.844 1 93.5 314 LEU B C 1
ATOM 5214 O O . LEU B 1 314 ? -16.109 -23.25 -22.844 1 93.5 314 LEU B O 1
ATOM 5218 N N . SER B 1 315 ? -16.656 -23.344 -20.641 1 94.88 315 SER B N 1
ATOM 5219 C CA . SER B 1 315 ? -16.016 -22.062 -20.359 1 94.88 315 SER B CA 1
ATOM 5220 C C . SER B 1 315 ? -14.5 -22.188 -20.328 1 94.88 315 SER B C 1
ATOM 5222 O O . SER B 1 315 ? -13.969 -23.281 -20.109 1 94.88 315 SER B O 1
ATOM 5224 N N . HIS B 1 316 ? -13.828 -21.078 -20.609 1 93.69 316 HIS B N 1
ATOM 5225 C CA . HIS B 1 316 ? -12.367 -21.109 -20.578 1 93.69 316 HIS B CA 1
ATOM 5226 C C . HIS B 1 316 ? -11.852 -21.469 -19.188 1 93.69 316 HIS B C 1
ATOM 5228 O O . HIS B 1 316 ? -11.031 -22.375 -19.047 1 93.69 316 HIS B O 1
ATOM 5234 N N . HIS B 1 317 ? -12.375 -20.75 -18.219 1 96.56 317 HIS B N 1
ATOM 5235 C CA . HIS B 1 317 ? -12.125 -21.078 -16.828 1 96.56 317 HIS B CA 1
ATOM 5236 C C . HIS B 1 317 ? -13.375 -21.641 -16.156 1 96.56 317 HIS B C 1
ATOM 5238 O O . HIS B 1 317 ? -14.484 -21.422 -16.641 1 96.56 317 HIS B O 1
ATOM 5244 N N . TYR B 1 318 ? -13.125 -22.312 -15.047 1 97.19 318 TYR B N 1
ATOM 5245 C CA . TYR B 1 318 ? -14.281 -22.844 -14.344 1 97.19 318 TYR B CA 1
ATOM 5246 C C . TYR B 1 318 ? -15.094 -21.734 -13.695 1 97.19 318 TYR B C 1
ATOM 5248 O O . TYR B 1 318 ? -16.25 -21.938 -13.312 1 97.19 318 TYR B O 1
ATOM 5256 N N . TYR B 1 319 ? -14.562 -20.469 -13.656 1 96.5 319 TYR B N 1
ATOM 5257 C CA . TYR B 1 319 ? -15.25 -19.375 -12.977 1 96.5 319 TYR B CA 1
ATOM 5258 C C . TYR B 1 319 ? -15.602 -18.266 -13.961 1 96.5 319 TYR B C 1
ATOM 5260 O O . TYR B 1 319 ? -16.344 -17.344 -13.617 1 96.5 319 TYR B O 1
ATOM 5268 N N . ASP B 1 320 ? -15.016 -18.297 -15.172 1 93.25 320 ASP B N 1
ATOM 5269 C CA . ASP B 1 320 ? -15.398 -17.328 -16.188 1 93.25 320 ASP B CA 1
ATOM 5270 C C . ASP B 1 320 ? -14.992 -17.812 -17.578 1 93.25 320 ASP B C 1
ATOM 5272 O O . ASP B 1 320 ? -14.375 -18.875 -17.719 1 93.25 320 ASP B O 1
ATOM 5276 N N . ASN B 1 321 ? -15.391 -17.031 -18.609 1 93.12 321 ASN B N 1
ATOM 5277 C CA . ASN B 1 321 ? -15.047 -17.375 -19.984 1 93.12 321 ASN B CA 1
ATOM 5278 C C . ASN B 1 321 ? -14.094 -16.359 -20.594 1 93.12 321 ASN B C 1
ATOM 5280 O O . ASN B 1 321 ? -14.148 -16.094 -21.797 1 93.12 321 ASN B O 1
ATOM 5284 N N . LYS B 1 322 ? -13.32 -15.758 -19.734 1 86.5 322 LYS B N 1
ATOM 5285 C CA . LYS B 1 322 ? -12.359 -14.781 -20.234 1 86.5 322 LYS B CA 1
ATOM 5286 C C . LYS B 1 322 ? -11.141 -15.477 -20.844 1 86.5 322 LYS B C 1
ATOM 5288 O O . LYS B 1 322 ? -10.469 -16.25 -20.172 1 86.5 322 LYS B O 1
ATOM 5293 N N . ARG B 1 323 ? -10.875 -15.141 -22.031 1 80 323 ARG B N 1
ATOM 5294 C CA . ARG B 1 323 ? -9.75 -15.727 -22.75 1 80 323 ARG B CA 1
ATOM 5295 C C . ARG B 1 323 ? -8.477 -14.906 -22.531 1 80 323 ARG B C 1
ATOM 5297 O O . ARG B 1 323 ? -8.539 -13.695 -22.328 1 80 323 ARG B O 1
ATOM 5304 N N . PRO B 1 324 ? -7.453 -15.711 -22.391 1 69.94 324 PRO B N 1
ATOM 5305 C CA . PRO B 1 324 ? -6.215 -14.938 -22.281 1 69.94 324 PRO B CA 1
ATOM 5306 C C . PRO B 1 324 ? -5.965 -14.039 -23.484 1 69.94 324 PRO B C 1
ATOM 5308 O O . PRO B 1 324 ? -6.434 -14.328 -24.578 1 69.94 324 PRO B O 1
ATOM 5311 N N . HIS B 1 325 ? -5.535 -12.766 -23.219 1 60.62 325 HIS B N 1
ATOM 5312 C CA . HIS B 1 325 ? -5.16 -11.938 -24.359 1 60.62 325 HIS B CA 1
ATOM 5313 C C . HIS B 1 325 ? -4.184 -12.672 -25.266 1 60.62 325 HIS B C 1
ATOM 5315 O O . HIS B 1 325 ? -3.75 -13.781 -24.953 1 60.62 325 HIS B O 1
ATOM 5321 N N . LEU B 1 326 ? -3.154 -11.992 -26.156 1 54.66 326 LEU B N 1
ATOM 5322 C CA . LEU B 1 326 ? -2.221 -12.461 -27.172 1 54.66 326 LEU B CA 1
ATOM 5323 C C . LEU B 1 326 ? -1.347 -13.586 -26.641 1 54.66 326 LEU B C 1
ATOM 5325 O O . LEU B 1 326 ? -0.71 -13.438 -25.594 1 54.66 326 LEU B O 1
ATOM 5329 N N . SER B 1 327 ? -1.74 -14.867 -26.922 1 59.41 327 SER B N 1
ATOM 5330 C CA . SER B 1 327 ? -1.313 -16.047 -26.188 1 59.41 327 SER B CA 1
ATOM 5331 C C . SER B 1 327 ? 0.166 -16.344 -26.406 1 59.41 327 SER B C 1
ATOM 5333 O O . SER B 1 327 ? 0.586 -16.594 -27.531 1 59.41 327 SER B O 1
ATOM 5335 N N . VAL B 1 328 ? 1.092 -15.938 -25.516 1 67.62 328 VAL B N 1
ATOM 5336 C CA . VAL B 1 328 ? 2.492 -16.344 -25.469 1 67.62 328 VAL B CA 1
ATOM 5337 C C . VAL B 1 328 ? 2.59 -17.844 -25.188 1 67.62 328 VAL B C 1
ATOM 5339 O O . VAL B 1 328 ? 3.6 -18.469 -25.5 1 67.62 328 VAL B O 1
ATOM 5342 N N . HIS B 1 329 ? 1.499 -18.469 -24.906 1 79.94 329 HIS B N 1
ATOM 5343 C CA . HIS B 1 329 ? 1.557 -19.875 -24.531 1 79.94 329 HIS B CA 1
ATOM 5344 C C . HIS B 1 329 ? 0.857 -20.75 -25.562 1 79.94 329 HIS B C 1
ATOM 5346 O O . HIS B 1 329 ? -0.058 -20.297 -26.25 1 79.94 329 HIS B O 1
ATOM 5352 N N . ASP B 1 330 ? 1.396 -21.875 -25.75 1 87.19 330 ASP B N 1
ATOM 5353 C CA . ASP B 1 330 ? 0.791 -22.906 -26.578 1 87.19 330 ASP B CA 1
ATOM 5354 C C . ASP B 1 330 ? 0.223 -24.047 -25.734 1 87.19 330 ASP B C 1
ATOM 5356 O O . ASP B 1 330 ? 0.864 -25.094 -25.562 1 87.19 330 ASP B O 1
ATOM 5360 N N . MET B 1 331 ? -1.022 -23.906 -25.359 1 89.06 331 MET B N 1
ATOM 5361 C CA . MET B 1 331 ? -1.613 -24.797 -24.375 1 89.06 331 MET B CA 1
ATOM 5362 C C . MET B 1 331 ? -1.857 -26.172 -24.969 1 89.06 331 MET B C 1
ATOM 5364 O O . MET B 1 331 ? -1.596 -27.188 -24.328 1 89.06 331 MET B O 1
ATOM 5368 N N . PRO B 1 332 ? -2.268 -26.25 -26.266 1 88.19 332 PRO B N 1
ATOM 5369 C CA . PRO B 1 332 ? -2.445 -27.578 -26.844 1 88.19 332 PRO B CA 1
ATOM 5370 C C . PRO B 1 332 ? -1.138 -28.359 -26.938 1 88.19 332 PRO B C 1
ATOM 5372 O O . PRO B 1 332 ? -1.117 -29.562 -26.688 1 88.19 332 PRO B O 1
ATOM 5375 N N . ARG B 1 333 ? -0.127 -27.656 -27.266 1 90.5 333 ARG B N 1
ATOM 5376 C CA . ARG B 1 333 ? 1.171 -28.328 -27.344 1 90.5 333 ARG B CA 1
ATOM 5377 C C . ARG B 1 333 ? 1.627 -28.797 -25.969 1 90.5 333 ARG B C 1
ATOM 5379 O O . ARG B 1 333 ? 2.141 -29.906 -25.828 1 90.5 333 ARG B O 1
ATOM 5386 N N . GLU B 1 334 ? 1.46 -28 -24.984 1 94.56 334 GLU B N 1
ATOM 5387 C CA . GLU B 1 334 ? 1.8 -28.391 -23.625 1 94.56 334 GLU B CA 1
ATOM 5388 C C . GLU B 1 334 ? 0.949 -29.562 -23.156 1 94.56 334 GLU B C 1
ATOM 5390 O O . GLU B 1 334 ? 1.449 -30.469 -22.484 1 94.56 334 GLU B O 1
ATOM 5395 N N . PHE B 1 335 ? -0.25 -29.5 -23.562 1 94 335 PHE B N 1
ATOM 5396 C CA . PHE B 1 335 ? -1.14 -30.578 -23.172 1 94 335 PHE B CA 1
ATOM 5397 C C . PHE B 1 335 ? -0.704 -31.891 -23.812 1 94 335 PHE B C 1
ATOM 5399 O O . PHE B 1 335 ? -0.766 -32.938 -23.188 1 94 335 PHE B O 1
ATOM 5406 N N . SER B 1 336 ? -0.267 -31.875 -25.062 1 91.12 336 SER B N 1
ATOM 5407 C CA . SER B 1 336 ? 0.25 -33.062 -25.719 1 91.12 336 SER B CA 1
ATOM 5408 C C . SER B 1 336 ? 1.418 -33.688 -24.953 1 91.12 336 SER B C 1
ATOM 5410 O O . SER B 1 336 ? 1.56 -34.906 -24.875 1 91.12 336 SER B O 1
ATOM 5412 N N . HIS B 1 337 ? 2.131 -32.844 -24.422 1 93 337 HIS B N 1
ATOM 5413 C CA . HIS B 1 337 ? 3.246 -33.312 -23.609 1 93 337 HIS B CA 1
ATOM 5414 C C . HIS B 1 337 ? 2.758 -33.906 -22.297 1 93 337 HIS B C 1
ATOM 5416 O O . HIS B 1 337 ? 3.314 -34.906 -21.812 1 93 337 HIS B O 1
ATOM 5422 N N . PHE B 1 338 ? 1.744 -33.312 -21.703 1 95.19 338 PHE B N 1
ATOM 5423 C CA . PHE B 1 338 ? 1.139 -33.938 -20.516 1 95.19 338 PHE B CA 1
ATOM 5424 C C . PHE B 1 338 ? 0.618 -35.312 -20.828 1 95.19 338 PHE B C 1
ATOM 5426 O O . PHE B 1 338 ? 0.769 -36.25 -20.016 1 95.19 338 PHE B O 1
ATOM 5433 N N . LEU B 1 339 ? 0.081 -35.5 -21.984 1 91.56 339 LEU B N 1
ATOM 5434 C CA . LEU B 1 339 ? -0.448 -36.781 -22.391 1 91.56 339 LEU B CA 1
ATOM 5435 C C . LEU B 1 339 ? 0.672 -37.812 -22.531 1 91.56 339 LEU B C 1
ATOM 5437 O O . LEU B 1 339 ? 0.503 -38.969 -22.141 1 91.56 339 LEU B O 1
ATOM 5441 N N . ARG B 1 340 ? 1.715 -37.344 -23.078 1 89.56 340 ARG B N 1
ATOM 5442 C CA . ARG B 1 340 ? 2.871 -38.219 -23.188 1 89.56 340 ARG B CA 1
ATOM 5443 C C . ARG B 1 340 ? 3.367 -38.688 -21.812 1 89.56 340 ARG B C 1
ATOM 5445 O O . ARG B 1 340 ? 3.664 -39.844 -21.609 1 89.56 340 ARG B O 1
ATOM 5452 N N . LEU B 1 341 ? 3.441 -37.75 -20.891 1 92.94 341 LEU B N 1
ATOM 5453 C CA . LEU B 1 341 ? 3.879 -38.062 -19.531 1 92.94 341 LEU B CA 1
ATOM 5454 C C . LEU B 1 341 ? 2.885 -38.969 -18.828 1 92.94 341 LEU B C 1
ATOM 5456 O O . LEU B 1 341 ? 3.279 -39.875 -18.062 1 92.94 341 LEU B O 1
ATOM 5460 N N . TYR B 1 342 ? 1.688 -38.75 -19.094 1 92.06 342 TYR B N 1
ATOM 5461 C CA . TYR B 1 342 ? 0.641 -39.625 -18.578 1 92.06 342 TYR B CA 1
ATOM 5462 C C . TYR B 1 342 ? 0.808 -41.062 -19.109 1 92.06 342 TYR B C 1
ATOM 5464 O O . TYR B 1 342 ? 0.748 -42 -18.344 1 92.06 342 TYR B O 1
ATOM 5472 N N . ALA B 1 343 ? 1.03 -41.188 -20.391 1 87.44 343 ALA B N 1
ATOM 5473 C CA . ALA B 1 343 ? 1.197 -42.469 -21.031 1 87.44 343 ALA B CA 1
ATOM 5474 C C . ALA B 1 343 ? 2.406 -43.219 -20.469 1 87.44 343 ALA B C 1
ATOM 5476 O O . ALA B 1 343 ? 2.408 -44.469 -20.391 1 87.44 343 ALA B O 1
ATOM 5477 N N . GLN B 1 344 ? 3.316 -42.438 -20 1 87.5 344 GLN B N 1
ATOM 5478 C CA . GLN B 1 344 ? 4.543 -43 -19.438 1 87.5 344 GLN B CA 1
ATOM 5479 C C . GLN B 1 344 ? 4.391 -43.312 -17.953 1 87.5 344 GLN B C 1
ATOM 5481 O O . GLN B 1 344 ? 5.312 -43.812 -17.328 1 87.5 344 GLN B O 1
ATOM 5486 N N . GLY B 1 345 ? 3.266 -42.938 -17.391 1 89.62 345 GLY B N 1
ATOM 5487 C CA . GLY B 1 345 ? 3.004 -43.188 -15.992 1 89.62 345 GLY B CA 1
ATOM 5488 C C . GLY B 1 345 ? 3.666 -42.188 -15.062 1 89.62 345 GLY B C 1
ATOM 5489 O O . GLY B 1 345 ? 3.752 -42.406 -13.852 1 89.62 345 GLY B O 1
ATOM 5490 N N . VAL B 1 346 ? 4.16 -41.125 -15.602 1 93.06 346 VAL B N 1
ATOM 5491 C CA . VAL B 1 346 ? 4.902 -40.125 -14.852 1 93.06 346 VAL B CA 1
ATOM 5492 C C . VAL B 1 346 ? 3.941 -39.281 -14.008 1 93.06 346 VAL B C 1
ATOM 5494 O O . VAL B 1 346 ? 4.273 -38.875 -12.891 1 93.06 346 VAL B O 1
ATOM 5497 N N . LEU B 1 347 ? 2.783 -39.062 -14.586 1 95.31 347 LEU B N 1
ATOM 5498 C CA . LEU B 1 347 ? 1.748 -38.281 -13.883 1 95.31 347 LEU B CA 1
ATOM 5499 C C . LEU B 1 347 ? 0.359 -38.781 -14.297 1 95.31 347 LEU B C 1
ATOM 5501 O O . LEU B 1 347 ? 0.222 -39.562 -15.227 1 95.31 347 LEU B O 1
ATOM 5505 N N . ARG B 1 348 ? -0.601 -38.344 -13.508 1 95.19 348 ARG B N 1
ATOM 5506 C CA . ARG B 1 348 ? -2 -38.625 -13.805 1 95.19 348 ARG B CA 1
ATOM 5507 C C . ARG B 1 348 ? -2.725 -37.344 -14.266 1 95.19 348 ARG B C 1
ATOM 5509 O O . ARG B 1 348 ? -2.441 -36.25 -13.773 1 95.19 348 ARG B O 1
ATOM 5516 N N . LEU B 1 349 ? -3.609 -37.531 -15.203 1 95.62 349 LEU B N 1
ATOM 5517 C CA . LEU B 1 349 ? -4.488 -36.469 -15.68 1 95.62 349 LEU B CA 1
ATOM 5518 C C . LEU B 1 349 ? -5.941 -36.781 -15.32 1 95.62 349 LEU B C 1
ATOM 5520 O O . LEU B 1 349 ? -6.512 -37.781 -15.773 1 95.62 349 LEU B O 1
ATOM 5524 N N . GLN B 1 350 ? -6.492 -35.938 -14.453 1 94.94 350 GLN B N 1
ATOM 5525 C CA . GLN B 1 350 ? -7.898 -36.094 -14.109 1 94.94 350 GLN B CA 1
ATOM 5526 C C . GLN B 1 350 ? -8.781 -35.188 -14.977 1 94.94 350 GLN B C 1
ATOM 5528 O O . GLN B 1 350 ? -8.789 -33.969 -14.82 1 94.94 350 GLN B O 1
ATOM 5533 N N . LEU B 1 351 ? -9.633 -35.719 -15.867 1 89.81 351 LEU B N 1
ATOM 5534 C CA . LEU B 1 351 ? -10.383 -34.938 -16.844 1 89.81 351 LEU B CA 1
ATOM 5535 C C . LEU B 1 351 ? -11.883 -35.156 -16.672 1 89.81 351 LEU B C 1
ATOM 5537 O O . LEU B 1 351 ? -12.695 -34.375 -17.141 1 89.81 351 LEU B O 1
ATOM 5541 N N . GLY B 1 352 ? -12.266 -36.188 -16.031 1 84.44 352 GLY B N 1
ATOM 5542 C CA . GLY B 1 352 ? -13.68 -36.469 -15.828 1 84.44 352 GLY B CA 1
ATOM 5543 C C . GLY B 1 352 ? -14.164 -36.188 -14.422 1 84.44 352 GLY B C 1
ATOM 5544 O O . GLY B 1 352 ? -13.484 -35.469 -13.664 1 84.44 352 GLY B O 1
ATOM 5545 N N . LYS B 1 353 ? -15.375 -36.594 -14.18 1 90.94 353 LYS B N 1
ATOM 5546 C CA . LYS B 1 353 ? -15.977 -36.406 -12.859 1 90.94 353 LYS B CA 1
ATOM 5547 C C . LYS B 1 353 ? -15.289 -37.281 -11.82 1 90.94 353 LYS B C 1
ATOM 5549 O O . LYS B 1 353 ? -14.93 -38.438 -12.102 1 90.94 353 LYS B O 1
ATOM 5554 N N . CYS B 1 354 ? -15.109 -36.688 -10.719 1 92.75 354 CYS B N 1
ATOM 5555 C CA . CYS B 1 354 ? -14.531 -37.438 -9.609 1 92.75 354 CYS B CA 1
ATOM 5556 C C . CYS B 1 354 ? -15.625 -38.156 -8.812 1 92.75 354 CYS B C 1
ATOM 5558 O O . CYS B 1 354 ? -16.797 -37.781 -8.898 1 92.75 354 CYS B O 1
ATOM 5560 N N . GLN B 1 355 ? -15.297 -39.312 -8.148 1 80.31 355 GLN B N 1
ATOM 5561 C CA . GLN B 1 355 ? -16.25 -40.125 -7.41 1 80.31 355 GLN B CA 1
ATOM 5562 C C . GLN B 1 355 ? -16.375 -39.656 -5.965 1 80.31 355 GLN B C 1
ATOM 5564 O O . GLN B 1 355 ? -15.422 -39.125 -5.387 1 80.31 355 GLN B O 1
#

Secondary structure (DSSP, 8-state):
----------------SS-HHHHHHHHHHHHHHHHHTT--SS---THHHHHHHHHHTT--S--------------TTS-GGGHHHHHHHHHHHHT-HHHHSB--TTTS-TT-EEEPTTT--EEE--HHHHHTS-SS-------EEEEEEE--BGGGTT---HHHHHT-SEEEE-S------HHHH-S--SEEE--HHHHHHHSGGGSS--HHHHHTTGGGTT-EEEE---SSHHHHHHHHHHHHHHHHTT-GGGEEEBPHHHHHHHHHHHHHTT---SS--HHHHHHHHHHHHEEEEEEES---SSB-TTS-B--SBSS--PPPSS--S-HHHHHHHHHHHHHTTS-EEE-S---/----------------SS-HHHHHHHHHHHHHHHHHTT--SS---THHHHHHHTTTTT--S--------------TTS-GGGHHHHHHHHHHHHT-HHHHSB--TTTS-TT-EEEPTTT--EEE--HHHHHTS-SS-------EEEEEEE--BGGGTT---HHHHHT-SEEEE-S------HHHH-S--SEEE--HHHHHHHSGGGSS--HHHHHTTGGGTT-EEEE---SSHHHHHHHHHHHHHHHHTT-GGGEEEBPHHHHHHHHHHHHHTT---SS--HHHHHHHHHHHHEEEEEEES---SSB-TTS-B--SBSS--PPPSS--S-HHHHHHHHHHHHHTTS-EEE-S---

pLDDT: mean 79.42, std 26.19, range [20.86, 98.81]

Foldseek 3Di:
DPPPPPPPDPPPDPPDPPPLVLVCVLLVVQLVVVVPPDDDPDCPPPVVVVVPPVVPPPPPPDVPVPPPPPPPCVVVPDDLVCVLVVLLVLLCVQQNCQFAFFDACVVQPAQDWAAFQAPRDTDHHHPVNNVLHHHGDPCPLAAFAFEEEEEFFQLLAVLQCLVVQVPGPAYEYEQLDDCVRNSRNHQEHAEYEHELVSCVVPVVLLPPDDVVVVVSCVSHPQHAYEYAPRNDPVSNSSVVSVLVSCVVVPNSVRYTYTRSSSQNSVVVVVVVVVLDASHEDPSLVVQSVCSNRYNAYEYHNQDCGQAASVRHGGARGSVHNDDDDPDSDDSSSSVVVVSVCVVSVNYHYDRHHDD/DPPPPPPPDPPPDPPDPPPLVLVCVLLVVQLVVVVPPDDDPDCPPCVVVVVPPVVPPPPPDPVPVPPPPPPPCPVVPDDLVCVLVVLLVVLCVQQNCQFAFFDACVVQPAQDWAAFQAPRDTDHHHPVNNVLHHHGDPCPLDQFAFEEEEEFFQLLAVQQCLVVQVPGPAYEYEQLDDCVRNSRNHQEHAEYEHELVSCVVPVVLLPPDDVVVVVSCVSHPQHAYEYAPRNDPVSNSSVVSVLVSCVVVPCSVRYTYTRSSSQNSVVVVVVVVVLDASHEDPSLVVQSVCSNRYNAYEYHNQDCGQAASVRHGGARGSVHNDDDDPDSDDSSSSVVVVSVCVVSVNYHYDRHHDD

Radius of gyration: 37.58 Å; Cα contacts (8 Å, |Δi|>4): 1068; chains: 2; bounding box: 57×124×101 Å

Solvent-accessible surface area (backbone atoms only — not comparable to full-atom values): 40125 Å² total; per-residue (Å²): 135,82,77,78,77,75,77,76,72,76,78,79,81,79,73,71,82,67,48,73,63,54,54,51,50,52,48,48,55,48,58,56,53,63,59,66,71,68,72,69,86,68,82,64,77,63,67,72,57,55,64,61,52,68,63,52,71,76,64,78,58,84,81,59,69,76,64,84,67,68,81,56,82,44,67,77,82,64,58,73,85,46,43,38,58,48,54,26,49,50,46,42,69,64,36,31,58,86,72,30,43,44,50,20,40,72,82,49,41,81,76,37,71,48,48,19,53,72,69,60,50,74,39,76,30,42,72,71,60,43,70,71,35,46,66,62,76,78,70,80,71,60,80,37,54,37,26,31,39,41,52,56,14,17,63,30,52,86,14,44,29,2,68,65,51,53,66,35,74,38,27,36,38,61,56,69,63,85,62,89,48,37,61,27,65,14,74,68,47,44,32,34,29,48,42,27,67,52,38,45,71,73,42,64,44,56,73,59,59,48,42,70,61,57,60,69,47,57,78,41,68,88,29,34,38,39,24,62,32,39,34,42,77,82,41,31,58,34,34,50,45,49,52,30,51,36,39,56,72,71,39,46,93,36,49,42,44,36,21,28,64,29,52,43,38,47,48,51,53,40,39,73,73,66,50,85,60,88,44,74,45,72,66,57,49,50,51,55,53,44,46,59,47,30,74,39,41,37,37,31,19,79,56,81,58,60,45,47,99,82,68,41,83,43,45,56,25,53,88,43,65,71,67,80,69,92,70,71,49,55,53,63,62,53,46,53,51,50,51,53,37,33,77,48,60,48,33,43,75,54,72,66,67,46,132,135,83,76,76,76,74,75,75,72,75,78,76,80,79,74,70,81,65,48,74,64,55,54,50,50,52,48,48,54,47,58,56,54,64,62,66,70,70,71,72,86,72,81,65,76,64,67,72,56,54,64,59,53,68,63,51,70,76,62,76,58,84,78,62,68,75,63,84,67,69,80,56,82,46,66,79,80,65,57,73,86,46,43,38,59,48,55,24,50,51,46,41,70,65,35,31,57,86,70,30,42,44,50,21,40,72,82,49,41,81,75,38,71,48,48,20,52,72,69,59,50,72,39,76,30,43,73,72,59,44,70,71,35,46,66,63,80,76,70,79,70,60,80,36,54,37,28,31,40,40,51,55,14,17,63,30,53,87,14,44,31,2,68,65,50,53,66,34,74,38,28,38,39,61,56,69,63,85,64,89,48,36,59,28,65,14,72,68,45,45,32,34,28,47,43,28,66,52,39,46,73,74,42,66,42,57,74,59,60,48,42,70,61,57,60,69,47,56,77,40,67,89,27,33,36,38,25,62,32,38,35,41,76,82,40,31,56,32,36,50,45,49,51,31,51,35,39,55,71,72,39,47,94,36,51,42,43,37,21,28,64,28,52,43,38,47,49,51,53,40,38,74,73,65,51,86,59,87,45,75,46,72,68,56,48,51,50,54,53,43,46,58,46,29,74,38,41,36,38,32,21,80,56,80,58,61,46,48,99,82,68,40,83,43,45,56,25,54,86,44,68,71,68,80,68,92,71,69,49,54,53,62,62,52,47,53,50,50,50,53,38,34,76,47,61,49,35,42,78,55,73,66,68,46,130

Organism: Salvator merianae (NCBI:txid96440)

InterPro domains:
  IPR001675 Glycosyl transferase family 29 [PF00777] (103-346)
  IPR038578 GT29-like superfamiliy [G3DSA:3.90.1480.20] (84-355)
  IPR050943 Glycosyltransferase 29 (Sialyltransferase) [PTHR11987] (87-355)